Protein AF-K0TGB7-F1 (afdb_monomer)

Sequence (592 aa):
DELPASSARPGRSIYDRTVLTKVMAEEHDPWPLRCLHGHNREVDPNQARRHLEPLPPRRPAWMTATPPRLLLALAAGSLILFIKKPISFEVEDVEDRTHHASARTPLPSLRAISGTSDRTCLRSMHVSLRPAAGDRRNVDKCEGYLIRDDIILTTRPCSRHRFSFDFVTADGSEEQAEATPHPELNHAAHQSMDDRIGFLSAHVPHHYQFLSQPVRRARAFLSSVGTNSPSEVECDETTGKPLIHHIEVGGQRVHLGHLRSVLPGDVLWDQDLKTAVEFSNRSDKLRWYARPTTRSNETETMKRFFEKYSGPYGSINIVEARKTFELKSAAIAEAEDPKGHRRNCYKYYFDYWHEKPFSGMTYFDWLDYSDQGRSKYIHKKPRAKCSEKFMAEAKVHFFSDEEKKDVAIRIEPSGEKLVARFESSGHLLRPTANCEPYLYIFDLQRNLYVADEYFNDGKYGKIKHTALSSGRPVLAAGSIFVGDNGSIQAINFNSGHYRSSIPAAAFMHRWMENQGLNTTAVRWMGYHKWKSTDCNKLKWRKVDIEGFDGKLLNESCNEVTTKITWPVVENSDHCLTGNWINRIDRHHQSRF

Secondary structure (DSSP, 8-state):
--------PPPPP-----S-SSSSS----PPPP---------------------------------------------------PPPP-------------PPPPPP---GGGSS-TTGGGGTTTEEEEEEPTT--S----EEEEEEETTEEEEETTGGGS-EEEEEE-TTS-EEEEEEEE-HHHHHHHHHTT-TTEEEEEEEPPPEEEETTEEE--B--EE-SS----SSSEEE-TTT--EEE-EEEETTEEEEGGGGGGTS-TTSEEGGGTTTPEEEE-TTSS-EEEEPPP-HHHHHHHHHHHHHHHH-SBTBB-TTTT-SSHHHHHHHHHHHH-TT---HHHHHHHHHHHTSSS--SS-HHHHHHHSTTTT-TT--S---GGGSHHHHHT-------TTHHHHHEEEEEEETTEEEEEETTT-PBPPP-GGG-PEEEEE-TT--EEEE-TTTTHHHH-S--HHHHHTT--BSEEEEEEE-GGGBEEEEE---TTT---HHHHHHHHHHHHHTT--GGGSEEEBSS---HHHHTTS-GGG---TT--HHHHHHHHHHHHHTS---B-SSTT--S-SS-TTSSS-S-----

Radius of gyration: 35.12 Å; Cα contacts (8 Å, |Δi|>4): 930; chains: 1; bounding box: 91×83×116 Å

InterPro domains:
  IPR044159 IQ domain-containing protein IQM [PTHR31250] (327-523)

Solvent-accessible surface area (backbone atoms only — not comparable to full-atom values): 36052 Å² total; per-residue (Å²): 139,79,87,81,89,85,88,81,78,88,82,80,86,83,77,86,90,84,88,84,86,84,84,88,84,85,87,87,80,84,84,80,87,81,80,94,80,88,80,90,82,90,79,86,94,83,86,80,87,83,84,88,88,89,85,86,91,89,83,87,83,86,88,87,82,87,88,81,89,86,85,88,82,87,87,87,90,87,86,84,86,85,89,80,80,87,83,88,79,85,87,80,91,78,84,90,80,91,75,94,74,83,90,72,84,80,73,90,71,89,69,84,73,86,76,65,100,74,61,68,52,47,67,65,19,62,38,64,46,39,69,32,96,83,61,83,68,92,68,72,95,37,57,35,33,34,38,27,65,44,36,29,46,33,41,32,82,53,24,74,46,55,24,30,33,80,39,71,48,79,91,68,51,78,43,84,28,47,31,34,53,26,67,66,54,39,52,44,35,52,71,60,74,48,76,60,56,20,26,25,34,34,62,54,87,76,46,58,68,26,67,91,41,74,49,78,42,16,39,34,27,35,24,62,54,77,60,86,64,95,51,48,59,48,57,39,90,89,74,54,44,29,35,36,32,36,45,77,57,96,89,41,80,44,56,46,37,69,45,69,86,56,52,63,91,78,61,44,36,55,90,39,61,89,60,38,36,76,35,37,35,100,77,64,72,41,65,34,38,44,74,50,52,48,76,66,59,53,52,50,52,52,47,53,49,44,59,74,26,39,58,50,55,68,45,34,13,36,33,79,57,31,92,49,70,63,52,23,52,16,35,50,34,54,35,28,31,68,57,38,56,43,39,87,35,39,70,77,44,49,61,67,64,67,35,88,79,63,76,30,56,54,74,59,54,30,44,72,29,30,72,72,50,61,32,77,80,69,62,94,71,55,57,76,90,53,33,73,68,52,40,75,70,41,51,62,56,63,56,48,87,68,57,41,47,69,32,22,43,46,80,44,82,57,81,82,38,36,26,37,23,29,64,74,75,64,48,59,44,70,53,37,57,96,66,53,43,32,37,29,40,28,38,76,89,68,50,36,34,50,42,52,42,63,58,59,33,92,82,26,28,68,56,52,72,41,20,78,49,54,32,47,40,20,38,33,37,18,33,39,35,28,36,74,89,11,24,40,51,28,45,30,37,54,23,95,62,38,52,46,54,69,54,22,57,13,52,53,50,48,52,38,50,77,71,72,44,70,69,83,45,38,45,56,31,30,79,57,69,69,49,47,78,57,53,75,75,53,67,37,87,58,42,66,50,88,98,54,56,27,68,60,38,51,53,32,30,39,46,59,32,69,80,44,73,47,63,54,71,90,52,89,88,68,42,92,84,70,78,74,86,76,73,67,91,86,76,91,78,79,94,126

Mean predicted aligned error: 14.9 Å

Organism: Thalassiosira oceanica (NCBI:txid159749)

Foldseek 3Di:
DDDDDDDDDDDDDDDDDPDDPDPPPPDDDDDDDDDDDDDDDDDDDDDDDDDDDDDDDDDDDDDDDDDDDDDDDDDDDDDDDDDDDDDDDDDDDDDDDDDDDDDDDDDDDPPVPVDDDQCLLQLQFKKFWAADPPPPDPDDGWIFTCFKQFKTKGWLSVLQGKTWTWHQDLQRDTDIKIWHRDVQLLVVVVVLPDNTIGMTTIRDDFDFQWQVDTDIWGSAAEELDLDPPPDQWDQDPPQRHIYGQFDQGPNDTHGCNSCCVRDPPFRHYPVQRVAWAWFAHPVNSGITTTGQADPVRLLVVLVVLLVQAVDAALWFFLQVLDDDSQLNSLLSCCLIGQLCQHSVQSVLQVVVCVDPPHSSDHSSRCLRTNCSNLDPVSPPDDDPCNHPVNSNVDFAAAADPVNQLQQWWDWDDDDLFIFIARPVPRATDDAPPPLQFWKWFQALVRIIGTDGQCVVCVVGNGYAQSRSVSRHTGLATDTFGAHPPRTTAEDERDHPRRQDDLSSQLVVQLVCVVVVHDPVNYAYEYQDQDALVVLVVGPLCRGDGPPDHSVSSSVSSNCCNPVHDHPNCPDSNDDPPDPPVPPPDDDDDDDD

pLDDT: mean 74.5, std 24.62, range [26.25, 98.12]

Structure (mmCIF, N/CA/C/O backbone):
data_AF-K0TGB7-F1
#
_entry.id   AF-K0TGB7-F1
#
loop_
_atom_site.group_PDB
_atom_site.id
_atom_site.type_symbol
_atom_site.label_atom_id
_atom_site.label_alt_id
_atom_site.label_comp_id
_atom_site.label_asym_id
_atom_site.label_entity_id
_atom_site.label_seq_id
_atom_site.pdbx_PDB_ins_code
_atom_site.Cartn_x
_atom_site.Cartn_y
_atom_site.Cartn_z
_atom_site.occupancy
_atom_site.B_iso_or_equiv
_atom_site.auth_seq_id
_atom_site.auth_comp_id
_atom_site.auth_asym_id
_atom_site.auth_atom_id
_atom_site.pdbx_PDB_model_num
ATOM 1 N N . ASP A 1 1 ? -48.859 19.646 -34.104 1.00 36.56 1 ASP A N 1
ATOM 2 C CA . ASP A 1 1 ? -47.955 18.686 -34.767 1.00 36.56 1 ASP A CA 1
ATOM 3 C C . ASP A 1 1 ? -47.364 19.373 -35.991 1.00 36.56 1 ASP A C 1
ATOM 5 O O . ASP A 1 1 ? -48.134 19.958 -36.739 1.00 36.56 1 ASP A O 1
ATOM 9 N N . GLU A 1 2 ? -46.055 19.462 -36.222 1.00 34.12 2 GLU A N 1
ATOM 10 C CA . GLU A 1 2 ? -44.878 19.188 -35.379 1.00 34.12 2 GLU A CA 1
ATOM 11 C C . GLU A 1 2 ? -43.709 20.080 -35.865 1.00 34.12 2 GLU A C 1
ATOM 13 O O . GLU A 1 2 ? -43.610 20.349 -37.058 1.00 34.12 2 GLU A O 1
ATOM 18 N N . LEU A 1 3 ? -42.814 20.480 -34.944 1.00 39.38 3 LEU A N 1
ATOM 19 C CA . LEU A 1 3 ? -41.550 21.226 -35.159 1.00 39.38 3 LEU A CA 1
ATOM 20 C C . LEU A 1 3 ? -41.665 22.679 -35.688 1.00 39.38 3 LEU A C 1
ATOM 22 O O . LEU A 1 3 ? -42.361 22.971 -36.658 1.00 39.38 3 LEU A O 1
ATOM 26 N N . PRO A 1 4 ? -40.919 23.618 -35.067 1.00 43.97 4 PRO A N 1
ATOM 27 C CA . PRO A 1 4 ? -39.588 23.910 -35.614 1.00 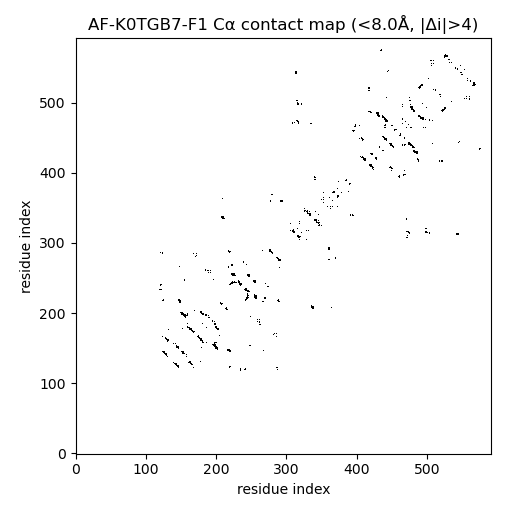43.97 4 PRO A CA 1
ATOM 28 C C . PRO A 1 4 ? -38.458 24.137 -34.583 1.00 43.97 4 PRO A C 1
ATOM 30 O O . PRO A 1 4 ? -38.679 24.539 -33.447 1.00 43.97 4 PRO A O 1
ATOM 33 N N . ALA A 1 5 ? -37.228 23.942 -35.073 1.00 35.59 5 ALA A N 1
ATOM 34 C CA . ALA A 1 5 ? -35.967 24.609 -34.709 1.00 35.59 5 ALA A CA 1
ATOM 35 C C . ALA A 1 5 ? -35.666 24.958 -33.228 1.00 35.59 5 ALA A C 1
ATOM 37 O O . ALA A 1 5 ? -36.077 25.999 -32.718 1.00 35.59 5 ALA A O 1
ATOM 38 N N . SER A 1 6 ? -34.738 24.210 -32.614 1.00 29.89 6 SER A N 1
ATOM 39 C CA . SER A 1 6 ? -33.993 24.655 -31.424 1.00 29.89 6 SER A CA 1
ATOM 40 C C . SER A 1 6 ? -32.544 25.019 -31.768 1.00 29.89 6 SER A C 1
ATOM 42 O O . SER A 1 6 ? -31.748 24.160 -32.149 1.00 29.89 6 SER A O 1
ATOM 44 N N . SER A 1 7 ? -32.178 26.287 -31.580 1.00 33.44 7 SER A N 1
ATOM 45 C CA . SER A 1 7 ? -30.790 26.752 -31.623 1.00 33.44 7 SER A CA 1
ATOM 46 C C . SER A 1 7 ? -30.131 26.592 -30.246 1.00 33.44 7 SER A C 1
ATOM 48 O O . SER A 1 7 ? -30.587 27.159 -29.257 1.00 33.44 7 SER A O 1
ATOM 50 N N . ALA A 1 8 ? -29.032 25.837 -30.168 1.00 30.61 8 ALA A N 1
ATOM 51 C CA . ALA A 1 8 ? -28.274 25.651 -28.930 1.00 30.61 8 ALA A CA 1
ATOM 52 C C . ALA A 1 8 ? -26.889 26.315 -29.029 1.00 30.61 8 ALA A C 1
ATOM 54 O O . ALA A 1 8 ? -26.012 25.859 -29.760 1.00 30.61 8 ALA A O 1
ATOM 55 N N . ARG A 1 9 ? -26.687 27.399 -28.270 1.00 32.09 9 ARG A N 1
ATOM 56 C CA . ARG A 1 9 ? -25.351 27.937 -27.946 1.00 32.09 9 ARG A CA 1
ATOM 57 C C . ARG A 1 9 ? -24.777 27.195 -26.724 1.00 32.09 9 ARG A C 1
ATOM 59 O O . ARG A 1 9 ? -25.555 26.715 -25.903 1.00 32.09 9 ARG A O 1
ATOM 66 N N . PRO A 1 10 ? -23.443 27.114 -26.565 1.00 32.84 10 PRO A N 1
ATOM 67 C CA . PRO A 1 10 ? -22.831 26.329 -25.494 1.00 32.84 10 PRO A CA 1
ATOM 68 C C . PRO A 1 10 ? -23.035 26.965 -24.111 1.00 32.84 10 PRO A C 1
ATOM 70 O O . PRO A 1 10 ? -22.734 28.142 -23.898 1.00 32.84 10 PRO A O 1
ATOM 73 N N . GLY A 1 11 ? -23.504 26.160 -23.155 1.00 27.44 11 GLY A N 1
ATOM 74 C CA . GLY A 1 11 ? -23.604 26.540 -21.747 1.00 27.44 11 GLY A CA 1
ATOM 75 C C . GLY A 1 11 ? -22.228 26.611 -21.080 1.00 27.44 11 GLY A C 1
ATOM 76 O O . GLY A 1 11 ? -21.421 25.690 -21.193 1.00 27.44 11 GLY A O 1
ATOM 77 N N . ARG A 1 12 ? -21.955 27.708 -20.365 1.00 29.17 12 ARG A N 1
ATOM 78 C CA . ARG A 1 12 ? -20.735 27.865 -19.560 1.00 29.17 12 ARG A CA 1
ATOM 79 C C . ARG A 1 12 ? -20.815 27.014 -18.291 1.00 29.17 12 ARG A C 1
ATOM 81 O O . ARG A 1 12 ? -21.744 27.168 -17.507 1.00 29.17 12 ARG A O 1
ATOM 88 N N . SER A 1 13 ? -19.782 26.212 -18.048 1.00 28.67 13 SER A N 1
ATOM 89 C CA . SER A 1 13 ? -19.511 25.616 -16.736 1.00 28.67 13 SER A CA 1
ATOM 90 C C . SER A 1 13 ? -19.152 26.710 -15.724 1.00 28.67 13 SER A C 1
ATOM 92 O O . SER A 1 13 ? -18.143 27.395 -15.898 1.00 28.67 13 SER A O 1
ATOM 94 N N . ILE A 1 14 ? -19.929 26.830 -14.646 1.00 28.66 14 ILE A N 1
ATOM 95 C CA . ILE A 1 14 ? -19.566 27.605 -13.453 1.00 28.66 14 ILE A CA 1
ATOM 96 C C . ILE A 1 14 ? -19.209 26.604 -12.352 1.00 28.66 14 ILE A C 1
ATOM 98 O O . ILE A 1 14 ? -20.093 26.035 -11.720 1.00 28.66 14 ILE A O 1
ATOM 102 N N . TYR A 1 15 ? -17.911 26.405 -12.124 1.00 29.86 15 TYR A N 1
ATOM 103 C CA . TYR A 1 15 ? -17.409 25.820 -10.880 1.00 29.86 15 TYR A CA 1
ATOM 104 C C . TYR A 1 15 ? -16.912 26.957 -9.990 1.00 29.86 15 TYR A C 1
ATOM 106 O O . TYR A 1 15 ? -15.986 27.684 -10.359 1.00 29.86 15 TYR A O 1
ATOM 114 N N . ASP A 1 16 ? -17.560 27.122 -8.840 1.00 26.88 16 ASP A N 1
ATOM 115 C CA . ASP A 1 16 ? -17.265 28.177 -7.874 1.00 26.88 16 ASP A CA 1
ATOM 116 C C . ASP A 1 16 ? -15.909 27.919 -7.193 1.00 26.88 16 ASP A C 1
ATOM 118 O O . ASP A 1 16 ? -15.679 26.882 -6.566 1.00 26.88 16 ASP A O 1
ATOM 122 N N . ARG A 1 17 ? -14.974 28.856 -7.363 1.00 32.59 17 ARG A N 1
ATOM 123 C CA . ARG A 1 17 ? -13.554 28.695 -7.030 1.00 32.59 17 ARG A CA 1
ATOM 124 C C . ARG A 1 17 ? -13.200 29.455 -5.746 1.00 32.59 17 ARG A C 1
ATOM 126 O O . ARG A 1 17 ? -12.287 30.277 -5.752 1.00 32.59 17 ARG A O 1
ATOM 133 N N . THR A 1 18 ? -13.906 29.172 -4.645 1.00 31.17 18 THR A N 1
ATOM 134 C CA . THR A 1 18 ? -13.859 30.032 -3.439 1.00 31.17 18 THR A CA 1
ATOM 135 C C . THR A 1 18 ? -13.600 29.299 -2.104 1.00 31.17 18 THR A C 1
ATOM 137 O O . THR A 1 18 ? -14.137 29.681 -1.069 1.00 31.17 18 THR A O 1
ATOM 140 N N . VAL A 1 19 ? -12.731 28.271 -2.071 1.00 33.12 19 VAL A N 1
ATOM 141 C CA . VAL A 1 19 ? -12.191 27.696 -0.805 1.00 33.12 19 VAL A CA 1
ATOM 142 C C . VAL A 1 19 ? -10.706 27.280 -0.918 1.00 33.12 19 VAL A C 1
ATOM 144 O O . VAL A 1 19 ? -10.333 26.170 -0.555 1.00 33.12 19 VAL A O 1
ATOM 147 N N . LEU A 1 20 ? -9.824 28.144 -1.443 1.00 29.98 20 LEU A N 1
ATOM 148 C CA . LEU A 1 20 ? -8.397 27.797 -1.633 1.00 29.98 20 LEU A CA 1
ATOM 149 C C . LEU A 1 20 ? -7.402 28.933 -1.308 1.00 29.98 20 LEU A C 1
ATOM 151 O O . LEU A 1 20 ? -6.333 29.036 -1.901 1.00 29.98 20 LEU A O 1
ATOM 155 N N . THR A 1 21 ? -7.739 29.781 -0.330 1.00 29.61 21 THR A N 1
ATOM 156 C CA . THR A 1 21 ? -6.974 31.009 -0.013 1.00 29.61 21 THR A CA 1
ATOM 157 C C . THR A 1 21 ? -6.716 31.221 1.487 1.00 29.61 21 THR A C 1
ATOM 159 O O . THR A 1 21 ? -6.683 32.352 1.965 1.00 29.61 21 THR A O 1
ATOM 162 N N . LYS A 1 22 ? -6.524 30.143 2.267 1.00 28.91 22 LYS A N 1
ATOM 163 C CA . LYS A 1 22 ? -6.189 30.265 3.705 1.00 28.91 22 LYS A CA 1
ATOM 164 C C . LYS A 1 22 ? -5.184 29.246 4.272 1.00 28.91 22 LYS A C 1
ATOM 166 O O . LYS A 1 22 ? -5.215 28.968 5.464 1.00 28.91 22 LYS A O 1
ATOM 171 N N . VAL A 1 23 ? -4.300 28.704 3.425 1.00 29.73 23 VAL A N 1
ATOM 172 C CA . VAL A 1 23 ? -3.215 27.769 3.827 1.00 29.73 23 VAL A CA 1
ATOM 173 C C . VAL A 1 23 ? -1.835 28.180 3.258 1.00 29.73 23 VAL A C 1
ATOM 175 O O . VAL A 1 23 ? -0.857 27.474 3.442 1.00 29.73 23 VAL A O 1
ATOM 178 N N . MET A 1 24 ? -1.711 29.338 2.590 1.00 28.27 24 MET A N 1
ATOM 179 C CA . MET A 1 24 ? -0.446 29.803 1.974 1.00 28.27 24 MET A CA 1
ATOM 180 C C . MET A 1 24 ? 0.112 31.096 2.595 1.00 28.27 24 MET A C 1
ATOM 182 O O . MET A 1 24 ? 0.578 31.977 1.878 1.00 28.27 24 MET A O 1
ATOM 186 N N . ALA A 1 25 ? 0.024 31.248 3.918 1.00 28.69 25 ALA A N 1
ATOM 187 C CA . ALA A 1 25 ? 0.507 32.448 4.607 1.00 28.69 25 ALA A CA 1
ATOM 188 C C . ALA A 1 25 ? 1.057 32.147 6.013 1.00 28.69 25 ALA A C 1
ATOM 190 O O . ALA A 1 25 ? 0.654 32.794 6.972 1.00 28.69 25 ALA A O 1
ATOM 191 N N . GLU A 1 26 ? 1.946 31.154 6.137 1.00 30.05 26 GLU A N 1
ATOM 192 C CA . GLU A 1 26 ? 2.713 30.902 7.371 1.00 30.05 26 GLU A CA 1
ATOM 193 C C . GLU A 1 26 ? 3.930 29.980 7.108 1.00 30.05 26 GLU A C 1
ATOM 195 O O . GLU A 1 26 ? 4.028 28.891 7.657 1.00 30.05 26 GLU A O 1
ATOM 200 N N . GLU A 1 27 ? 4.864 30.380 6.229 1.00 29.80 27 GLU A N 1
ATOM 201 C CA . GLU A 1 27 ? 6.178 29.702 6.129 1.00 29.80 27 GLU A CA 1
ATOM 202 C C . GLU A 1 27 ? 7.298 30.604 5.559 1.00 29.80 27 GLU A C 1
ATOM 204 O O . GLU A 1 27 ? 7.922 30.334 4.534 1.00 29.80 27 GLU A O 1
ATOM 209 N N . HIS A 1 28 ? 7.582 31.704 6.263 1.00 32.94 28 HIS A N 1
ATOM 210 C CA . HIS A 1 28 ? 8.839 32.444 6.123 1.00 32.94 28 HIS A CA 1
ATOM 211 C C . HIS A 1 28 ? 9.404 32.773 7.507 1.00 32.94 28 HIS A C 1
ATOM 213 O O . HIS A 1 28 ? 9.155 33.848 8.040 1.00 32.94 28 HIS A O 1
ATOM 219 N N . ASP A 1 29 ? 10.199 31.853 8.056 1.00 29.09 29 ASP A N 1
ATOM 220 C CA . ASP A 1 29 ? 11.161 32.171 9.114 1.00 29.09 29 ASP A CA 1
ATOM 221 C C . ASP A 1 29 ? 12.402 31.256 9.001 1.00 29.09 29 ASP A C 1
ATOM 223 O O . ASP A 1 29 ? 12.259 30.037 8.840 1.00 29.09 29 ASP A O 1
ATOM 227 N N . PRO A 1 30 ? 13.635 31.799 9.026 1.00 34.91 30 PRO A N 1
ATOM 228 C CA . PRO A 1 30 ? 14.854 31.011 8.887 1.00 34.91 30 PRO A CA 1
ATOM 229 C C . PRO A 1 30 ? 15.321 30.439 10.234 1.00 34.91 30 PRO A C 1
ATOM 231 O O . PRO A 1 30 ? 15.608 31.168 11.181 1.00 34.91 30 PRO A O 1
ATOM 234 N N . TRP A 1 31 ? 15.498 29.118 10.301 1.00 34.56 31 TRP A N 1
ATOM 235 C CA . TRP A 1 31 ? 16.084 28.446 11.466 1.00 34.56 31 TRP A CA 1
ATOM 236 C C . TRP A 1 31 ? 17.563 28.841 11.662 1.00 34.56 31 TRP A C 1
ATOM 238 O O . TRP A 1 31 ? 18.371 28.612 10.757 1.00 34.56 31 TRP A O 1
ATOM 248 N N . PRO A 1 32 ? 17.969 29.377 12.832 1.00 37.34 32 PRO A N 1
ATOM 249 C CA . PRO A 1 32 ? 19.354 29.759 13.068 1.00 37.34 32 PRO A CA 1
ATOM 250 C C . PRO A 1 32 ? 20.216 28.567 13.502 1.00 37.34 32 PRO A C 1
ATOM 252 O O . PRO A 1 32 ? 19.941 27.884 14.490 1.00 37.34 32 PRO A O 1
ATOM 255 N N . LEU A 1 33 ? 21.336 28.384 12.803 1.00 32.31 33 LEU A N 1
ATOM 256 C CA . LEU A 1 33 ? 22.467 27.578 13.260 1.00 32.31 33 LEU A CA 1
ATOM 257 C C . LEU A 1 33 ? 22.998 28.124 14.599 1.00 32.31 33 LEU A C 1
ATOM 259 O O . LEU A 1 33 ? 23.260 29.320 14.721 1.00 32.31 33 LEU A O 1
ATOM 263 N N . ARG A 1 34 ? 23.246 27.248 15.582 1.00 29.12 34 ARG A N 1
ATOM 264 C CA . ARG A 1 34 ? 24.091 27.570 16.745 1.00 29.12 34 ARG A CA 1
ATOM 265 C C . ARG A 1 34 ? 25.291 26.637 16.817 1.00 29.12 34 ARG A C 1
ATOM 267 O O . ARG A 1 34 ? 25.172 25.475 17.197 1.00 29.12 34 ARG A O 1
ATOM 274 N N . CYS A 1 35 ? 26.451 27.187 16.475 1.00 27.23 35 CYS A N 1
ATOM 275 C CA . CYS A 1 35 ? 27.749 26.578 16.733 1.00 27.23 35 CYS A CA 1
ATOM 276 C C . CYS A 1 35 ? 28.153 26.716 18.211 1.00 27.23 35 CYS A C 1
ATOM 278 O O . CYS A 1 35 ? 27.651 27.566 18.945 1.00 27.23 35 CYS A O 1
ATOM 280 N N . LEU A 1 36 ? 29.094 25.867 18.624 1.00 33.72 36 LEU A N 1
ATOM 281 C CA . LEU A 1 36 ? 29.728 25.874 19.942 1.00 33.72 36 LEU A CA 1
ATOM 282 C C . LEU A 1 36 ? 30.596 27.120 20.157 1.00 33.72 36 LEU A C 1
ATOM 284 O O . LEU A 1 36 ? 31.487 27.345 19.352 1.00 33.72 36 LEU A O 1
ATOM 288 N N . HIS A 1 37 ? 30.393 27.813 21.279 1.00 29.47 37 HIS A N 1
ATOM 289 C CA . HIS A 1 37 ? 31.337 28.501 22.192 1.00 29.47 37 HIS A CA 1
ATOM 290 C C . HIS A 1 37 ? 30.448 28.929 23.396 1.00 29.47 37 HIS A C 1
ATOM 292 O O . HIS A 1 37 ? 29.274 29.227 23.205 1.00 29.47 37 HIS A O 1
ATOM 298 N N . GLY A 1 38 ? 30.834 28.927 24.672 1.00 26.83 38 GLY A N 1
ATOM 299 C CA . GLY A 1 38 ? 32.159 28.847 25.270 1.00 26.83 38 GLY A CA 1
ATOM 300 C C . GLY A 1 38 ? 32.401 30.075 26.153 1.00 26.83 38 GLY A C 1
ATOM 301 O O . GLY A 1 38 ? 33.069 30.981 25.683 1.00 26.83 38 GLY A O 1
ATOM 302 N N . HIS A 1 39 ? 31.833 30.129 27.373 1.00 28.62 39 HIS A N 1
ATOM 303 C CA . HIS A 1 39 ? 32.430 30.793 28.554 1.00 28.62 39 HIS A CA 1
ATOM 304 C C . HIS A 1 39 ? 31.581 30.704 29.843 1.00 28.62 39 HIS A C 1
ATOM 306 O O . HIS A 1 39 ? 30.368 30.891 29.835 1.00 28.62 39 HIS A O 1
ATOM 312 N N . ASN A 1 40 ? 32.297 30.447 30.941 1.00 30.50 40 ASN A N 1
ATOM 313 C CA . ASN A 1 40 ? 32.173 30.933 32.323 1.00 30.50 40 ASN A CA 1
ATOM 314 C C . ASN A 1 40 ? 30.832 31.508 32.825 1.00 30.50 40 ASN A C 1
ATOM 316 O O . ASN A 1 40 ? 30.408 32.581 32.399 1.00 30.50 40 ASN A O 1
ATOM 320 N N . ARG A 1 41 ? 30.336 30.935 33.933 1.00 30.91 41 ARG A N 1
ATOM 321 C CA . ARG A 1 41 ? 29.874 31.717 35.095 1.00 30.91 41 ARG A CA 1
ATOM 322 C C . ARG A 1 41 ? 30.341 31.078 36.400 1.00 30.91 41 ARG A C 1
ATOM 324 O O . ARG A 1 41 ? 30.323 29.857 36.535 1.00 30.91 41 ARG A O 1
ATOM 331 N N . GLU A 1 42 ? 30.771 31.931 37.319 1.00 31.75 42 GLU A N 1
ATOM 332 C CA . GLU A 1 42 ? 31.180 31.590 38.682 1.00 31.75 42 GLU A CA 1
ATOM 333 C C . GLU A 1 42 ? 29.975 31.167 39.535 1.00 31.75 42 GLU A C 1
ATOM 335 O O . GLU A 1 42 ? 28.849 31.608 39.294 1.00 31.75 42 GLU A O 1
ATOM 340 N N . VAL A 1 43 ? 30.224 30.352 40.564 1.00 34.19 43 VAL A N 1
ATOM 341 C CA . VAL A 1 43 ? 29.293 30.123 41.678 1.00 34.19 43 VAL A CA 1
ATOM 342 C C . VAL A 1 43 ? 30.083 30.171 42.990 1.00 34.19 43 VAL A C 1
ATOM 344 O O . VAL A 1 43 ? 31.150 29.570 43.103 1.00 34.19 43 VAL A O 1
ATOM 347 N N . ASP A 1 44 ? 29.544 30.923 43.947 1.00 32.66 44 ASP A N 1
ATOM 348 C CA . ASP A 1 44 ? 30.113 31.278 45.254 1.00 32.66 44 ASP A CA 1
ATOM 349 C C . ASP A 1 44 ? 30.329 30.055 46.185 1.00 32.66 44 ASP A C 1
ATOM 351 O O . ASP A 1 44 ? 29.408 29.247 46.357 1.00 32.66 44 ASP A O 1
ATOM 355 N N . PRO A 1 45 ? 31.517 29.889 46.804 1.00 32.28 45 PRO A N 1
ATOM 356 C CA . PRO A 1 45 ? 31.819 28.776 47.697 1.00 32.28 45 PRO A CA 1
ATOM 357 C C . PRO A 1 45 ? 31.551 29.100 49.182 1.00 32.28 45 PRO A C 1
ATOM 359 O O . PRO A 1 45 ? 32.490 29.309 49.949 1.00 32.28 45 PRO A O 1
ATOM 362 N N . ASN A 1 46 ? 30.292 29.050 49.639 1.00 32.62 46 ASN A N 1
ATOM 363 C CA . ASN A 1 46 ? 29.976 29.164 51.075 1.00 32.62 46 ASN A CA 1
ATOM 364 C C . ASN A 1 46 ? 28.754 28.350 51.548 1.00 32.62 46 ASN A C 1
ATOM 366 O O . ASN A 1 46 ? 27.679 28.893 51.794 1.00 32.62 46 ASN A O 1
ATOM 370 N N . GLN A 1 47 ? 28.948 27.056 51.828 1.00 33.75 47 GLN A N 1
ATOM 371 C CA . GLN A 1 47 ? 28.350 26.452 53.030 1.00 33.75 47 GLN A CA 1
ATOM 372 C C . GLN A 1 47 ? 29.097 25.188 53.467 1.00 33.75 47 GLN A C 1
ATOM 374 O O . GLN A 1 47 ? 29.385 24.300 52.668 1.00 33.75 47 GLN A O 1
ATOM 379 N N . ALA A 1 48 ? 29.426 25.117 54.757 1.00 32.56 48 ALA A N 1
ATOM 380 C CA . ALA A 1 48 ? 30.309 24.101 55.313 1.00 32.56 48 ALA A CA 1
ATOM 381 C C . ALA A 1 48 ? 29.644 23.287 56.433 1.00 32.56 48 ALA A C 1
ATOM 383 O O . ALA A 1 48 ? 28.897 23.828 57.243 1.00 32.56 48 ALA A O 1
ATOM 384 N N . ARG A 1 49 ? 30.077 22.019 56.538 1.00 33.03 49 ARG A N 1
ATOM 385 C CA . ARG A 1 49 ? 29.959 21.098 57.690 1.00 33.03 49 ARG A CA 1
ATOM 386 C C . ARG A 1 49 ? 28.545 20.647 58.099 1.00 33.03 49 ARG A C 1
ATOM 388 O O . ARG A 1 49 ? 27.776 21.418 58.661 1.00 33.03 49 ARG A O 1
ATOM 395 N N . ARG A 1 50 ? 28.369 19.317 58.155 1.00 31.31 50 ARG A N 1
ATOM 396 C CA . ARG A 1 50 ? 28.523 18.584 59.434 1.00 31.31 50 ARG A CA 1
ATOM 397 C C . ARG A 1 50 ? 28.741 17.065 59.275 1.00 31.31 50 ARG A C 1
ATOM 399 O O . ARG A 1 50 ? 28.108 16.425 58.454 1.00 31.31 50 ARG A O 1
ATOM 406 N N . HIS A 1 51 ? 29.626 16.566 60.143 1.00 35.94 51 HIS A N 1
ATOM 407 C CA . HIS A 1 51 ? 29.855 15.194 60.632 1.00 35.94 51 HIS A CA 1
ATOM 408 C C . HIS A 1 51 ? 30.174 14.024 59.673 1.00 35.94 51 HIS A C 1
ATOM 410 O O . HIS A 1 51 ? 29.315 13.427 59.036 1.00 35.94 51 HIS A O 1
ATOM 416 N N . LEU A 1 52 ? 31.457 13.644 59.729 1.00 31.95 52 LEU A N 1
ATOM 417 C CA . LEU A 1 52 ? 31.986 12.286 59.565 1.00 31.95 52 LEU A CA 1
ATOM 418 C C . LEU A 1 52 ? 31.621 11.407 60.777 1.00 31.95 52 LEU A C 1
ATOM 420 O O . LEU A 1 52 ? 31.503 11.946 61.876 1.00 31.95 52 LEU A O 1
ATOM 424 N N . GLU A 1 53 ? 31.572 10.083 60.589 1.00 32.97 53 GLU A N 1
ATOM 425 C CA . GLU A 1 53 ? 32.458 9.090 61.246 1.00 32.97 53 GLU A CA 1
ATOM 426 C C . GLU A 1 53 ? 32.267 7.685 60.594 1.00 32.97 53 GLU A C 1
ATOM 428 O O . GLU A 1 53 ? 31.297 7.503 59.850 1.00 32.97 53 GLU A O 1
ATOM 433 N N . PRO A 1 54 ? 33.221 6.730 60.725 1.00 46.47 54 PRO A N 1
ATOM 434 C CA . PRO A 1 54 ? 33.520 5.778 59.640 1.00 46.47 54 PRO A CA 1
ATOM 435 C C . PRO A 1 54 ? 33.434 4.276 59.999 1.00 46.47 54 PRO A C 1
ATOM 437 O O . PRO A 1 54 ? 33.518 3.897 61.161 1.00 46.47 54 PRO A O 1
ATOM 440 N N . LEU A 1 55 ? 33.416 3.399 58.981 1.00 32.22 55 LEU A N 1
ATOM 441 C CA . LEU A 1 55 ? 33.760 1.965 59.095 1.00 32.22 55 LEU A CA 1
ATOM 442 C C . LEU A 1 55 ? 34.506 1.447 57.826 1.00 32.22 55 LEU A C 1
ATOM 444 O O . LEU A 1 55 ? 34.519 2.143 56.809 1.00 32.22 55 LEU A O 1
ATOM 448 N N . PRO A 1 56 ? 35.234 0.304 57.897 1.00 42.12 56 PRO A N 1
ATOM 449 C CA . PRO A 1 56 ? 36.611 0.208 57.377 1.00 42.12 56 PRO A CA 1
ATOM 450 C C . PRO A 1 56 ? 36.786 -0.570 56.044 1.00 42.12 56 PRO A C 1
ATOM 452 O O . PRO A 1 56 ? 35.838 -1.176 55.542 1.00 42.12 56 PRO A O 1
ATOM 455 N N . PRO A 1 57 ? 38.001 -0.587 55.445 1.00 47.22 57 PRO A N 1
ATOM 456 C CA . PRO A 1 57 ? 38.213 -1.061 54.073 1.00 47.22 57 PRO A CA 1
ATOM 457 C C . PRO A 1 57 ? 38.604 -2.545 53.970 1.00 47.22 57 PRO A C 1
ATOM 459 O O . PRO A 1 57 ? 39.377 -3.041 54.789 1.00 47.22 57 PRO A O 1
ATOM 462 N N . ARG A 1 58 ? 38.196 -3.225 52.881 1.00 30.12 58 ARG A N 1
ATOM 463 C CA . ARG A 1 58 ? 38.863 -4.448 52.378 1.00 30.12 58 ARG A CA 1
ATOM 464 C C . ARG A 1 58 ? 38.859 -4.582 50.845 1.00 30.12 58 ARG A C 1
ATOM 466 O O . ARG A 1 58 ? 37.818 -4.614 50.197 1.00 30.12 58 ARG A O 1
ATOM 473 N N . ARG A 1 59 ? 40.066 -4.759 50.307 1.00 35.94 59 ARG A N 1
ATOM 474 C CA . ARG A 1 59 ? 40.488 -5.412 49.047 1.00 35.94 59 ARG A CA 1
ATOM 475 C C . ARG A 1 59 ? 41.918 -5.942 49.314 1.00 35.94 59 ARG A C 1
ATOM 477 O O . ARG A 1 59 ? 42.524 -5.443 50.264 1.00 35.94 59 ARG A O 1
ATOM 484 N N . PRO A 1 60 ? 42.532 -6.804 48.478 1.00 53.19 60 PRO A N 1
ATOM 485 C CA . PRO A 1 60 ? 42.001 -7.738 47.468 1.00 53.19 60 PRO A CA 1
ATOM 486 C C . PRO A 1 60 ? 42.507 -9.195 47.689 1.00 53.19 60 PRO A C 1
ATOM 488 O O . PRO A 1 60 ? 43.405 -9.399 48.496 1.00 53.19 60 PRO A O 1
ATOM 491 N N . ALA A 1 61 ? 42.032 -10.187 46.914 1.00 30.25 61 ALA A N 1
ATOM 492 C CA . ALA A 1 61 ? 42.812 -11.403 46.580 1.00 30.25 61 ALA A CA 1
ATOM 493 C C . ALA A 1 61 ? 42.203 -12.241 45.424 1.00 30.25 61 ALA A C 1
ATOM 495 O O . ALA A 1 61 ? 41.175 -12.880 45.599 1.00 30.25 61 ALA A O 1
ATOM 496 N N . TRP A 1 62 ? 42.853 -12.177 44.256 1.00 29.95 62 TRP A N 1
ATOM 497 C CA . TRP A 1 62 ? 43.358 -13.263 43.385 1.00 29.95 62 TRP A CA 1
ATOM 498 C C . TRP A 1 62 ? 42.602 -14.589 43.099 1.00 29.95 62 TRP A C 1
ATOM 500 O O . TRP A 1 62 ? 41.868 -15.152 43.900 1.00 29.95 62 TRP A O 1
ATOM 510 N N . MET A 1 63 ? 42.884 -15.095 41.890 1.00 31.78 63 MET A N 1
ATOM 511 C CA . MET A 1 63 ? 42.393 -16.327 41.251 1.00 31.78 63 MET A CA 1
ATOM 512 C C . MET A 1 63 ? 42.899 -17.633 41.892 1.00 31.78 63 MET A C 1
ATOM 514 O O . MET A 1 63 ? 44.005 -17.679 42.419 1.00 31.78 63 MET A O 1
ATOM 518 N N . THR A 1 64 ? 42.178 -18.736 41.663 1.00 32.69 64 THR A N 1
ATOM 519 C CA . THR A 1 64 ? 42.733 -20.075 41.331 1.00 32.69 64 THR A CA 1
ATOM 520 C C . THR A 1 64 ? 41.676 -20.892 40.562 1.00 32.69 64 THR A C 1
ATOM 522 O O . THR A 1 64 ? 40.532 -20.450 40.450 1.00 32.69 64 THR A O 1
ATOM 525 N N . ALA A 1 65 ? 42.055 -22.016 39.937 1.00 30.19 65 ALA A N 1
ATOM 526 C CA . ALA A 1 65 ? 41.317 -22.587 38.802 1.00 30.19 65 ALA A CA 1
ATOM 527 C C . ALA A 1 65 ? 41.076 -24.115 38.854 1.00 30.19 65 ALA A C 1
ATOM 529 O O . ALA A 1 65 ? 41.957 -24.870 39.251 1.00 30.19 65 ALA A O 1
ATOM 530 N N . THR A 1 66 ? 39.967 -24.554 38.232 1.00 32.88 66 THR A N 1
ATOM 531 C CA . THR A 1 66 ? 39.745 -25.895 37.612 1.00 32.88 66 THR A CA 1
ATOM 532 C C . THR A 1 66 ? 39.623 -27.124 38.570 1.00 32.88 66 THR A C 1
ATOM 534 O O . THR A 1 66 ? 39.584 -26.922 39.778 1.00 32.88 66 THR A O 1
ATOM 537 N N . PRO A 1 67 ? 39.362 -28.372 38.093 1.00 53.97 67 PRO A N 1
ATOM 538 C CA . PRO A 1 67 ? 37.998 -28.891 37.866 1.00 53.97 67 PRO A CA 1
ATOM 539 C C . PRO A 1 67 ? 37.767 -30.327 38.431 1.00 53.97 67 PRO A C 1
ATOM 541 O O . PRO A 1 67 ? 38.649 -30.904 39.063 1.00 53.97 67 PRO A O 1
ATOM 544 N N . PRO A 1 68 ? 36.610 -30.963 38.149 1.00 45.75 68 PRO A N 1
ATOM 545 C CA . PRO A 1 68 ? 36.635 -32.262 37.436 1.00 45.75 68 PRO A CA 1
ATOM 546 C C . PRO A 1 68 ? 35.527 -32.359 36.354 1.00 45.75 68 PRO A C 1
ATOM 548 O O . PRO A 1 68 ? 34.478 -31.738 36.475 1.00 45.75 68 PRO A O 1
ATOM 551 N N . ARG A 1 69 ? 35.752 -32.945 35.164 1.00 31.95 69 ARG A N 1
ATOM 552 C CA . ARG A 1 69 ? 35.765 -34.392 34.817 1.00 31.95 69 ARG A CA 1
ATOM 553 C C . ARG A 1 69 ? 34.537 -35.176 35.321 1.00 31.95 69 ARG A C 1
ATOM 555 O O . ARG A 1 69 ? 34.182 -35.030 36.477 1.00 31.95 69 ARG A O 1
ATOM 562 N N . LEU A 1 70 ? 33.934 -36.143 34.627 1.00 29.98 70 LEU A N 1
ATOM 563 C CA . LEU A 1 70 ? 33.895 -36.671 33.245 1.00 29.98 70 LEU A CA 1
ATOM 564 C C . LEU A 1 70 ? 33.221 -38.049 33.412 1.00 29.98 70 LEU A C 1
ATOM 566 O O . LEU A 1 70 ? 33.710 -38.833 34.221 1.00 29.98 70 LEU A O 1
ATOM 570 N N . LEU A 1 71 ? 32.171 -38.390 32.659 1.00 28.23 71 LEU A N 1
ATOM 571 C CA . LEU A 1 71 ? 31.744 -39.790 32.533 1.00 28.23 71 LEU A CA 1
ATOM 572 C C . LEU A 1 71 ? 31.153 -40.061 31.145 1.00 28.23 71 LEU A C 1
ATOM 574 O O . LEU A 1 71 ? 30.259 -39.355 30.684 1.00 28.23 71 LEU A O 1
ATOM 578 N N . LEU A 1 72 ? 31.721 -41.066 30.478 1.00 30.75 72 LEU A N 1
ATOM 579 C CA . LEU A 1 72 ? 31.296 -41.601 29.185 1.00 30.75 72 LEU A CA 1
ATOM 580 C C . LEU A 1 72 ? 30.182 -42.638 29.371 1.00 30.75 72 LEU A C 1
ATOM 582 O O . LEU A 1 72 ? 30.228 -43.415 30.322 1.00 30.75 72 LEU A O 1
ATOM 586 N N . ALA A 1 73 ? 29.316 -42.769 28.364 1.00 30.44 73 ALA A N 1
ATOM 587 C CA . ALA A 1 73 ? 28.704 -44.049 28.010 1.00 30.44 73 ALA A CA 1
ATOM 588 C C . ALA A 1 73 ? 28.479 -44.140 26.486 1.00 30.44 73 ALA A C 1
ATOM 590 O O . ALA A 1 73 ? 27.696 -43.390 25.909 1.00 30.44 73 ALA A O 1
ATOM 591 N N . LEU A 1 74 ? 29.205 -45.062 25.849 1.00 31.67 74 LEU A N 1
ATOM 592 C CA . LEU A 1 74 ? 28.881 -45.685 24.552 1.00 31.67 74 LEU A CA 1
ATOM 593 C C . LEU A 1 74 ? 27.847 -46.810 24.834 1.00 31.67 74 LEU A C 1
ATOM 595 O O . LEU A 1 74 ? 27.715 -47.204 25.989 1.00 31.67 74 LEU A O 1
ATOM 599 N N . ALA A 1 75 ? 27.099 -47.431 23.919 1.00 31.75 75 ALA A N 1
ATOM 600 C CA . ALA A 1 75 ? 26.904 -47.329 22.464 1.00 31.75 75 ALA A CA 1
ATOM 601 C C . ALA A 1 75 ? 25.368 -47.479 22.199 1.00 31.75 75 ALA A C 1
ATOM 603 O O . ALA A 1 75 ? 24.598 -47.401 23.150 1.00 31.75 75 ALA A O 1
ATOM 604 N N . ALA A 1 76 ? 24.784 -47.695 21.014 1.00 29.14 76 ALA A N 1
ATOM 605 C CA . ALA A 1 76 ? 25.238 -47.974 19.641 1.00 29.14 76 ALA A CA 1
ATOM 606 C C . ALA A 1 76 ? 24.186 -47.353 18.663 1.00 29.14 76 ALA A C 1
ATOM 608 O O . ALA A 1 76 ? 23.420 -46.498 19.091 1.00 29.14 76 ALA A O 1
ATOM 609 N N . GLY A 1 77 ? 24.025 -47.659 17.368 1.00 27.39 77 GLY A N 1
ATOM 610 C CA . GLY A 1 77 ? 24.664 -48.597 16.439 1.00 27.39 77 GLY A CA 1
ATOM 611 C C . GLY A 1 77 ? 23.653 -49.095 15.393 1.00 27.39 77 GLY A C 1
ATOM 612 O O . GLY A 1 77 ? 22.856 -49.975 15.699 1.00 27.39 77 GLY A O 1
ATOM 613 N N . SER A 1 78 ? 23.678 -48.553 14.169 1.00 31.14 78 SER A N 1
ATOM 614 C CA . SER A 1 78 ? 23.158 -49.196 12.944 1.00 31.14 78 SER A CA 1
ATOM 615 C C . SER A 1 78 ? 23.561 -48.398 11.707 1.00 31.14 78 SER A C 1
ATOM 617 O O . SER A 1 78 ? 23.180 -47.243 11.540 1.00 31.14 78 SER A O 1
ATOM 619 N N . LEU A 1 79 ? 24.349 -49.037 10.846 1.00 29.17 79 LEU A N 1
ATOM 620 C CA . LEU A 1 79 ? 24.844 -48.507 9.581 1.00 29.17 79 LEU A CA 1
ATOM 621 C C . LEU A 1 79 ? 24.143 -49.276 8.454 1.00 29.17 79 LEU A C 1
ATOM 623 O O . LEU A 1 79 ? 24.309 -50.489 8.365 1.00 29.17 79 LEU A O 1
ATOM 627 N N . ILE A 1 80 ? 23.387 -48.595 7.590 1.00 34.50 80 ILE A N 1
ATOM 628 C CA . ILE A 1 80 ? 22.822 -49.202 6.375 1.00 34.50 80 ILE A CA 1
ATOM 629 C C . ILE A 1 80 ? 23.432 -48.500 5.162 1.00 34.50 80 ILE A C 1
ATOM 631 O O . ILE A 1 80 ? 23.075 -47.369 4.838 1.00 34.50 80 ILE A O 1
ATOM 635 N N . LEU A 1 81 ? 24.360 -49.187 4.488 1.00 30.00 81 LEU A N 1
ATOM 636 C CA . LEU A 1 81 ? 24.780 -48.823 3.137 1.00 30.00 81 LEU A CA 1
ATOM 637 C C . LEU A 1 81 ? 23.711 -49.275 2.138 1.00 30.00 81 LEU A C 1
ATOM 639 O O . LEU A 1 81 ? 23.353 -50.451 2.111 1.00 30.00 81 LEU A O 1
ATOM 643 N N . PHE A 1 82 ? 23.323 -48.384 1.227 1.00 32.06 82 PHE A N 1
ATOM 644 C CA . PHE A 1 82 ? 22.773 -48.782 -0.067 1.00 32.06 82 PHE A CA 1
ATOM 645 C C . PHE A 1 82 ? 23.785 -48.474 -1.169 1.00 32.06 82 PHE A C 1
ATOM 647 O O . PHE A 1 82 ? 23.951 -47.332 -1.589 1.00 32.06 82 PHE A O 1
ATOM 654 N N . ILE A 1 83 ? 24.447 -49.524 -1.654 1.00 32.69 83 ILE A N 1
ATOM 655 C CA . ILE A 1 83 ? 25.218 -49.493 -2.897 1.00 32.69 83 ILE A CA 1
ATOM 656 C C . ILE A 1 83 ? 24.258 -49.868 -4.031 1.00 32.69 83 ILE A C 1
ATOM 658 O O . ILE A 1 83 ? 23.689 -50.960 -4.020 1.00 32.69 83 ILE A O 1
ATOM 662 N N . LYS A 1 84 ? 24.110 -49.005 -5.041 1.00 32.03 84 LYS A N 1
ATOM 663 C CA . LYS A 1 84 ? 23.572 -49.397 -6.352 1.00 32.03 84 LYS A CA 1
ATOM 664 C C . LYS A 1 84 ? 24.578 -49.057 -7.448 1.00 32.03 84 LYS A C 1
ATOM 666 O O . LYS A 1 84 ? 25.152 -47.974 -7.467 1.00 32.03 84 LYS A O 1
ATOM 671 N N . LYS A 1 85 ? 24.812 -50.047 -8.310 1.00 33.47 85 LYS A N 1
ATOM 672 C CA . LYS A 1 85 ? 25.789 -50.034 -9.406 1.00 33.47 85 LYS A CA 1
ATOM 673 C C . LYS A 1 85 ? 25.378 -49.052 -10.517 1.00 33.47 85 LYS A C 1
ATOM 675 O O . LYS A 1 85 ? 24.177 -48.898 -10.740 1.00 33.47 85 LYS A O 1
ATOM 680 N N . PRO A 1 86 ? 26.335 -48.482 -11.271 1.00 34.62 86 PRO A N 1
ATOM 681 C CA . PRO A 1 86 ? 26.047 -47.935 -12.591 1.00 34.62 86 PRO A CA 1
ATOM 682 C C . PRO A 1 86 ? 25.739 -49.075 -13.576 1.00 34.62 86 PRO A C 1
ATOM 684 O O . PRO A 1 86 ? 26.328 -50.154 -13.487 1.00 34.62 86 PRO A O 1
ATOM 687 N N . ILE A 1 87 ? 24.825 -48.827 -14.513 1.00 36.00 87 ILE A N 1
ATOM 688 C CA . ILE A 1 87 ? 24.575 -49.700 -15.666 1.00 36.00 87 ILE A CA 1
ATOM 689 C C . ILE A 1 87 ? 25.319 -49.096 -16.855 1.00 36.00 87 ILE A C 1
ATOM 691 O O . ILE A 1 87 ? 25.055 -47.957 -17.237 1.00 36.00 87 ILE A O 1
ATOM 695 N N . SER A 1 88 ? 26.252 -49.855 -17.420 1.00 27.72 88 SER A N 1
ATOM 696 C CA . SER A 1 88 ? 26.840 -49.593 -18.732 1.00 27.72 88 SER A CA 1
ATOM 697 C C . SER A 1 88 ? 25.870 -50.047 -19.820 1.00 27.72 88 SER A C 1
ATOM 699 O O . SER A 1 88 ? 25.396 -51.180 -19.762 1.00 27.72 88 SER A O 1
ATOM 701 N N . PHE A 1 89 ? 25.615 -49.196 -20.812 1.00 29.73 89 PHE A N 1
ATOM 702 C CA . PHE A 1 89 ? 25.017 -49.611 -22.080 1.00 29.73 89 PHE A CA 1
ATOM 703 C C . PHE A 1 89 ? 26.097 -49.649 -23.157 1.00 29.73 89 PHE A C 1
ATOM 705 O O . PHE A 1 89 ? 26.959 -48.769 -23.206 1.00 29.73 89 PHE A O 1
ATOM 712 N N . GLU A 1 90 ? 26.062 -50.704 -23.964 1.00 31.81 90 GLU A N 1
ATOM 713 C CA . GLU A 1 90 ? 26.986 -50.928 -25.071 1.00 31.81 90 GLU A CA 1
ATOM 714 C C . GLU A 1 90 ? 26.684 -50.003 -26.255 1.00 31.81 90 GLU A C 1
ATOM 716 O O . GLU A 1 90 ? 25.586 -49.463 -26.400 1.00 31.81 90 GLU A O 1
ATOM 721 N N . VAL A 1 91 ? 27.710 -49.812 -27.080 1.00 31.08 91 VAL A N 1
ATOM 722 C CA . VAL A 1 91 ? 27.651 -49.080 -28.344 1.00 31.08 91 VAL A CA 1
ATOM 723 C C . VAL A 1 91 ? 27.294 -50.078 -29.442 1.00 31.08 91 VAL A C 1
ATOM 725 O O . VAL A 1 91 ? 27.997 -51.073 -29.593 1.00 31.08 91 VAL A O 1
ATOM 728 N N . GLU A 1 92 ? 26.254 -49.795 -30.225 1.00 32.94 92 GLU A N 1
ATOM 729 C CA . GLU A 1 92 ? 26.067 -50.410 -31.544 1.00 32.94 92 GLU A CA 1
ATOM 730 C C . GLU A 1 92 ? 26.354 -49.367 -32.628 1.00 32.94 92 GLU A C 1
ATOM 732 O O . GLU A 1 92 ? 25.743 -48.294 -32.662 1.00 32.94 92 GLU A O 1
ATOM 737 N N . ASP A 1 93 ? 27.298 -49.697 -33.508 1.00 31.66 93 ASP A N 1
ATOM 738 C CA . ASP A 1 93 ? 27.580 -48.956 -34.733 1.00 31.66 93 ASP A CA 1
ATOM 739 C C . ASP A 1 93 ? 26.453 -49.172 -35.755 1.00 31.66 93 ASP A C 1
ATOM 741 O O . ASP A 1 93 ? 26.054 -50.306 -36.021 1.00 31.66 93 ASP A O 1
ATOM 745 N N . VAL A 1 94 ? 25.977 -48.096 -36.392 1.00 31.97 94 VAL A N 1
ATOM 746 C CA . VAL A 1 94 ? 25.121 -48.177 -37.589 1.00 31.97 94 VAL A CA 1
ATOM 747 C C . VAL A 1 94 ? 25.615 -47.188 -38.640 1.00 31.97 94 VAL A C 1
ATOM 749 O O . VAL A 1 94 ? 25.917 -46.032 -38.344 1.00 31.97 94 VAL A O 1
ATOM 752 N N . GLU A 1 95 ? 25.713 -47.679 -39.874 1.00 31.34 95 GLU A N 1
ATOM 753 C CA . GLU A 1 95 ? 26.444 -47.049 -40.969 1.00 31.34 95 GLU A CA 1
ATOM 754 C C . GLU A 1 95 ? 25.824 -45.765 -41.546 1.00 31.34 95 GLU A C 1
ATOM 756 O O . GLU A 1 95 ? 24.612 -45.588 -41.685 1.00 31.34 95 GLU A O 1
ATOM 761 N N . ASP A 1 96 ? 26.758 -44.924 -41.981 1.00 28.95 96 ASP A N 1
ATOM 762 C CA . ASP A 1 96 ? 26.679 -43.846 -42.960 1.00 28.95 96 ASP A CA 1
ATOM 763 C C . ASP A 1 96 ? 25.601 -43.990 -44.063 1.00 28.95 96 ASP A C 1
ATOM 765 O O . ASP A 1 96 ? 25.591 -44.939 -44.852 1.00 28.95 96 ASP A O 1
ATOM 769 N N . ARG A 1 97 ? 24.766 -42.948 -44.209 1.00 30.70 97 ARG A N 1
ATOM 770 C CA . ARG A 1 97 ? 24.204 -42.547 -45.510 1.00 30.70 97 ARG A CA 1
ATOM 771 C C . ARG A 1 97 ? 24.248 -41.036 -45.703 1.00 30.70 97 ARG A C 1
ATOM 773 O O . ARG A 1 97 ? 23.366 -40.292 -45.272 1.00 30.70 97 ARG A O 1
ATOM 780 N N . THR A 1 98 ? 25.258 -40.607 -46.444 1.00 29.91 98 THR A N 1
ATOM 781 C CA . THR A 1 98 ? 25.391 -39.265 -47.012 1.00 29.91 98 THR A CA 1
ATOM 782 C C . THR A 1 98 ? 24.239 -38.888 -47.957 1.00 29.91 98 THR A C 1
ATOM 784 O O . THR A 1 98 ? 23.938 -39.583 -48.923 1.00 29.91 98 THR A O 1
ATOM 787 N N . HIS A 1 99 ? 23.655 -37.703 -47.750 1.00 30.86 99 HIS A N 1
ATOM 788 C CA . HIS A 1 99 ? 22.932 -36.972 -48.795 1.00 30.86 99 HIS A CA 1
ATOM 789 C C . HIS A 1 99 ? 23.275 -35.480 -48.739 1.00 30.86 99 HIS A C 1
ATOM 791 O O . HIS A 1 99 ? 23.185 -34.836 -47.694 1.00 30.86 99 HIS A O 1
ATOM 797 N N . HIS A 1 100 ? 23.675 -34.929 -49.887 1.00 32.72 100 HIS A N 1
ATOM 798 C CA . HIS A 1 100 ? 24.040 -33.523 -50.034 1.00 32.72 100 HIS A CA 1
ATOM 799 C C . HIS A 1 100 ? 22.855 -32.585 -49.761 1.00 32.72 100 HIS A C 1
ATOM 801 O O . HIS A 1 100 ? 21.813 -32.688 -50.406 1.00 32.72 100 HIS A O 1
ATOM 807 N N . ALA A 1 101 ? 23.064 -31.591 -48.896 1.00 29.31 101 ALA A N 1
ATOM 808 C CA . ALA A 1 101 ? 22.202 -30.420 -48.773 1.00 29.31 101 ALA A CA 1
ATOM 809 C C . ALA A 1 101 ? 23.053 -29.140 -48.799 1.00 29.31 101 ALA A C 1
ATOM 811 O O . ALA A 1 101 ? 24.140 -29.087 -48.227 1.00 29.31 101 ALA A O 1
ATOM 812 N N . SER A 1 102 ? 22.565 -28.129 -49.521 1.00 28.52 102 SER A N 1
ATOM 813 C CA . SER A 1 102 ? 23.331 -26.937 -49.902 1.00 28.52 102 SER A CA 1
ATOM 814 C C . SER A 1 102 ? 23.795 -26.092 -48.710 1.00 28.52 102 SER A C 1
ATOM 816 O O . SER A 1 102 ? 23.041 -25.869 -47.760 1.00 28.52 102 SER A O 1
ATOM 818 N N . ALA A 1 103 ? 25.018 -25.563 -48.799 1.00 28.98 103 ALA A N 1
ATOM 819 C CA . ALA A 1 103 ? 25.583 -24.664 -47.802 1.00 28.98 103 ALA A CA 1
ATOM 820 C C . ALA A 1 103 ? 24.740 -23.384 -47.672 1.00 28.98 103 ALA A C 1
ATOM 822 O O . ALA A 1 103 ? 24.641 -22.586 -48.604 1.00 28.98 103 ALA A O 1
ATOM 823 N N . ARG A 1 104 ? 24.168 -23.162 -46.484 1.00 30.98 104 ARG A N 1
ATOM 824 C CA . ARG A 1 104 ? 23.661 -21.850 -46.066 1.00 30.98 104 ARG A CA 1
ATOM 825 C C . ARG A 1 104 ? 24.721 -21.169 -45.213 1.00 30.98 104 ARG A C 1
ATOM 827 O O . ARG A 1 104 ? 25.188 -21.742 -44.232 1.00 30.98 104 ARG A O 1
ATOM 834 N N . THR A 1 105 ? 25.083 -19.947 -45.582 1.00 28.70 105 THR A N 1
ATOM 835 C CA . THR A 1 105 ? 25.921 -19.067 -44.765 1.00 28.70 105 THR A CA 1
ATOM 836 C C . THR A 1 105 ? 25.257 -18.835 -43.402 1.00 28.70 105 THR A C 1
ATOM 838 O O . THR A 1 105 ? 24.075 -18.482 -43.364 1.00 28.70 105 THR A O 1
ATOM 841 N N . PRO A 1 106 ? 25.970 -19.018 -42.276 1.00 26.25 106 PRO A N 1
ATOM 842 C CA . PRO A 1 106 ? 25.424 -18.687 -40.968 1.00 26.25 106 PRO A CA 1
ATOM 843 C C . PRO A 1 106 ? 25.267 -17.167 -40.831 1.00 26.25 106 PRO A C 1
ATOM 845 O O . PRO A 1 106 ? 26.170 -16.405 -41.181 1.00 26.25 106 PRO A O 1
ATOM 848 N N . LEU A 1 107 ? 24.126 -16.734 -40.292 1.00 28.80 107 LEU A N 1
ATOM 849 C CA . LEU A 1 107 ? 23.922 -15.353 -39.849 1.00 28.80 107 LEU A CA 1
ATOM 850 C C . LEU A 1 107 ? 24.952 -14.990 -38.759 1.00 28.80 107 LEU A C 1
ATOM 852 O O . LEU A 1 107 ? 25.338 -15.864 -37.974 1.00 28.80 107 LEU A O 1
ATOM 856 N N . PRO A 1 108 ? 25.394 -13.721 -38.671 1.00 28.80 108 PRO A N 1
ATOM 857 C CA . PRO A 1 108 ? 26.343 -13.298 -37.648 1.00 28.80 108 PRO A CA 1
ATOM 858 C C . PRO A 1 108 ? 25.714 -13.428 -36.255 1.00 28.80 108 PRO A C 1
ATOM 860 O O . PRO A 1 108 ? 24.816 -12.682 -35.880 1.00 28.80 108 PRO A O 1
ATOM 863 N N . SER A 1 109 ? 26.185 -14.400 -35.473 1.00 34.06 109 SER A N 1
ATOM 864 C CA . SER A 1 109 ? 25.753 -14.585 -34.086 1.00 34.06 109 SER A CA 1
ATOM 865 C C . SER A 1 109 ? 26.360 -13.519 -33.168 1.00 34.06 109 SER A C 1
ATOM 867 O O . SER A 1 109 ? 27.565 -13.273 -33.261 1.00 34.06 109 SER A O 1
ATOM 869 N N . LEU A 1 110 ? 25.582 -13.014 -32.203 1.00 41.12 110 LEU A N 1
ATOM 870 C CA . LEU A 1 110 ? 25.980 -12.087 -31.125 1.00 41.12 110 LEU A CA 1
ATOM 871 C C . LEU A 1 110 ? 26.990 -12.689 -30.107 1.00 41.12 110 LEU A C 1
ATOM 873 O O . LEU A 1 110 ? 26.824 -12.616 -28.893 1.00 41.12 110 LEU A O 1
ATOM 877 N N . ARG A 1 111 ? 28.099 -13.277 -30.577 1.00 36.28 111 ARG A N 1
ATOM 878 C CA . ARG A 1 111 ? 29.203 -13.781 -29.729 1.00 36.28 111 ARG A CA 1
ATOM 879 C C . ARG A 1 111 ? 30.057 -12.666 -29.103 1.00 36.28 111 ARG A C 1
ATOM 881 O O . ARG A 1 111 ? 30.932 -12.954 -28.294 1.00 36.28 111 ARG A O 1
ATOM 888 N N . ALA A 1 112 ? 29.801 -11.400 -29.428 1.00 35.22 112 ALA A N 1
ATOM 889 C CA . ALA A 1 112 ? 30.624 -10.256 -29.030 1.00 35.22 112 ALA A CA 1
ATOM 890 C C . ALA A 1 112 ? 30.455 -9.791 -27.564 1.00 35.22 112 ALA A C 1
ATOM 892 O O . ALA A 1 112 ? 30.957 -8.726 -27.212 1.00 35.22 112 ALA A O 1
ATOM 893 N N . ILE A 1 113 ? 29.762 -10.544 -26.697 1.00 46.84 113 ILE A N 1
ATOM 894 C CA . ILE A 1 113 ? 29.619 -10.215 -25.262 1.00 46.84 113 ILE A CA 1
ATOM 895 C C . ILE A 1 113 ? 30.629 -10.983 -24.382 1.00 46.84 113 ILE A C 1
ATOM 897 O O . ILE A 1 113 ? 30.994 -10.491 -23.319 1.00 46.84 113 ILE A O 1
ATOM 901 N N . SER A 1 114 ? 31.174 -12.124 -24.823 1.00 36.66 114 SER A N 1
ATOM 902 C CA . SER A 1 114 ? 32.063 -12.968 -23.996 1.00 36.66 114 SER A CA 1
ATOM 903 C C . SER A 1 114 ? 33.560 -12.599 -24.050 1.00 36.66 114 SER A C 1
ATOM 905 O O . SER A 1 114 ? 34.397 -13.462 -23.792 1.00 36.66 114 SER A O 1
ATOM 907 N N . GLY A 1 115 ? 33.913 -11.377 -24.470 1.00 34.78 115 GLY A N 1
ATOM 908 C CA . GLY A 1 115 ? 35.270 -11.048 -24.941 1.00 34.78 115 GLY A CA 1
ATOM 909 C C . GLY A 1 115 ? 36.163 -10.194 -24.030 1.00 34.78 115 GLY A C 1
ATOM 910 O O . GLY A 1 115 ? 37.381 -10.321 -24.118 1.00 34.78 115 GLY A O 1
ATOM 911 N N . THR A 1 116 ? 35.613 -9.319 -23.179 1.00 37.50 116 THR A N 1
ATOM 912 C CA . THR A 1 116 ? 36.409 -8.353 -22.388 1.00 37.50 116 THR A CA 1
ATOM 913 C C . THR A 1 116 ? 35.846 -8.131 -20.982 1.00 37.50 116 THR A C 1
ATOM 915 O O . THR A 1 116 ? 34.639 -8.201 -20.752 1.00 37.50 116 THR A O 1
ATOM 918 N N . SER A 1 117 ? 36.734 -7.871 -20.019 1.00 43.41 117 SER A N 1
ATOM 919 C CA . SER A 1 117 ? 36.474 -7.978 -18.574 1.00 43.41 117 SER A CA 1
ATOM 920 C C . SER A 1 117 ? 35.711 -6.813 -17.926 1.00 43.41 117 SER A C 1
ATOM 922 O O . SER A 1 117 ? 35.772 -6.682 -16.708 1.00 43.41 117 SER A O 1
ATOM 924 N N . ASP A 1 118 ? 35.015 -5.972 -18.699 1.00 50.03 118 ASP A N 1
ATOM 925 C CA . ASP A 1 118 ? 34.480 -4.686 -18.203 1.00 50.03 118 ASP A CA 1
ATOM 926 C C . ASP A 1 118 ? 32.968 -4.479 -18.438 1.00 50.03 118 ASP A C 1
ATOM 928 O O . ASP A 1 118 ? 32.380 -3.467 -18.072 1.00 50.03 118 ASP A O 1
ATOM 932 N N . ARG A 1 119 ? 32.266 -5.473 -19.000 1.00 65.12 119 ARG A N 1
ATOM 933 C CA . ARG A 1 119 ? 30.816 -5.391 -19.288 1.00 65.12 119 ARG A CA 1
ATOM 934 C C . ARG A 1 119 ? 29.919 -5.724 -18.089 1.00 65.12 119 ARG A C 1
ATOM 936 O O . ARG A 1 119 ? 28.838 -6.291 -18.244 1.00 65.12 119 ARG A O 1
ATOM 943 N N . THR A 1 120 ? 30.353 -5.369 -16.880 1.00 72.75 120 THR A N 1
ATOM 944 C CA . THR A 1 120 ? 29.603 -5.645 -15.642 1.00 72.75 120 THR A CA 1
ATOM 945 C C . THR A 1 120 ? 28.246 -4.936 -15.612 1.00 72.75 120 THR A C 1
ATOM 947 O O . THR A 1 120 ? 27.270 -5.547 -15.179 1.00 72.75 120 THR A O 1
ATOM 950 N N . CYS A 1 121 ? 28.148 -3.717 -16.160 1.00 84.75 121 CYS A N 1
ATOM 951 C CA . CYS A 1 121 ? 26.895 -2.953 -16.209 1.00 84.75 121 CYS A CA 1
ATOM 952 C C . CYS A 1 121 ? 25.799 -3.619 -17.075 1.00 84.75 121 CYS A C 1
ATOM 954 O O . CYS A 1 121 ? 24.613 -3.432 -16.821 1.00 84.75 121 CYS A O 1
ATOM 956 N N . LEU A 1 122 ? 26.182 -4.425 -18.076 1.00 86.81 122 LEU A N 1
ATOM 957 C CA . LEU A 1 122 ? 25.255 -5.032 -19.043 1.00 86.81 122 LEU A CA 1
ATOM 958 C C . LEU A 1 122 ? 24.630 -6.346 -18.551 1.00 86.81 122 LEU A C 1
ATOM 960 O O . LEU A 1 122 ? 23.609 -6.794 -19.079 1.00 86.81 122 LEU A O 1
ATOM 964 N N . ARG A 1 123 ? 25.233 -6.983 -17.540 1.00 81.50 123 ARG A N 1
ATOM 965 C CA . ARG A 1 123 ? 24.853 -8.331 -17.089 1.00 81.50 123 ARG A CA 1
ATOM 966 C C . ARG A 1 123 ? 23.427 -8.409 -16.530 1.00 81.50 123 ARG A C 1
ATOM 968 O O . ARG A 1 123 ? 22.830 -9.477 -16.579 1.00 81.50 123 ARG A O 1
ATOM 975 N N . SER A 1 124 ? 22.883 -7.310 -16.007 1.00 79.50 124 SER A N 1
ATOM 976 C CA . SER A 1 124 ? 21.536 -7.260 -15.416 1.00 79.50 124 SER A CA 1
ATOM 977 C C . SER A 1 124 ? 20.414 -6.921 -16.404 1.00 79.50 124 SER A C 1
ATOM 979 O O . SER A 1 124 ? 19.257 -6.878 -15.987 1.00 79.50 124 SER A O 1
ATOM 981 N N . MET A 1 125 ? 20.735 -6.654 -17.677 1.00 91.44 125 MET A N 1
ATOM 982 C CA . MET A 1 125 ? 19.762 -6.236 -18.696 1.00 91.44 125 MET A CA 1
ATOM 983 C C . MET A 1 125 ? 19.669 -7.173 -19.908 1.00 91.44 125 MET A C 1
ATOM 985 O O . MET A 1 125 ? 18.588 -7.293 -20.474 1.00 91.44 125 MET A O 1
ATOM 989 N N . HIS A 1 126 ? 20.743 -7.848 -20.333 1.00 93.12 126 HIS A N 1
ATOM 990 C CA . HIS A 1 126 ? 20.652 -8.813 -21.441 1.00 93.12 126 HIS A CA 1
ATOM 991 C C . HIS A 1 126 ? 19.945 -10.092 -20.983 1.00 93.12 126 HIS A C 1
ATOM 993 O O . HIS A 1 126 ? 20.310 -10.671 -19.962 1.00 93.12 126 HIS A O 1
ATOM 999 N N . VAL A 1 127 ? 18.936 -10.531 -21.739 1.00 94.56 127 VAL A N 1
ATOM 1000 C CA . VAL A 1 127 ? 18.156 -11.739 -21.445 1.00 94.56 127 VAL A CA 1
ATOM 1001 C C . VAL A 1 127 ? 18.167 -12.701 -22.632 1.00 94.56 127 VAL A C 1
ATOM 1003 O O . VAL A 1 127 ? 17.850 -12.341 -23.766 1.00 94.56 127 VAL A O 1
ATOM 1006 N N . SER A 1 128 ? 18.517 -13.959 -22.358 1.00 95.31 128 SER A N 1
ATOM 1007 C CA . SER A 1 128 ? 18.399 -15.062 -23.317 1.00 95.31 128 SER A CA 1
ATOM 1008 C C . SER A 1 128 ? 17.020 -15.705 -23.184 1.00 95.31 128 SER A C 1
ATOM 1010 O O . SER A 1 128 ? 16.684 -16.244 -22.129 1.00 95.31 128 SER A O 1
ATOM 1012 N N . LEU A 1 129 ? 16.222 -15.651 -24.250 1.00 95.56 129 LEU A N 1
ATOM 1013 C CA . LEU A 1 129 ? 14.826 -16.080 -24.247 1.00 95.56 129 LEU A CA 1
ATOM 1014 C C . LEU A 1 129 ? 14.723 -17.545 -24.696 1.00 95.56 129 LEU A C 1
ATOM 1016 O O . LEU A 1 129 ? 15.004 -17.884 -25.846 1.00 95.56 129 LEU A O 1
ATOM 1020 N N . ARG A 1 130 ? 14.311 -18.432 -23.786 1.00 95.19 130 ARG A N 1
ATOM 1021 C CA . ARG A 1 130 ? 14.131 -19.873 -24.039 1.00 95.19 130 ARG A CA 1
ATOM 1022 C C . ARG A 1 130 ? 12.651 -20.162 -24.303 1.00 95.19 130 ARG A C 1
ATOM 1024 O O . ARG A 1 130 ? 11.843 -19.710 -23.495 1.00 95.19 130 ARG A O 1
ATOM 1031 N N . PRO A 1 131 ? 12.250 -20.895 -25.359 1.00 92.81 131 PRO A N 1
ATOM 1032 C CA . PRO A 1 131 ? 10.840 -21.214 -25.599 1.00 92.81 131 PRO A CA 1
ATOM 1033 C C . PRO A 1 131 ? 10.157 -21.793 -24.353 1.00 92.81 131 PRO A C 1
ATOM 1035 O O . PRO A 1 131 ? 10.738 -22.623 -23.650 1.00 92.81 131 PRO A O 1
ATOM 1038 N N . ALA A 1 132 ? 8.942 -21.331 -24.048 1.00 85.56 132 ALA A N 1
ATOM 1039 C CA . ALA A 1 132 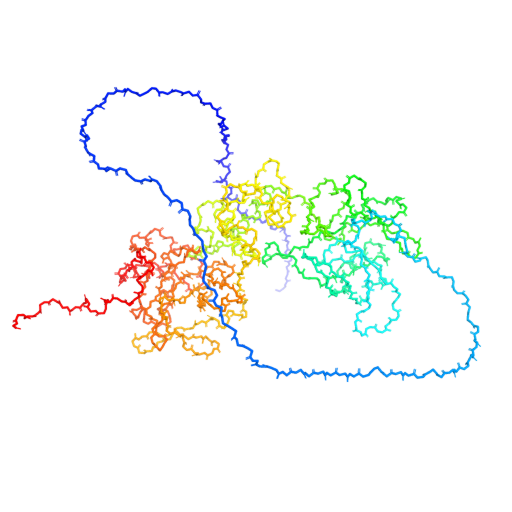? 8.188 -21.840 -22.904 1.00 85.56 132 ALA A CA 1
ATOM 1040 C C . ALA A 1 132 ? 7.882 -23.343 -23.069 1.00 85.56 132 ALA A C 1
ATOM 1042 O O . ALA A 1 132 ? 7.652 -23.825 -24.181 1.00 85.56 132 ALA A O 1
ATOM 1043 N N . ALA A 1 133 ? 7.872 -24.088 -21.958 1.00 80.56 133 ALA A N 1
ATOM 1044 C CA . ALA A 1 133 ? 7.690 -25.538 -21.970 1.00 80.56 133 ALA A CA 1
ATOM 1045 C C . ALA A 1 133 ? 6.379 -25.935 -22.679 1.00 80.56 133 ALA A C 1
ATOM 1047 O O . ALA A 1 133 ? 5.286 -25.671 -22.186 1.00 80.56 133 ALA A O 1
ATOM 1048 N N . GLY A 1 134 ? 6.505 -26.571 -23.848 1.00 78.38 134 GLY A N 1
ATOM 1049 C CA . GLY A 1 134 ? 5.382 -26.977 -24.700 1.00 78.38 134 GLY A CA 1
ATOM 1050 C C . GLY A 1 134 ? 5.349 -26.316 -26.082 1.00 78.38 134 GLY A C 1
ATOM 1051 O O . GLY A 1 134 ? 4.781 -26.909 -27.000 1.00 78.38 134 GLY A O 1
ATOM 1052 N N . ASP A 1 135 ? 5.998 -25.163 -26.292 1.00 77.25 135 ASP A N 1
ATOM 1053 C CA . ASP A 1 135 ? 6.105 -24.568 -27.633 1.00 77.25 135 ASP A CA 1
ATOM 1054 C C . ASP A 1 135 ? 7.216 -25.265 -28.438 1.00 77.25 135 ASP A C 1
ATOM 1056 O O . ASP A 1 135 ? 8.396 -24.941 -28.335 1.00 77.25 135 ASP A O 1
ATOM 1060 N N . ARG A 1 136 ? 6.831 -26.277 -29.227 1.00 71.94 136 ARG A N 1
ATOM 1061 C CA . ARG A 1 136 ? 7.742 -27.085 -30.066 1.00 71.94 136 ARG A CA 1
ATOM 1062 C C . ARG A 1 136 ? 8.183 -26.398 -31.364 1.00 71.94 136 ARG A C 1
ATOM 1064 O O . ARG A 1 136 ? 8.797 -27.047 -32.210 1.00 71.94 136 ARG A O 1
ATOM 1071 N N . ARG A 1 137 ? 7.834 -25.130 -31.587 1.00 75.81 137 ARG A N 1
ATOM 1072 C CA . ARG A 1 137 ? 8.288 -24.412 -32.783 1.00 75.81 137 ARG A CA 1
ATOM 1073 C C . ARG A 1 137 ? 9.797 -24.186 -32.689 1.00 75.81 137 ARG A C 1
ATOM 1075 O O . ARG A 1 137 ? 10.284 -23.719 -31.663 1.00 75.81 137 ARG A O 1
ATOM 1082 N N . ASN A 1 138 ? 10.517 -24.467 -33.778 1.00 71.62 138 ASN A N 1
ATOM 1083 C CA . ASN A 1 138 ? 11.888 -23.990 -33.972 1.00 71.62 138 ASN A CA 1
ATOM 1084 C C . ASN A 1 138 ? 11.843 -22.465 -34.136 1.00 71.62 138 ASN A C 1
ATOM 1086 O O . ASN A 1 138 ? 11.853 -21.946 -35.249 1.00 71.62 138 ASN A O 1
ATOM 1090 N N . VAL A 1 139 ? 11.714 -21.760 -33.016 1.00 74.12 139 VAL A N 1
ATOM 1091 C CA . VAL A 1 139 ? 11.982 -20.330 -32.936 1.00 74.12 139 VAL A CA 1
ATOM 1092 C C . VAL A 1 139 ? 13.500 -20.191 -32.908 1.00 74.12 139 VAL A C 1
ATOM 1094 O O . VAL A 1 139 ? 14.163 -20.848 -32.101 1.00 74.12 139 VAL A O 1
ATOM 1097 N N . ASP A 1 140 ? 14.048 -19.370 -33.803 1.00 77.75 140 ASP A N 1
ATOM 1098 C CA . ASP A 1 140 ? 15.466 -19.010 -33.775 1.00 77.75 140 ASP A CA 1
ATOM 1099 C C . ASP A 1 140 ? 15.856 -18.453 -32.396 1.00 77.75 140 ASP A C 1
ATOM 1101 O O . ASP A 1 140 ? 15.004 -18.000 -31.628 1.00 77.75 140 ASP A O 1
ATOM 1105 N N . LYS A 1 141 ? 17.153 -18.485 -32.064 1.00 88.50 141 LYS A N 1
ATOM 1106 C CA . LYS A 1 141 ? 17.650 -18.038 -30.755 1.00 88.50 141 LYS A CA 1
ATOM 1107 C C . LYS A 1 141 ? 17.226 -16.586 -30.483 1.00 88.50 141 LYS A C 1
ATOM 1109 O O . LYS A 1 141 ? 17.837 -15.653 -30.998 1.00 88.50 141 LYS A O 1
ATOM 1114 N N . CYS A 1 142 ? 16.207 -16.412 -29.647 1.00 94.75 142 CYS A N 1
ATOM 1115 C CA . CYS A 1 142 ? 15.702 -15.104 -29.266 1.00 94.75 142 CYS A CA 1
ATOM 1116 C C . CYS A 1 142 ? 16.514 -14.515 -28.110 1.00 94.75 142 CYS A C 1
ATOM 1118 O O . CYS A 1 142 ? 16.817 -15.174 -27.113 1.00 94.75 142 CYS A O 1
ATOM 1120 N N . GLU A 1 143 ? 16.831 -13.235 -28.241 1.00 95.38 143 GLU A N 1
ATOM 1121 C CA . GLU A 1 143 ? 17.503 -12.426 -27.231 1.00 95.38 143 GLU A CA 1
ATOM 1122 C C . GLU A 1 143 ? 16.736 -11.112 -27.059 1.00 95.38 143 GLU A C 1
ATOM 1124 O O . GLU A 1 143 ? 15.910 -10.730 -27.897 1.00 95.38 143 GLU A O 1
ATOM 1129 N N . GLY A 1 144 ? 16.978 -10.425 -25.952 1.00 95.94 144 GLY A N 1
ATOM 1130 C CA . GLY A 1 144 ? 16.399 -9.116 -25.711 1.00 95.94 144 GLY A CA 1
ATOM 1131 C C . GLY A 1 144 ? 17.084 -8.382 -24.574 1.00 95.94 144 GLY A C 1
ATOM 1132 O O . GLY A 1 144 ? 18.017 -8.879 -23.938 1.00 95.94 144 GLY A O 1
ATOM 1133 N N . TYR A 1 145 ? 16.569 -7.192 -24.309 1.00 96.69 145 TYR A N 1
ATOM 1134 C CA . TYR A 1 145 ? 17.026 -6.312 -23.255 1.00 96.69 145 TYR A CA 1
ATOM 1135 C C . TYR A 1 145 ? 15.875 -6.024 -22.302 1.00 96.69 145 TYR A C 1
ATOM 1137 O O . TYR A 1 145 ? 14.879 -5.411 -22.682 1.00 96.69 145 TYR A O 1
ATOM 1145 N N . LEU A 1 146 ? 16.008 -6.454 -21.054 1.00 95.44 146 LEU A N 1
ATOM 1146 C CA . LEU A 1 146 ? 15.171 -6.000 -19.958 1.00 95.44 146 LEU A CA 1
ATOM 1147 C C . LEU A 1 146 ? 15.470 -4.508 -19.751 1.00 95.44 146 LEU A C 1
ATOM 1149 O O . LEU A 1 146 ? 16.522 -4.157 -19.224 1.00 95.44 146 LEU A O 1
ATOM 1153 N N . ILE A 1 147 ? 14.584 -3.630 -20.228 1.00 96.44 147 ILE A N 1
ATOM 1154 C CA . ILE A 1 147 ? 14.743 -2.164 -20.132 1.00 96.44 147 ILE A CA 1
ATOM 1155 C C . ILE A 1 147 ? 14.089 -1.617 -18.860 1.00 96.44 147 ILE A C 1
ATOM 1157 O O . ILE A 1 147 ? 14.566 -0.651 -18.261 1.00 96.44 147 ILE A O 1
ATOM 1161 N N . ARG A 1 148 ? 13.042 -2.304 -18.401 1.00 94.38 148 ARG A N 1
ATOM 1162 C CA . ARG A 1 148 ? 12.343 -2.132 -17.125 1.00 94.38 148 ARG A CA 1
ATOM 1163 C C . ARG A 1 148 ? 12.042 -3.534 -16.587 1.00 94.38 148 ARG A C 1
ATOM 1165 O O . ARG A 1 148 ? 11.932 -4.448 -17.398 1.00 94.38 148 ARG A O 1
ATOM 1172 N N . ASP A 1 149 ? 11.900 -3.728 -15.274 1.00 91.38 149 ASP A N 1
ATOM 1173 C CA . ASP A 1 149 ? 11.705 -5.074 -14.677 1.00 91.38 149 ASP A CA 1
ATOM 1174 C C . ASP A 1 149 ? 10.603 -5.929 -15.341 1.00 91.38 149 ASP A C 1
ATOM 1176 O O . ASP A 1 149 ? 10.684 -7.151 -15.324 1.00 91.38 149 ASP A O 1
ATOM 1180 N N . ASP A 1 150 ? 9.586 -5.303 -15.935 1.00 94.19 150 ASP A N 1
ATOM 1181 C CA . ASP A 1 150 ? 8.459 -5.947 -16.615 1.00 94.19 150 ASP A CA 1
ATOM 1182 C C . ASP A 1 150 ? 8.414 -5.740 -18.138 1.00 94.19 150 ASP A C 1
ATOM 1184 O O . ASP A 1 150 ? 7.455 -6.178 -18.769 1.00 94.19 150 ASP A O 1
ATOM 1188 N N . ILE A 1 151 ? 9.413 -5.091 -18.748 1.00 96.94 151 ILE A N 1
ATOM 1189 C CA . ILE A 1 151 ? 9.457 -4.838 -20.197 1.00 96.94 151 ILE A CA 1
ATOM 1190 C C . ILE A 1 151 ? 10.789 -5.314 -20.771 1.00 96.94 151 ILE A C 1
ATOM 1192 O O . ILE A 1 151 ? 11.849 -4.747 -20.488 1.00 96.94 151 ILE A O 1
ATOM 1196 N N . ILE A 1 152 ? 10.707 -6.307 -21.655 1.00 97.81 152 ILE A N 1
ATOM 1197 C CA . ILE A 1 152 ? 11.821 -6.759 -22.488 1.00 97.81 152 ILE A CA 1
ATOM 1198 C C . ILE A 1 152 ? 11.631 -6.197 -23.897 1.00 97.81 152 ILE A C 1
ATOM 1200 O O . ILE A 1 152 ? 10.644 -6.488 -24.577 1.00 97.81 152 ILE A O 1
ATOM 1204 N N . LEU A 1 153 ? 12.606 -5.410 -24.331 1.00 97.56 153 LEU A N 1
ATOM 1205 C CA . LEU A 1 153 ? 12.785 -4.927 -25.692 1.00 97.56 153 LEU A CA 1
ATOM 1206 C C . LEU A 1 153 ? 13.471 -6.027 -26.523 1.00 97.56 153 LEU A C 1
ATOM 1208 O O . LEU A 1 153 ? 14.501 -6.560 -26.118 1.00 97.56 153 LEU A O 1
ATOM 1212 N N . THR A 1 154 ? 12.895 -6.407 -27.660 1.00 96.94 154 THR A N 1
ATOM 1213 C CA . THR A 1 154 ? 13.390 -7.500 -28.517 1.00 96.94 154 THR A CA 1
ATOM 1214 C C . THR A 1 154 ? 12.990 -7.257 -29.982 1.00 96.94 154 THR A C 1
ATOM 1216 O O . THR A 1 154 ? 12.491 -6.189 -30.341 1.00 96.94 154 THR A O 1
ATOM 1219 N N . THR A 1 155 ? 13.208 -8.233 -30.859 1.00 95.50 155 THR A N 1
ATOM 1220 C CA . THR A 1 155 ? 12.752 -8.189 -32.255 1.00 95.50 155 THR A CA 1
ATOM 1221 C C . THR A 1 155 ? 11.277 -8.600 -32.362 1.00 95.50 155 THR A C 1
ATOM 1223 O O . THR A 1 155 ? 10.771 -9.395 -31.563 1.00 95.50 155 THR A O 1
ATOM 1226 N N . ARG A 1 156 ? 10.556 -8.102 -33.371 1.00 94.81 156 ARG A N 1
ATOM 1227 C CA . ARG A 1 156 ? 9.139 -8.451 -33.587 1.00 94.81 156 ARG A CA 1
ATOM 1228 C C . ARG A 1 156 ? 8.876 -9.934 -33.884 1.00 94.81 156 ARG A C 1
ATOM 1230 O O . ARG A 1 156 ? 7.809 -10.408 -33.496 1.00 94.81 156 ARG A O 1
ATOM 1237 N N . PRO A 1 157 ? 9.762 -10.696 -34.561 1.00 94.50 157 PRO A N 1
ATOM 1238 C CA . PRO A 1 157 ? 9.620 -12.148 -34.633 1.00 94.50 157 PRO A CA 1
ATOM 1239 C C . PRO A 1 157 ? 9.569 -12.777 -33.239 1.00 94.50 157 PRO A C 1
ATOM 1241 O O . PRO A 1 157 ? 8.639 -13.527 -32.957 1.00 94.50 157 PRO A O 1
ATOM 1244 N N . CYS A 1 158 ? 10.485 -12.394 -32.343 1.00 95.75 158 CYS A N 1
ATOM 1245 C CA . CYS A 1 158 ? 10.498 -12.884 -30.968 1.00 95.75 158 CYS A CA 1
ATOM 1246 C C . CYS A 1 158 ? 9.247 -12.444 -30.191 1.00 95.75 158 CYS A C 1
ATOM 1248 O O . CYS A 1 158 ? 8.592 -13.288 -29.587 1.00 95.75 158 CYS A O 1
ATOM 1250 N N . SER A 1 159 ? 8.826 -11.174 -30.262 1.00 96.19 159 SER A N 1
ATOM 1251 C CA . SER A 1 159 ? 7.702 -10.662 -29.450 1.00 96.19 159 SER A CA 1
ATOM 1252 C C . SER A 1 159 ? 6.327 -11.298 -29.705 1.00 96.19 159 SER A C 1
ATOM 1254 O O . SER A 1 159 ? 5.376 -10.994 -28.989 1.00 96.19 159 SER A O 1
ATOM 1256 N N . ARG A 1 160 ? 6.202 -12.197 -30.692 1.00 95.25 160 ARG A N 1
ATOM 1257 C CA . ARG A 1 160 ? 4.996 -12.994 -30.982 1.00 95.25 160 ARG A CA 1
ATOM 1258 C C . ARG A 1 160 ? 4.887 -14.282 -30.157 1.00 95.25 160 ARG A C 1
ATOM 1260 O O . ARG A 1 160 ? 3.837 -14.922 -30.184 1.00 95.25 160 ARG A O 1
ATOM 1267 N N . HIS A 1 161 ? 5.945 -14.674 -29.449 1.00 95.62 161 HIS A N 1
ATOM 1268 C CA . HIS A 1 161 ? 6.045 -15.954 -28.745 1.00 95.62 161 HIS A CA 1
ATOM 1269 C C . HIS A 1 161 ? 6.140 -15.786 -27.225 1.00 95.62 161 HIS A C 1
ATOM 1271 O O . HIS A 1 161 ? 6.392 -14.696 -26.712 1.00 95.62 161 HIS A O 1
ATOM 1277 N N . ARG A 1 162 ? 5.909 -16.888 -26.503 1.00 96.25 162 ARG A N 1
ATOM 1278 C CA . ARG A 1 162 ? 6.130 -16.980 -25.056 1.00 96.25 162 ARG A CA 1
ATOM 1279 C C . ARG A 1 162 ? 7.472 -17.638 -24.773 1.00 96.25 162 ARG A C 1
ATOM 1281 O O . ARG A 1 162 ? 7.813 -18.653 -25.383 1.00 96.25 162 ARG A O 1
ATOM 1288 N N . PHE A 1 163 ? 8.184 -17.100 -23.797 1.00 96.69 163 PHE A N 1
ATOM 1289 C CA . PHE A 1 163 ? 9.487 -17.587 -23.374 1.00 96.69 163 PHE A CA 1
ATOM 1290 C C . PHE A 1 163 ? 9.561 -17.708 -21.860 1.00 96.69 163 PHE A C 1
ATOM 1292 O O . PHE A 1 163 ? 8.762 -17.139 -21.122 1.00 96.69 163 PHE A O 1
ATOM 1299 N N . SER A 1 164 ? 10.591 -18.406 -21.414 1.00 95.94 164 SER A N 1
ATOM 1300 C CA . SER A 1 164 ? 11.149 -18.280 -20.081 1.00 95.94 164 SER A CA 1
ATOM 1301 C C . SER A 1 164 ? 12.559 -17.700 -20.173 1.00 95.94 164 SER A C 1
ATOM 1303 O O . SER A 1 164 ? 13.241 -17.870 -21.188 1.00 95.94 164 SER A O 1
ATOM 1305 N N . PHE A 1 165 ? 13.004 -17.020 -19.126 1.00 95.19 165 PHE A N 1
ATOM 1306 C CA . PHE A 1 165 ? 14.359 -16.487 -19.022 1.00 95.19 165 PHE A CA 1
ATOM 1307 C C . PHE A 1 165 ? 14.834 -16.543 -17.569 1.00 95.19 165 PHE A C 1
ATOM 1309 O O . PHE A 1 165 ? 14.017 -16.620 -16.650 1.00 95.19 165 PHE A O 1
ATOM 1316 N N . ASP A 1 166 ? 16.151 -16.524 -17.367 1.00 92.62 166 ASP A N 1
ATOM 1317 C CA . ASP A 1 166 ? 16.725 -16.433 -16.025 1.00 92.62 166 ASP A CA 1
ATOM 1318 C C . ASP A 1 166 ? 16.650 -14.970 -15.567 1.00 92.62 166 ASP A C 1
ATOM 1320 O O . ASP A 1 166 ? 17.224 -14.078 -16.197 1.00 92.62 166 ASP A O 1
ATOM 1324 N N . PHE A 1 167 ? 15.918 -14.718 -14.487 1.00 90.12 167 PHE A N 1
ATOM 1325 C CA . PHE A 1 167 ? 15.775 -13.416 -13.854 1.00 90.12 167 PHE A CA 1
ATOM 1326 C C . PHE A 1 167 ? 16.516 -13.413 -12.520 1.00 90.12 167 PHE A C 1
ATOM 1328 O O . PHE A 1 167 ? 16.340 -14.305 -11.694 1.00 90.12 167 PHE A O 1
ATOM 1335 N N . VAL A 1 168 ? 17.324 -12.382 -12.281 1.00 85.88 168 VAL A N 1
ATOM 1336 C CA . VAL A 1 168 ? 18.007 -12.214 -10.997 1.00 85.88 168 VAL A CA 1
ATOM 1337 C C . VAL A 1 168 ? 17.158 -11.313 -10.098 1.00 85.88 168 VAL A C 1
ATOM 1339 O O . VAL A 1 168 ? 16.902 -10.148 -10.430 1.00 85.88 168 VAL A O 1
ATOM 1342 N N . THR A 1 169 ? 16.722 -11.844 -8.959 1.00 81.19 169 THR A N 1
ATOM 1343 C CA . THR A 1 169 ? 15.841 -11.147 -8.015 1.00 81.19 169 THR A CA 1
ATOM 1344 C C . THR A 1 169 ? 16.606 -10.140 -7.147 1.00 81.19 169 THR A C 1
ATOM 1346 O O . THR A 1 169 ? 17.838 -10.077 -7.150 1.00 81.19 169 THR A O 1
ATOM 1349 N N . ALA A 1 170 ? 15.885 -9.343 -6.348 1.00 75.31 170 ALA A N 1
ATOM 1350 C CA . ALA A 1 170 ? 16.501 -8.317 -5.506 1.00 75.31 170 ALA A CA 1
ATOM 1351 C C . ALA A 1 170 ? 17.540 -8.850 -4.503 1.00 75.31 170 ALA A C 1
ATOM 1353 O O . ALA A 1 170 ? 18.484 -8.122 -4.199 1.00 75.31 170 ALA A O 1
ATOM 1354 N N . ASP A 1 171 ? 17.411 -10.081 -4.002 1.00 74.88 171 ASP A N 1
ATOM 1355 C CA . ASP A 1 171 ? 18.392 -10.656 -3.069 1.00 74.88 171 ASP A CA 1
ATOM 1356 C C . ASP A 1 171 ? 19.626 -11.265 -3.766 1.00 74.88 171 ASP A C 1
ATOM 1358 O O . ASP A 1 171 ? 20.630 -11.547 -3.110 1.00 74.88 171 ASP A O 1
ATOM 1362 N N . GLY A 1 172 ? 19.597 -11.365 -5.100 1.00 79.25 172 GLY A N 1
ATOM 1363 C CA . GLY A 1 172 ? 20.665 -11.930 -5.921 1.00 79.25 172 GLY A CA 1
ATOM 1364 C C . GLY A 1 172 ? 20.513 -13.420 -6.235 1.00 79.25 172 GLY A C 1
ATOM 1365 O O . GLY A 1 172 ? 21.444 -13.988 -6.809 1.00 79.25 172 GLY A O 1
ATOM 1366 N N . SER A 1 173 ? 19.389 -14.047 -5.873 1.00 82.88 173 SER A N 1
ATOM 1367 C CA . SER A 1 173 ? 18.985 -15.361 -6.387 1.00 82.88 173 SER A CA 1
ATOM 1368 C C . SER A 1 173 ? 18.594 -15.295 -7.867 1.00 82.88 173 SER A C 1
ATOM 1370 O O . SER A 1 173 ? 18.147 -14.260 -8.362 1.00 82.88 173 SER A O 1
ATOM 1372 N N . GLU A 1 174 ? 18.788 -16.406 -8.578 1.00 87.56 174 GLU A N 1
ATOM 1373 C CA . GLU A 1 174 ? 18.382 -16.580 -9.976 1.00 87.56 174 GLU A CA 1
ATOM 1374 C C . GLU A 1 174 ? 17.106 -17.440 -10.008 1.00 87.56 174 GLU A C 1
ATOM 1376 O O . GLU A 1 174 ? 17.093 -18.562 -9.500 1.00 87.56 174 GLU A O 1
ATOM 1381 N N . GLU A 1 175 ? 16.030 -16.903 -10.584 1.00 90.94 175 GLU A N 1
ATOM 1382 C CA . GLU A 1 175 ? 14.717 -17.540 -10.729 1.00 90.94 175 GLU A CA 1
ATOM 1383 C C . GLU A 1 175 ? 14.316 -17.601 -12.210 1.00 90.94 175 GLU A C 1
ATOM 1385 O O . GLU A 1 175 ? 14.706 -16.751 -13.009 1.00 90.94 175 GLU A O 1
ATOM 1390 N N . GLN A 1 176 ? 13.502 -18.584 -12.599 1.00 93.69 176 GLN A N 1
ATOM 1391 C CA . GLN A 1 176 ? 12.964 -18.657 -13.959 1.00 93.69 176 GLN A CA 1
ATOM 1392 C C . GLN A 1 176 ? 11.670 -17.834 -14.058 1.00 93.69 176 GLN A C 1
ATOM 1394 O O . GLN A 1 176 ? 10.673 -18.173 -13.423 1.00 93.69 176 GLN A O 1
ATOM 1399 N N . ALA A 1 177 ? 11.669 -16.785 -14.881 1.00 94.19 177 ALA A N 1
ATOM 1400 C CA . ALA A 1 177 ? 10.506 -15.925 -15.122 1.00 94.19 177 ALA A CA 1
ATOM 1401 C C . ALA A 1 177 ? 9.890 -16.174 -16.512 1.00 94.19 177 ALA A C 1
ATOM 1403 O O . ALA A 1 177 ? 10.596 -16.558 -17.447 1.00 94.19 177 ALA A O 1
ATOM 1404 N N . GLU A 1 178 ? 8.579 -15.941 -16.672 1.00 96.56 178 GLU A N 1
ATOM 1405 C CA . GLU A 1 178 ? 7.888 -16.010 -17.975 1.00 96.56 178 GLU A CA 1
ATOM 1406 C C . GLU A 1 178 ? 7.901 -14.641 -18.674 1.00 96.56 178 GLU A C 1
ATOM 1408 O O . GLU A 1 178 ? 7.633 -13.609 -18.060 1.00 96.56 178 GLU A O 1
ATOM 1413 N N . ALA A 1 179 ? 8.144 -14.634 -19.983 1.00 97.44 179 ALA A N 1
ATOM 1414 C CA . ALA A 1 179 ? 7.995 -13.475 -20.853 1.00 97.44 179 ALA A CA 1
ATOM 1415 C C . ALA A 1 179 ? 6.932 -13.759 -21.926 1.00 97.44 179 ALA A C 1
ATOM 1417 O O . ALA A 1 179 ? 7.040 -14.732 -22.674 1.00 97.44 179 ALA A O 1
ATOM 1418 N N . THR A 1 180 ? 5.909 -12.911 -22.027 1.00 97.56 180 THR A N 1
ATOM 1419 C CA . THR A 1 180 ? 4.795 -13.068 -22.983 1.00 97.56 180 THR A CA 1
ATOM 1420 C C . THR A 1 180 ? 4.669 -11.852 -23.901 1.00 97.56 180 THR A C 1
ATOM 1422 O O . THR A 1 180 ? 5.062 -10.766 -23.482 1.00 97.56 180 THR A O 1
ATOM 1425 N N . PRO A 1 181 ? 4.061 -11.956 -25.097 1.00 98.00 181 PRO A N 1
ATOM 1426 C CA . PRO A 1 181 ? 3.804 -10.803 -25.967 1.00 98.00 181 PRO A CA 1
ATOM 1427 C C . PRO A 1 181 ? 3.151 -9.637 -25.212 1.00 98.00 181 PRO A C 1
ATOM 1429 O O . PRO A 1 181 ? 2.130 -9.836 -24.558 1.00 98.00 181 PRO A O 1
ATOM 1432 N N . HIS A 1 182 ? 3.717 -8.427 -25.287 1.00 97.75 182 HIS A N 1
ATOM 1433 C CA . HIS A 1 182 ? 3.119 -7.233 -24.675 1.00 97.75 182 HIS A CA 1
ATOM 1434 C C . HIS A 1 182 ? 2.115 -6.598 -25.655 1.00 97.75 182 HIS A C 1
ATOM 1436 O O . HIS A 1 182 ? 2.551 -5.923 -26.591 1.00 97.75 182 HIS A O 1
ATOM 1442 N N . PRO A 1 183 ? 0.789 -6.781 -25.510 1.00 96.81 183 PRO A N 1
ATOM 1443 C CA . PRO A 1 183 ? -0.161 -6.427 -26.568 1.00 96.81 183 PRO A CA 1
ATOM 1444 C C . PRO A 1 183 ? -0.153 -4.926 -26.884 1.00 96.81 183 PRO A C 1
ATOM 1446 O O . PRO A 1 183 ? -0.018 -4.544 -28.043 1.00 96.81 183 PRO A O 1
ATOM 1449 N N . GLU A 1 184 ? -0.211 -4.083 -25.852 1.00 96.31 184 GLU A N 1
ATOM 1450 C CA . GLU A 1 184 ? -0.291 -2.623 -25.985 1.00 96.31 184 GLU A CA 1
ATOM 1451 C C . GLU A 1 184 ? 0.959 -2.023 -26.645 1.00 96.31 184 GLU A C 1
ATOM 1453 O O . GLU A 1 184 ? 0.846 -1.362 -27.675 1.00 96.31 184 GLU A O 1
ATOM 1458 N N . LEU A 1 185 ? 2.160 -2.310 -26.121 1.00 96.06 185 LEU A N 1
ATOM 1459 C CA . LEU A 1 185 ? 3.410 -1.789 -26.685 1.00 96.06 185 LEU A CA 1
ATOM 1460 C C . LEU A 1 185 ? 3.697 -2.321 -28.095 1.00 96.06 185 LEU A C 1
ATOM 1462 O O . LEU A 1 185 ? 4.137 -1.547 -28.938 1.00 96.06 185 LEU A O 1
ATOM 1466 N N . ASN A 1 186 ? 3.408 -3.594 -28.403 1.00 96.50 186 ASN A N 1
ATOM 1467 C CA . ASN A 1 186 ? 3.549 -4.094 -29.780 1.00 96.50 186 ASN A CA 1
ATOM 1468 C C . ASN A 1 186 ? 2.556 -3.417 -30.744 1.00 96.50 186 ASN A C 1
ATOM 1470 O O . ASN A 1 186 ? 2.901 -3.175 -31.899 1.00 96.50 186 ASN A O 1
ATOM 1474 N N . HIS A 1 187 ? 1.335 -3.107 -30.293 1.00 94.81 187 HIS A N 1
ATOM 1475 C CA . HIS A 1 187 ? 0.344 -2.401 -31.107 1.00 94.81 187 HIS A CA 1
ATOM 1476 C C . HIS A 1 187 ? 0.755 -0.943 -31.360 1.00 94.81 187 HIS A C 1
ATOM 1478 O O . HIS A 1 187 ? 0.769 -0.499 -32.507 1.00 94.81 187 HIS A O 1
ATOM 1484 N N . ALA A 1 188 ? 1.153 -0.224 -30.309 1.00 92.31 188 ALA A N 1
ATOM 1485 C CA . ALA A 1 188 ? 1.602 1.162 -30.397 1.00 92.31 188 ALA A CA 1
ATOM 1486 C C . ALA A 1 188 ? 2.901 1.306 -31.215 1.00 92.31 188 ALA A C 1
ATOM 1488 O O . ALA A 1 188 ? 2.981 2.184 -32.070 1.00 92.31 188 ALA A O 1
ATOM 1489 N N . ALA A 1 189 ? 3.873 0.402 -31.044 1.00 90.25 189 ALA A N 1
ATOM 1490 C CA . ALA A 1 189 ? 5.100 0.381 -31.846 1.00 90.25 189 ALA A CA 1
ATOM 1491 C C . ALA A 1 189 ? 4.826 0.151 -33.341 1.00 90.25 189 ALA A C 1
ATOM 1493 O O . ALA A 1 189 ? 5.422 0.800 -34.198 1.00 90.25 189 ALA A O 1
ATOM 1494 N N . HIS A 1 190 ? 3.862 -0.719 -33.664 1.00 89.56 190 HIS A N 1
ATOM 1495 C CA . HIS A 1 190 ? 3.454 -0.946 -35.049 1.00 89.56 190 HIS A CA 1
ATOM 1496 C C . HIS A 1 190 ? 2.809 0.298 -35.687 1.00 89.56 190 HIS A C 1
ATOM 1498 O O . HIS A 1 190 ? 2.984 0.524 -36.883 1.00 89.56 190 HIS A O 1
ATOM 1504 N N . GLN A 1 191 ? 2.103 1.121 -34.901 1.00 87.75 191 GLN A N 1
ATOM 1505 C CA . GLN A 1 191 ? 1.583 2.416 -35.352 1.00 87.75 191 GLN A CA 1
ATOM 1506 C C . GLN A 1 191 ? 2.682 3.489 -35.464 1.00 87.75 191 GLN A C 1
ATOM 1508 O O . GLN A 1 191 ? 2.596 4.358 -36.329 1.00 87.75 191 GLN A O 1
ATOM 1513 N N . SER A 1 192 ? 3.732 3.430 -34.636 1.00 77.19 192 SER A N 1
ATOM 1514 C CA . SER A 1 192 ? 4.821 4.421 -34.585 1.00 77.19 192 SER A CA 1
ATOM 1515 C C . SER A 1 192 ? 5.962 4.185 -35.592 1.00 77.19 192 SER A C 1
ATOM 1517 O O . SER A 1 192 ? 7.091 4.606 -35.349 1.00 77.19 192 SER A O 1
ATOM 1519 N N . MET A 1 193 ? 5.660 3.550 -36.727 1.00 65.88 193 MET A N 1
ATOM 1520 C CA . MET A 1 193 ? 6.506 3.356 -37.920 1.00 65.88 193 MET A CA 1
ATOM 1521 C C . MET A 1 193 ? 7.595 2.268 -37.924 1.00 65.88 193 MET A C 1
ATOM 1523 O O . MET A 1 193 ? 8.024 1.942 -39.030 1.00 65.88 193 MET A O 1
ATOM 1527 N N . ASP A 1 194 ? 8.024 1.663 -36.807 1.00 74.88 194 ASP A N 1
ATOM 1528 C CA . ASP A 1 194 ? 9.016 0.569 -36.873 1.00 74.88 194 ASP A CA 1
ATOM 1529 C C . ASP A 1 194 ? 8.437 -0.807 -36.545 1.00 74.88 194 ASP A C 1
ATOM 1531 O O . ASP A 1 194 ? 8.216 -1.192 -35.396 1.00 74.88 194 ASP A O 1
ATOM 1535 N N . ASP A 1 195 ? 8.217 -1.579 -37.604 1.00 86.69 195 ASP A N 1
ATOM 1536 C CA . ASP A 1 195 ? 7.616 -2.901 -37.546 1.00 86.69 195 ASP A CA 1
ATOM 1537 C C . ASP A 1 195 ? 8.651 -4.036 -37.388 1.00 86.69 195 ASP A C 1
ATOM 1539 O O . ASP A 1 195 ? 8.313 -5.210 -37.567 1.00 86.69 195 ASP A O 1
ATOM 1543 N N . ARG A 1 196 ? 9.898 -3.708 -37.017 1.00 93.06 196 ARG A N 1
ATOM 1544 C CA . ARG A 1 196 ? 10.988 -4.666 -36.754 1.00 93.06 196 ARG A CA 1
ATOM 1545 C C . ARG A 1 196 ? 11.229 -4.891 -35.259 1.00 93.06 196 ARG A C 1
ATOM 1547 O O . ARG A 1 196 ? 11.697 -5.966 -34.877 1.00 93.06 196 ARG A O 1
ATOM 1554 N N . ILE A 1 197 ? 10.868 -3.921 -34.418 1.00 94.25 197 ILE A N 1
ATOM 1555 C CA . ILE A 1 197 ? 10.962 -3.992 -32.951 1.00 94.25 197 ILE A CA 1
ATOM 1556 C C . ILE A 1 197 ? 9.727 -4.676 -32.353 1.00 94.25 197 ILE A C 1
ATOM 1558 O O . ILE A 1 197 ? 8.624 -4.617 -32.896 1.00 94.25 197 ILE A O 1
ATOM 1562 N N . GLY A 1 198 ? 9.921 -5.345 -31.218 1.00 96.00 198 GLY A N 1
ATOM 1563 C CA . GLY A 1 198 ? 8.860 -5.964 -30.445 1.00 96.00 198 GLY A CA 1
ATOM 1564 C C . GLY A 1 198 ? 9.097 -5.909 -28.937 1.00 96.00 198 GLY A C 1
ATOM 1565 O O . GLY A 1 198 ? 10.213 -5.705 -28.464 1.00 96.00 198 GLY A O 1
ATOM 1566 N N . PHE A 1 199 ? 8.024 -6.121 -28.177 1.00 97.81 199 PHE A N 1
ATOM 1567 C CA . PHE A 1 199 ? 8.023 -6.055 -26.715 1.00 97.81 199 PHE A CA 1
ATOM 1568 C C . PHE A 1 199 ? 7.450 -7.322 -26.083 1.00 97.81 199 PHE A C 1
ATOM 1570 O O . PHE A 1 199 ? 6.397 -7.815 -26.499 1.00 97.81 199 PHE A O 1
ATOM 1577 N N . LEU A 1 200 ? 8.099 -7.820 -25.035 1.00 98.12 200 LEU A N 1
ATOM 1578 C CA . LEU A 1 200 ? 7.541 -8.836 -24.146 1.00 98.12 200 LEU A CA 1
ATOM 1579 C C . LEU A 1 200 ? 7.276 -8.216 -22.768 1.00 98.12 200 LEU A C 1
ATOM 1581 O O . LEU A 1 200 ? 8.080 -7.430 -22.269 1.00 98.12 200 LEU A O 1
ATOM 1585 N N . SER A 1 201 ? 6.151 -8.587 -22.164 1.00 97.44 201 SER A N 1
ATOM 1586 C CA . SER A 1 201 ? 5.856 -8.350 -20.754 1.00 97.44 201 SER A CA 1
ATOM 1587 C C . SER A 1 201 ? 6.519 -9.452 -19.933 1.00 97.44 201 SER A C 1
ATOM 1589 O O . SER A 1 201 ? 6.317 -10.634 -20.227 1.00 97.44 201 SER A O 1
ATOM 1591 N N . ALA A 1 202 ? 7.320 -9.076 -18.939 1.00 95.50 202 ALA A N 1
ATOM 1592 C CA . ALA A 1 202 ? 8.009 -10.011 -18.059 1.00 95.50 202 ALA A CA 1
ATOM 1593 C C . ALA A 1 202 ? 7.250 -10.187 -16.733 1.00 95.50 202 ALA A C 1
ATOM 1595 O O . ALA A 1 202 ? 7.065 -9.244 -15.959 1.00 95.50 202 ALA A O 1
ATOM 1596 N N . HIS A 1 203 ? 6.838 -11.422 -16.455 1.00 93.19 203 HIS A N 1
ATOM 1597 C CA . HIS A 1 203 ? 6.158 -11.827 -15.227 1.00 93.19 203 HIS A CA 1
ATOM 1598 C C . HIS A 1 203 ? 7.179 -12.112 -14.123 1.00 93.19 203 HIS A C 1
ATOM 1600 O O . HIS A 1 203 ? 7.405 -13.257 -13.736 1.00 93.19 203 HIS A O 1
ATOM 1606 N N . VAL A 1 204 ? 7.817 -11.049 -13.635 1.00 87.81 204 VAL A N 1
ATOM 1607 C CA . VAL A 1 204 ? 8.746 -11.099 -12.499 1.00 87.81 204 VAL A CA 1
ATOM 1608 C C . VAL A 1 204 ? 8.049 -10.677 -11.199 1.00 87.81 204 VAL A C 1
ATOM 1610 O O . VAL A 1 204 ? 7.107 -9.872 -11.247 1.00 87.81 204 VAL A O 1
ATOM 1613 N N . PRO A 1 205 ? 8.516 -11.147 -10.025 1.00 78.06 205 PRO A N 1
ATOM 1614 C CA . PRO A 1 205 ? 8.051 -10.644 -8.738 1.00 78.06 205 PRO A CA 1
ATOM 1615 C C . PRO A 1 205 ? 8.167 -9.117 -8.666 1.00 78.06 205 PRO A C 1
ATOM 1617 O O . PRO A 1 205 ? 9.224 -8.538 -8.918 1.00 78.06 205 PRO A O 1
ATOM 1620 N N . HIS A 1 206 ? 7.068 -8.449 -8.319 1.00 70.06 206 HIS A N 1
ATOM 1621 C CA . HIS A 1 206 ? 7.054 -6.997 -8.180 1.00 70.06 206 HIS A CA 1
ATOM 1622 C C . HIS A 1 206 ? 7.968 -6.550 -7.031 1.00 70.06 206 HIS A C 1
ATOM 1624 O O . HIS A 1 206 ? 7.877 -7.054 -5.910 1.00 70.06 206 HIS A O 1
ATOM 1630 N N . HIS A 1 207 ? 8.787 -5.528 -7.275 1.00 68.88 207 HIS A N 1
ATOM 1631 C CA . HIS A 1 207 ? 9.281 -4.695 -6.187 1.00 68.88 207 HIS A CA 1
ATOM 1632 C C . HIS A 1 207 ? 8.132 -3.814 -5.693 1.00 68.88 207 HIS A C 1
ATOM 1634 O O . HIS A 1 207 ? 7.345 -3.309 -6.488 1.00 68.88 207 HIS A O 1
ATOM 1640 N N . TYR A 1 208 ? 8.041 -3.610 -4.386 1.00 64.50 208 TYR A N 1
ATOM 1641 C CA . TYR A 1 208 ? 7.044 -2.744 -3.767 1.00 64.50 208 TYR A CA 1
ATOM 1642 C C . TYR A 1 208 ? 7.785 -1.757 -2.858 1.00 64.50 208 TYR A C 1
ATOM 1644 O O . TYR A 1 208 ? 8.500 -2.181 -1.951 1.00 64.50 208 TYR A O 1
ATOM 1652 N N . GLN A 1 209 ? 7.633 -0.453 -3.105 1.00 61.50 209 GLN A N 1
ATOM 1653 C CA . GLN A 1 209 ? 7.884 0.575 -2.078 1.00 61.50 209 GLN A CA 1
ATOM 1654 C C . GLN A 1 209 ? 6.683 0.658 -1.131 1.00 61.50 209 GLN A C 1
ATOM 1656 O O . GLN A 1 209 ? 6.845 0.843 0.070 1.00 61.50 209 GLN A O 1
ATOM 1661 N N . PHE A 1 210 ? 5.483 0.474 -1.690 1.00 67.75 210 PHE A N 1
ATOM 1662 C CA . PHE A 1 210 ? 4.214 0.478 -0.982 1.00 67.75 210 PHE A CA 1
ATOM 1663 C C . PHE A 1 210 ? 3.390 -0.745 -1.408 1.00 67.75 210 PHE A C 1
ATOM 1665 O O . PHE A 1 210 ? 3.384 -1.099 -2.586 1.00 67.75 210 PHE A O 1
ATOM 1672 N N . LEU A 1 211 ? 2.649 -1.365 -0.491 1.00 65.94 211 LEU A N 1
ATOM 1673 C CA . LEU A 1 211 ? 1.749 -2.497 -0.744 1.00 65.94 211 LEU A CA 1
ATOM 1674 C C . LEU A 1 211 ? 0.738 -2.189 -1.851 1.00 65.94 211 LEU A C 1
ATOM 1676 O O . LEU A 1 211 ? 0.411 -3.060 -2.651 1.00 65.94 211 LEU A O 1
ATOM 1680 N N . SER A 1 212 ? 0.260 -0.944 -1.919 1.00 66.44 212 SER A N 1
ATOM 1681 C CA . SER A 1 212 ? -0.666 -0.505 -2.965 1.00 66.44 212 SER A CA 1
ATOM 1682 C C . SER A 1 212 ? -0.004 0.003 -4.253 1.00 66.44 212 SER A C 1
ATOM 1684 O O . SER A 1 212 ? -0.722 0.371 -5.182 1.00 66.44 212 SER A O 1
ATOM 1686 N N . GLN A 1 213 ? 1.332 0.055 -4.330 1.00 71.94 213 GLN A N 1
ATOM 1687 C CA . GLN A 1 213 ? 2.067 0.571 -5.490 1.00 71.94 213 GLN A CA 1
ATOM 1688 C C . GLN A 1 213 ? 3.276 -0.321 -5.816 1.00 71.94 213 GLN A C 1
ATOM 1690 O O . GLN A 1 213 ? 4.361 -0.133 -5.248 1.00 71.94 213 GLN A O 1
ATOM 1695 N N . PRO A 1 214 ? 3.128 -1.288 -6.743 1.00 73.44 214 PRO A N 1
ATOM 1696 C CA . PRO A 1 214 ? 4.282 -1.956 -7.316 1.00 73.44 214 PRO A CA 1
ATOM 1697 C C . PRO A 1 214 ? 5.155 -0.947 -8.061 1.00 73.44 214 PRO A C 1
ATOM 1699 O O . PRO A 1 214 ? 4.669 -0.084 -8.789 1.00 73.44 214 PRO A O 1
ATOM 1702 N N . VAL A 1 215 ? 6.461 -1.102 -7.910 1.00 76.75 215 VAL A N 1
ATOM 1703 C CA . VAL A 1 215 ? 7.480 -0.246 -8.503 1.00 76.75 215 VAL A CA 1
ATOM 1704 C C . VAL A 1 215 ? 8.177 -1.031 -9.596 1.00 76.75 215 VAL A C 1
ATOM 1706 O O . VAL A 1 215 ? 8.735 -2.103 -9.358 1.00 76.75 215 VAL A O 1
ATOM 1709 N N . ARG A 1 216 ? 8.141 -0.483 -10.807 1.00 82.75 216 ARG A N 1
ATOM 1710 C CA . ARG A 1 216 ? 8.895 -0.985 -11.950 1.00 82.75 216 ARG A CA 1
ATOM 1711 C C . ARG A 1 216 ? 10.156 -0.151 -12.070 1.00 82.75 216 ARG A C 1
ATOM 1713 O O . ARG A 1 216 ? 10.075 1.073 -12.111 1.00 82.75 216 ARG A O 1
ATOM 1720 N N . ARG A 1 217 ? 11.324 -0.787 -12.072 1.00 86.06 217 ARG A N 1
ATOM 1721 C CA . ARG A 1 217 ? 12.598 -0.069 -12.091 1.00 86.06 217 ARG A CA 1
ATOM 1722 C C . ARG A 1 217 ? 13.247 -0.189 -13.454 1.00 86.06 217 ARG A C 1
ATOM 1724 O O . ARG A 1 217 ? 13.196 -1.252 -14.076 1.00 86.06 217 ARG A O 1
ATOM 1731 N N . ALA A 1 218 ? 13.861 0.897 -13.914 1.00 93.75 218 ALA A N 1
ATOM 1732 C CA . ALA A 1 218 ? 14.626 0.870 -15.147 1.00 93.75 218 ALA A CA 1
ATOM 1733 C C . ALA A 1 218 ? 15.927 0.086 -14.932 1.00 93.75 218 ALA A C 1
ATOM 1735 O O . ALA A 1 218 ? 16.563 0.162 -13.878 1.00 93.75 218 ALA A O 1
ATOM 1736 N N . ARG A 1 219 ? 16.302 -0.682 -15.950 1.00 93.50 219 ARG A N 1
ATOM 1737 C CA . ARG A 1 219 ? 17.502 -1.530 -15.989 1.00 93.50 219 ARG A CA 1
ATOM 1738 C C . ARG A 1 219 ? 18.531 -1.015 -16.991 1.00 93.50 219 ARG A C 1
ATOM 1740 O O . ARG A 1 219 ? 19.715 -1.269 -16.812 1.00 93.50 219 ARG A O 1
ATOM 1747 N N . ALA A 1 220 ? 18.073 -0.270 -17.995 1.00 95.69 220 ALA A N 1
ATOM 1748 C CA . ALA A 1 220 ? 18.883 0.357 -19.028 1.00 95.69 220 ALA A CA 1
ATOM 1749 C C . ALA A 1 220 ? 18.337 1.746 -19.385 1.00 95.69 220 ALA A C 1
ATOM 1751 O O . ALA A 1 220 ? 17.186 2.076 -19.087 1.00 95.69 220 ALA A O 1
ATOM 1752 N N . PHE A 1 221 ? 19.175 2.539 -20.045 1.00 97.06 221 PHE A N 1
ATOM 1753 C CA . PHE A 1 221 ? 18.822 3.804 -20.678 1.00 97.06 221 PHE A CA 1
ATOM 1754 C C . PHE A 1 221 ? 18.708 3.584 -22.189 1.00 97.06 221 PHE A C 1
ATOM 1756 O O . PHE A 1 221 ? 19.440 2.771 -22.754 1.00 97.06 221 PHE A O 1
ATOM 1763 N N . LEU A 1 222 ? 17.809 4.307 -22.855 1.00 97.00 222 LEU A N 1
ATOM 1764 C CA . LEU A 1 222 ? 17.656 4.261 -24.313 1.00 97.00 222 LEU A CA 1
ATOM 1765 C C . LEU A 1 222 ? 18.204 5.539 -24.950 1.00 97.00 222 LEU A C 1
ATOM 1767 O O . LEU A 1 222 ? 17.938 6.637 -24.456 1.00 97.00 222 LEU A O 1
ATOM 1771 N N . SER A 1 223 ? 18.931 5.433 -26.063 1.00 95.88 223 SER A N 1
ATOM 1772 C CA . SER A 1 223 ? 19.329 6.634 -26.794 1.00 95.88 223 SER A CA 1
ATOM 1773 C C . SER A 1 223 ? 18.143 7.227 -27.558 1.00 95.88 223 SER A C 1
ATOM 1775 O O . SER A 1 223 ? 17.405 6.536 -28.266 1.00 95.88 223 SER A O 1
ATOM 1777 N N . SER A 1 224 ? 17.945 8.531 -27.380 1.00 91.00 224 SER A N 1
ATOM 1778 C CA . SER A 1 224 ? 16.938 9.325 -28.077 1.00 91.00 224 SER A CA 1
ATOM 1779 C C . SER A 1 224 ? 17.435 9.815 -29.439 1.00 91.00 224 SER A C 1
ATOM 1781 O O . SER A 1 224 ? 16.630 10.050 -30.341 1.00 91.00 224 SER A O 1
ATOM 1783 N N . VAL A 1 225 ? 18.754 9.922 -29.607 1.00 84.25 225 VAL A N 1
ATOM 1784 C CA . VAL A 1 225 ? 19.418 10.247 -30.871 1.00 84.25 225 VAL A CA 1
ATOM 1785 C C . VAL A 1 225 ? 19.758 8.951 -31.606 1.00 84.25 225 VAL A C 1
ATOM 1787 O O . VAL A 1 225 ? 20.158 7.963 -30.999 1.00 84.25 225 VAL A O 1
ATOM 1790 N N . GLY A 1 226 ? 19.647 8.950 -32.936 1.00 71.25 226 GLY A N 1
ATOM 1791 C CA . GLY A 1 226 ? 20.217 7.885 -33.759 1.00 71.25 226 GLY A CA 1
ATOM 1792 C C . GLY A 1 226 ? 21.741 7.979 -33.781 1.00 71.25 226 GLY A C 1
ATOM 1793 O O . GLY A 1 226 ? 22.314 8.460 -34.755 1.00 71.25 226 GLY A O 1
ATOM 1794 N N . THR A 1 227 ? 22.402 7.606 -32.684 1.00 72.25 227 THR A N 1
ATOM 1795 C CA . THR A 1 227 ? 23.863 7.624 -32.607 1.00 72.25 227 THR A CA 1
ATOM 1796 C C . THR A 1 227 ? 24.433 6.601 -33.588 1.00 72.25 227 THR A C 1
ATOM 1798 O O . THR A 1 227 ? 23.944 5.477 -33.719 1.00 72.25 227 THR A O 1
ATOM 1801 N N . ASN A 1 228 ? 25.527 6.965 -34.254 1.00 78.81 228 ASN A N 1
ATOM 1802 C CA . ASN A 1 228 ? 26.288 6.033 -35.083 1.00 78.81 228 ASN A CA 1
ATOM 1803 C C . ASN A 1 228 ? 27.205 5.133 -34.228 1.00 78.81 228 ASN A C 1
ATOM 1805 O O . ASN A 1 228 ? 28.282 4.761 -34.697 1.00 78.81 228 ASN A O 1
ATOM 1809 N N . SER A 1 229 ? 26.824 4.802 -32.978 1.00 83.81 229 SER A N 1
ATOM 1810 C CA . SER A 1 229 ? 27.642 3.912 -32.141 1.00 83.81 229 SER A CA 1
ATOM 1811 C C . SER A 1 229 ? 27.865 2.592 -32.890 1.00 83.81 229 SER A C 1
ATOM 1813 O O . SER A 1 229 ? 26.925 2.050 -33.484 1.00 83.81 229 SER A O 1
ATOM 1815 N N . PRO A 1 230 ? 29.100 2.062 -32.927 1.00 86.31 230 PRO A N 1
ATOM 1816 C CA . PRO A 1 230 ? 29.367 0.766 -33.531 1.00 86.31 230 PRO A CA 1
ATOM 1817 C C . PRO A 1 230 ? 28.734 -0.386 -32.738 1.00 86.31 230 PRO A C 1
ATOM 1819 O O . PRO A 1 230 ? 28.626 -1.474 -33.299 1.00 86.31 230 PRO A O 1
ATOM 1822 N N . SER A 1 231 ? 28.312 -0.149 -31.490 1.00 89.50 231 SER A N 1
ATOM 1823 C CA . SER A 1 231 ? 27.725 -1.141 -30.589 1.00 89.50 231 SER A CA 1
ATOM 1824 C C . SER A 1 231 ? 26.219 -0.930 -30.421 1.00 89.50 231 SER A C 1
ATOM 1826 O O . SER A 1 231 ? 25.758 0.194 -30.237 1.00 89.50 231 SER A O 1
ATOM 1828 N N . GLU A 1 232 ? 25.460 -2.025 -30.409 1.00 91.81 232 GLU A N 1
ATOM 1829 C CA . GLU A 1 232 ? 24.026 -2.043 -30.073 1.00 91.81 232 GLU A CA 1
ATOM 1830 C C . GLU A 1 232 ? 23.772 -1.508 -28.650 1.00 91.81 232 GLU A C 1
ATOM 1832 O O . GLU A 1 232 ? 22.853 -0.723 -28.402 1.00 91.81 232 GLU A O 1
ATOM 1837 N N . VAL A 1 233 ? 24.665 -1.883 -27.727 1.00 93.06 233 VAL A N 1
ATOM 1838 C CA . VAL A 1 233 ? 24.645 -1.531 -26.307 1.00 93.06 233 VAL A CA 1
ATOM 1839 C C . VAL A 1 233 ? 26.068 -1.318 -25.774 1.00 93.06 233 VAL A C 1
ATOM 1841 O O . VAL A 1 233 ? 26.994 -2.052 -26.135 1.00 93.06 233 VAL A O 1
ATOM 1844 N N . GLU A 1 234 ? 26.244 -0.347 -24.880 1.00 93.44 234 GLU A N 1
ATOM 1845 C CA . GLU A 1 234 ? 27.505 -0.074 -24.177 1.00 93.44 234 GLU A CA 1
ATOM 1846 C C . GLU A 1 234 ? 27.268 0.396 -22.730 1.00 93.44 234 GLU A C 1
ATOM 1848 O O . GLU A 1 234 ? 26.140 0.688 -22.332 1.00 93.44 234 GLU A O 1
ATOM 1853 N N . CYS A 1 235 ? 28.331 0.443 -21.923 1.00 92.94 235 CYS A N 1
ATOM 1854 C CA . CYS A 1 235 ? 28.321 1.194 -20.667 1.00 92.94 235 CYS A CA 1
ATOM 1855 C C . CYS A 1 235 ? 28.770 2.625 -20.991 1.00 92.94 235 CYS A C 1
ATOM 1857 O O . CYS A 1 235 ? 29.858 2.794 -21.538 1.00 92.94 235 CYS A O 1
ATOM 1859 N N . ASP A 1 236 ? 27.960 3.635 -20.670 1.00 93.00 236 ASP A N 1
ATOM 1860 C CA . ASP A 1 236 ? 28.314 5.047 -20.859 1.00 93.00 236 ASP A CA 1
ATOM 1861 C C . ASP A 1 236 ? 29.623 5.375 -20.121 1.00 93.00 236 ASP A C 1
ATOM 1863 O O . ASP A 1 236 ? 29.720 5.172 -18.910 1.00 93.00 236 ASP A O 1
ATOM 1867 N N . GLU A 1 237 ? 30.621 5.902 -20.833 1.00 89.81 237 GLU A N 1
ATOM 1868 C CA . GLU A 1 237 ? 31.982 6.104 -20.306 1.00 89.81 237 GLU A CA 1
ATOM 1869 C C . GLU A 1 237 ? 32.036 7.055 -19.098 1.00 89.81 237 GLU A C 1
ATOM 1871 O O . GLU A 1 237 ? 32.937 6.962 -18.267 1.00 89.81 237 GLU A O 1
ATOM 1876 N N . THR A 1 238 ? 31.074 7.979 -18.983 1.00 91.19 238 THR A N 1
ATOM 1877 C CA . THR A 1 238 ? 31.048 8.987 -17.910 1.00 91.19 238 THR A CA 1
ATOM 1878 C C . THR A 1 238 ? 30.383 8.468 -16.635 1.00 91.19 238 THR A C 1
ATOM 1880 O O . THR A 1 238 ? 30.783 8.840 -15.532 1.00 91.19 238 THR A O 1
ATOM 1883 N N . THR A 1 239 ? 29.331 7.660 -16.766 1.00 91.94 239 THR A N 1
ATOM 1884 C CA . THR A 1 239 ? 28.468 7.239 -15.650 1.00 91.94 239 THR A CA 1
ATOM 1885 C C . THR A 1 239 ? 28.552 5.748 -15.327 1.00 91.94 239 THR A C 1
ATOM 1887 O O . THR A 1 239 ? 28.065 5.336 -14.276 1.00 91.94 239 THR A O 1
ATOM 1890 N N . GLY A 1 240 ? 29.144 4.936 -16.207 1.00 91.81 240 GLY A N 1
ATOM 1891 C CA . GLY A 1 240 ? 29.191 3.475 -16.109 1.00 91.81 240 GLY A CA 1
ATOM 1892 C C . GLY A 1 240 ? 27.839 2.787 -16.331 1.00 91.81 240 GLY A C 1
ATOM 1893 O O . GLY A 1 240 ? 27.708 1.595 -16.046 1.00 91.81 240 GLY A O 1
ATOM 1894 N N . LYS A 1 241 ? 26.817 3.520 -16.793 1.00 93.88 241 LYS A N 1
ATOM 1895 C CA . LYS A 1 241 ? 25.433 3.036 -16.875 1.00 93.88 241 LYS A CA 1
ATOM 1896 C C . LYS A 1 241 ? 25.129 2.388 -18.234 1.00 93.88 241 LYS A C 1
ATOM 1898 O O . LYS A 1 241 ? 25.607 2.880 -19.253 1.00 93.88 241 LYS A O 1
ATOM 1903 N N . PRO A 1 242 ? 24.311 1.324 -18.275 1.00 95.19 242 PRO A N 1
ATOM 1904 C CA . PRO A 1 242 ? 23.931 0.648 -19.515 1.00 95.19 242 PRO A CA 1
ATOM 1905 C C . PRO A 1 242 ? 23.088 1.535 -20.445 1.00 95.19 242 PRO A C 1
ATOM 1907 O O . PRO A 1 242 ? 21.990 1.953 -20.073 1.00 95.19 242 PRO A O 1
ATOM 1910 N N . LEU A 1 243 ? 23.563 1.762 -21.671 1.00 95.88 243 LEU A N 1
ATOM 1911 C CA . LEU A 1 243 ? 22.889 2.534 -22.718 1.00 95.88 243 LEU A CA 1
ATOM 1912 C C . LEU A 1 243 ? 22.677 1.675 -23.974 1.00 95.88 243 LEU A C 1
ATOM 1914 O O . LEU A 1 243 ? 23.628 1.112 -24.514 1.00 95.88 243 LEU A O 1
ATOM 1918 N N . ILE A 1 244 ? 21.432 1.603 -24.450 1.00 96.19 244 ILE A N 1
ATOM 1919 C CA . ILE A 1 244 ? 21.047 0.932 -25.700 1.00 96.19 244 ILE A CA 1
ATOM 1920 C C . ILE A 1 244 ? 20.879 1.989 -26.792 1.00 96.19 244 ILE A C 1
ATOM 1922 O O . ILE A 1 244 ? 20.030 2.877 -26.679 1.00 96.19 244 ILE A O 1
ATOM 1926 N N . HIS A 1 245 ? 21.671 1.890 -27.857 1.00 95.31 245 HIS A N 1
ATOM 1927 C CA . HIS A 1 245 ? 21.686 2.860 -28.959 1.00 95.31 245 HIS A CA 1
ATOM 1928 C C . HIS A 1 245 ? 20.720 2.495 -30.086 1.00 95.31 245 HIS A C 1
ATOM 1930 O O . HIS A 1 245 ? 20.067 3.356 -30.681 1.00 95.31 245 HIS A O 1
ATOM 1936 N N . HIS A 1 246 ? 20.644 1.207 -30.397 1.00 94.19 246 HIS A N 1
ATOM 1937 C CA . HIS A 1 246 ? 19.816 0.648 -31.458 1.00 94.19 246 HIS A CA 1
ATOM 1938 C C . HIS A 1 246 ? 19.520 -0.829 -31.164 1.00 94.19 246 HIS A C 1
ATOM 1940 O O . HIS A 1 246 ? 19.946 -1.347 -30.138 1.00 94.19 246 HIS A O 1
ATOM 1946 N N . ILE A 1 247 ? 18.791 -1.495 -32.059 1.00 93.12 247 ILE A N 1
ATOM 1947 C CA . ILE A 1 247 ? 18.734 -2.962 -32.151 1.00 93.12 247 ILE A CA 1
ATOM 1948 C C . ILE A 1 247 ? 19.187 -3.376 -33.547 1.00 93.12 247 ILE A C 1
ATOM 1950 O O . ILE A 1 247 ? 18.835 -2.697 -34.517 1.00 93.12 247 ILE A O 1
ATOM 1954 N N . GLU A 1 248 ? 19.933 -4.471 -33.683 1.00 91.06 248 GLU A N 1
ATOM 1955 C CA . GLU A 1 248 ? 20.250 -5.031 -35.002 1.00 91.06 248 GLU A CA 1
ATOM 1956 C C . GLU A 1 248 ? 19.193 -6.064 -35.438 1.00 91.06 248 GLU A C 1
ATOM 1958 O O . GLU A 1 248 ? 19.041 -7.132 -34.848 1.00 91.06 248 GLU A O 1
ATOM 1963 N N . VAL A 1 249 ? 18.450 -5.763 -36.510 1.00 89.75 249 VAL A N 1
ATOM 1964 C CA . VAL A 1 249 ? 17.444 -6.666 -37.095 1.00 89.75 249 VAL A CA 1
ATOM 1965 C C . VAL A 1 249 ? 17.794 -6.935 -38.554 1.00 89.75 249 VAL A C 1
ATOM 1967 O O . VAL A 1 249 ? 17.763 -6.036 -39.391 1.00 89.75 249 VAL A O 1
ATOM 1970 N N . GLY A 1 250 ? 18.158 -8.181 -38.874 1.00 87.12 250 GLY A N 1
ATOM 1971 C CA . GLY A 1 250 ? 18.538 -8.573 -40.239 1.00 87.12 250 GLY A CA 1
ATOM 1972 C C . GLY A 1 250 ? 19.771 -7.835 -40.782 1.00 87.12 250 GLY A C 1
ATOM 1973 O O . GLY A 1 250 ? 19.856 -7.599 -41.983 1.00 87.12 250 GLY A O 1
ATOM 1974 N N . GLY A 1 251 ? 20.695 -7.425 -39.904 1.00 89.06 251 GLY A N 1
ATOM 1975 C CA . GLY A 1 251 ? 21.865 -6.610 -40.259 1.00 89.06 251 GLY A CA 1
ATOM 1976 C C . GLY A 1 251 ? 21.571 -5.116 -40.457 1.00 89.06 251 GLY A C 1
ATOM 1977 O O . GLY A 1 251 ? 22.462 -4.371 -40.854 1.00 89.06 251 GLY A O 1
ATOM 1978 N N . GLN A 1 252 ? 20.342 -4.661 -40.189 1.00 90.94 252 GLN A N 1
ATOM 1979 C CA . GLN A 1 252 ? 19.983 -3.242 -40.173 1.00 90.94 252 GLN A CA 1
ATOM 1980 C C . GLN A 1 252 ? 19.873 -2.731 -38.738 1.00 90.94 252 GLN A C 1
ATOM 1982 O O . GLN A 1 252 ? 19.272 -3.383 -37.885 1.00 90.94 252 GLN A O 1
ATOM 1987 N N . ARG A 1 253 ? 20.399 -1.530 -38.489 1.00 92.62 253 ARG A N 1
ATOM 1988 C CA . ARG A 1 253 ? 20.284 -0.851 -37.194 1.00 92.62 253 ARG A CA 1
ATOM 1989 C C . ARG A 1 253 ? 18.948 -0.135 -37.081 1.00 92.62 253 ARG A C 1
ATOM 1991 O O . ARG A 1 253 ? 18.561 0.614 -37.978 1.00 92.62 253 ARG A O 1
ATOM 1998 N N . VAL A 1 254 ? 18.267 -0.347 -35.963 1.00 92.06 254 VAL A N 1
ATOM 1999 C CA . VAL A 1 254 ? 16.979 0.270 -35.651 1.00 92.06 254 VAL A CA 1
ATOM 2000 C C . VAL A 1 254 ? 17.128 1.199 -34.451 1.00 92.06 254 VAL A C 1
ATOM 2002 O O . VAL A 1 254 ? 17.292 0.740 -33.324 1.00 92.06 254 VAL A O 1
ATOM 2005 N N . HIS A 1 255 ? 17.097 2.510 -34.689 1.00 93.00 255 HIS A N 1
ATOM 2006 C CA . HIS A 1 255 ? 17.268 3.523 -33.642 1.00 93.00 255 HIS A CA 1
ATOM 2007 C C . HIS A 1 255 ? 16.014 3.684 -32.777 1.00 93.00 255 HIS A C 1
ATOM 2009 O O . HIS A 1 255 ? 14.897 3.724 -33.291 1.00 93.00 255 HIS A O 1
ATOM 2015 N N . LEU A 1 256 ? 16.203 3.853 -31.467 1.00 94.25 256 LEU A N 1
ATOM 2016 C CA . LEU A 1 256 ? 15.124 3.747 -30.477 1.00 94.25 256 LEU A CA 1
ATOM 2017 C C . LEU A 1 256 ? 14.369 5.054 -30.189 1.00 94.25 256 LEU A C 1
ATOM 2019 O O . LEU A 1 256 ? 13.308 5.012 -29.570 1.00 94.25 256 LEU A O 1
ATOM 2023 N N . GLY A 1 257 ? 14.855 6.208 -30.657 1.00 92.38 257 GLY A N 1
ATOM 2024 C CA . GLY A 1 257 ? 14.281 7.524 -30.331 1.00 92.38 257 GLY A CA 1
ATOM 2025 C C . GLY A 1 257 ? 12.790 7.698 -30.659 1.00 92.38 257 GLY A C 1
ATOM 2026 O O . GLY A 1 257 ? 12.087 8.426 -29.956 1.00 92.38 257 GLY A O 1
ATOM 2027 N N . HIS A 1 258 ? 12.276 6.986 -31.667 1.00 90.88 258 HIS A N 1
ATOM 2028 C CA . HIS A 1 258 ? 10.855 7.007 -32.036 1.00 90.88 258 HIS A CA 1
ATOM 2029 C C . HIS A 1 258 ? 9.943 6.325 -30.995 1.00 90.88 258 HIS A C 1
ATOM 2031 O O . HIS A 1 258 ? 8.762 6.651 -30.907 1.00 90.88 258 HIS A O 1
ATOM 2037 N N . LEU A 1 259 ? 10.483 5.436 -30.152 1.00 93.44 259 LEU A N 1
ATOM 2038 C CA . LEU A 1 259 ? 9.734 4.729 -29.105 1.00 93.44 259 LEU A CA 1
ATOM 2039 C C . LEU A 1 259 ? 9.371 5.629 -27.911 1.00 93.44 259 LEU A C 1
ATOM 2041 O O . LEU A 1 259 ? 8.638 5.205 -27.020 1.00 93.44 259 LEU A O 1
ATOM 2045 N N . ARG A 1 260 ? 9.853 6.878 -27.872 1.00 93.75 260 ARG A N 1
ATOM 2046 C CA . ARG A 1 260 ? 9.637 7.823 -26.762 1.00 93.75 260 ARG A CA 1
ATOM 2047 C C . ARG A 1 260 ? 8.175 8.223 -26.542 1.00 93.75 260 ARG A C 1
ATOM 2049 O O . ARG A 1 260 ? 7.828 8.621 -25.435 1.00 93.75 260 ARG A O 1
ATOM 2056 N N . SER A 1 261 ? 7.326 8.113 -27.563 1.00 92.56 261 SER A N 1
ATOM 2057 C CA . SER A 1 261 ? 5.869 8.300 -27.460 1.00 92.56 261 SER A CA 1
ATOM 2058 C C . SER A 1 261 ? 5.097 7.006 -27.171 1.00 92.56 261 SER A C 1
ATOM 2060 O O . SER A 1 261 ? 3.909 7.071 -26.866 1.00 92.56 261 SER A O 1
ATOM 2062 N N . VAL A 1 262 ? 5.753 5.846 -27.278 1.00 93.69 262 VAL A N 1
ATOM 2063 C CA . VAL A 1 262 ? 5.164 4.508 -27.099 1.00 93.69 262 VAL A CA 1
ATOM 2064 C C . VAL A 1 262 ? 5.444 3.955 -25.706 1.00 93.69 262 VAL A C 1
ATOM 2066 O O . VAL A 1 262 ? 4.581 3.328 -25.095 1.00 93.69 262 VAL A O 1
ATOM 2069 N N . LEU A 1 263 ? 6.664 4.155 -25.211 1.00 95.19 263 LEU A N 1
ATOM 2070 C CA . LEU A 1 263 ? 7.121 3.585 -23.952 1.00 95.19 263 LEU A CA 1
ATOM 2071 C C . LEU A 1 263 ? 6.540 4.322 -22.736 1.00 95.19 263 LEU A C 1
ATOM 2073 O O . LEU A 1 263 ? 6.347 5.540 -22.786 1.00 95.19 263 LEU A O 1
ATOM 2077 N N . PRO A 1 264 ? 6.308 3.614 -21.614 1.00 94.75 264 PRO A N 1
ATOM 2078 C CA . PRO A 1 264 ? 5.870 4.240 -20.375 1.00 94.75 264 PRO A CA 1
ATOM 2079 C C . PRO A 1 264 ? 6.831 5.336 -19.909 1.00 94.75 264 PRO A C 1
ATOM 2081 O O . PRO A 1 264 ? 8.051 5.229 -20.049 1.00 94.75 264 PRO A O 1
ATOM 2084 N N . GLY A 1 265 ? 6.272 6.390 -19.313 1.00 92.56 265 GLY A N 1
ATOM 2085 C CA . GLY A 1 265 ? 7.026 7.594 -18.963 1.00 92.56 265 GLY A CA 1
ATOM 2086 C C . GLY A 1 265 ? 8.146 7.393 -17.937 1.00 92.56 265 GLY A C 1
ATOM 2087 O O . GLY A 1 265 ? 8.972 8.285 -17.793 1.00 92.56 265 GLY A O 1
ATOM 2088 N N . ASP A 1 266 ? 8.202 6.263 -17.230 1.00 90.38 266 ASP A N 1
ATOM 2089 C CA . ASP A 1 266 ? 9.253 5.890 -16.272 1.00 90.38 266 ASP A CA 1
ATOM 2090 C C . ASP A 1 266 ? 10.464 5.178 -16.912 1.00 90.38 266 ASP A C 1
ATOM 2092 O O . ASP A 1 266 ? 11.494 5.032 -16.251 1.00 90.38 266 ASP A O 1
ATOM 2096 N N . VAL A 1 267 ? 10.403 4.811 -18.200 1.00 95.31 267 VAL A N 1
ATOM 2097 C CA . VAL A 1 267 ? 11.585 4.373 -18.961 1.00 95.31 267 VAL A CA 1
ATOM 2098 C C . VAL A 1 267 ? 12.566 5.541 -19.106 1.00 95.31 267 VAL A C 1
ATOM 2100 O O . VAL A 1 267 ? 12.168 6.685 -19.363 1.00 95.31 267 VAL A O 1
ATOM 2103 N N . LEU A 1 268 ? 13.856 5.261 -18.912 1.00 96.81 268 LEU A N 1
ATOM 2104 C CA . LEU A 1 268 ? 14.921 6.263 -18.899 1.00 96.81 268 LEU A CA 1
ATOM 2105 C C . LEU A 1 268 ? 15.612 6.389 -20.258 1.00 96.81 268 LEU A C 1
ATOM 2107 O O . LEU A 1 268 ? 15.781 5.413 -20.988 1.00 96.81 268 LEU A O 1
ATOM 2111 N N . TRP A 1 269 ? 16.044 7.607 -20.565 1.00 97.06 269 TRP A N 1
ATOM 2112 C CA . TRP A 1 269 ? 16.690 7.965 -21.827 1.00 97.06 269 TRP A CA 1
ATOM 2113 C C . TRP A 1 269 ? 18.098 8.512 -21.583 1.00 97.06 269 TRP A C 1
ATOM 2115 O O . TRP A 1 269 ? 18.419 8.896 -20.464 1.00 97.06 269 TRP A O 1
ATOM 2125 N N . ASP A 1 270 ? 18.934 8.596 -22.613 1.00 95.56 270 ASP A N 1
ATOM 2126 C CA . ASP A 1 270 ? 20.282 9.192 -22.561 1.00 95.56 270 ASP A CA 1
ATOM 2127 C C . ASP A 1 270 ? 20.372 10.522 -21.776 1.00 95.56 270 ASP A C 1
ATOM 2129 O O . ASP A 1 270 ? 21.252 10.701 -20.935 1.00 95.56 270 ASP A O 1
ATOM 2133 N N . GLN A 1 271 ? 19.408 11.424 -21.959 1.00 95.44 271 GLN A N 1
ATOM 2134 C CA . GLN A 1 271 ? 19.261 12.671 -21.188 1.00 95.44 271 GLN A CA 1
ATOM 2135 C C . GLN A 1 271 ? 19.188 12.480 -19.648 1.00 95.44 271 GLN A C 1
ATOM 2137 O O . GLN A 1 271 ? 19.548 13.385 -18.895 1.00 95.44 271 GLN A O 1
ATOM 2142 N N . ASP A 1 272 ? 18.717 11.320 -19.175 1.00 96.25 272 ASP A N 1
ATOM 2143 C CA . ASP A 1 272 ? 18.566 10.955 -17.763 1.00 96.25 272 ASP A CA 1
ATOM 2144 C C . ASP A 1 272 ? 19.867 10.353 -17.174 1.00 96.25 272 ASP A C 1
ATOM 2146 O O . ASP A 1 272 ? 19.993 10.269 -15.953 1.00 96.25 272 ASP A O 1
ATOM 2150 N N . LEU A 1 273 ? 20.863 9.959 -17.990 1.00 95.00 273 LEU A N 1
ATOM 2151 C CA . LEU A 1 273 ? 22.083 9.251 -17.540 1.00 95.00 273 LEU A CA 1
ATOM 2152 C C . LEU A 1 273 ? 22.807 9.963 -16.389 1.00 95.00 273 LEU A C 1
ATOM 2154 O O . LEU A 1 273 ? 23.177 9.339 -15.391 1.00 95.00 273 LEU A O 1
ATOM 2158 N N . LYS A 1 274 ? 22.980 11.284 -16.504 1.00 94.56 274 LYS A N 1
ATOM 2159 C CA . LYS A 1 274 ? 23.737 12.100 -15.537 1.00 94.56 274 LYS A CA 1
ATOM 2160 C C . LYS A 1 274 ? 22.977 12.390 -14.242 1.00 94.56 274 LYS A C 1
ATOM 2162 O O . LYS A 1 274 ? 23.608 12.716 -13.243 1.00 94.56 274 LYS A O 1
ATOM 2167 N N . THR A 1 275 ? 21.647 12.308 -14.253 1.00 94.25 275 THR A N 1
ATOM 2168 C CA . THR A 1 275 ? 20.786 12.738 -13.136 1.00 94.25 275 THR A CA 1
ATOM 2169 C C . THR A 1 275 ? 20.083 11.581 -12.437 1.00 94.25 275 THR A C 1
ATOM 2171 O O . THR A 1 275 ? 19.742 11.710 -11.263 1.00 94.25 275 THR A O 1
ATOM 2174 N N . ALA A 1 276 ? 19.876 10.456 -13.125 1.00 94.38 276 ALA A N 1
ATOM 2175 C CA . ALA A 1 276 ? 19.231 9.275 -12.575 1.00 94.38 276 ALA A CA 1
ATOM 2176 C C . ALA A 1 276 ? 19.987 8.724 -11.360 1.00 94.38 276 ALA A C 1
ATOM 2178 O O . ALA A 1 276 ? 21.205 8.516 -11.408 1.00 94.38 276 ALA A O 1
ATOM 2179 N N . VAL A 1 277 ? 19.242 8.432 -10.298 1.00 92.75 277 VAL A N 1
ATOM 2180 C CA . VAL A 1 277 ? 19.757 7.745 -9.113 1.00 92.75 277 VAL A CA 1
ATOM 2181 C C . VAL A 1 277 ? 19.993 6.271 -9.433 1.00 92.75 277 VAL A C 1
ATOM 2183 O O . VAL A 1 277 ? 19.225 5.665 -10.182 1.00 92.75 277 VAL A O 1
ATOM 2186 N N . GLU A 1 278 ? 21.070 5.706 -8.889 1.00 90.94 278 GLU A N 1
ATOM 2187 C CA . GLU A 1 278 ? 21.388 4.280 -8.991 1.00 90.94 278 GLU A CA 1
ATOM 2188 C C . GLU A 1 278 ? 21.050 3.576 -7.673 1.00 90.94 278 GLU A C 1
ATOM 2190 O O . GLU A 1 278 ? 21.370 4.068 -6.591 1.00 90.94 278 GLU A O 1
ATOM 2195 N N . PHE A 1 279 ? 20.421 2.411 -7.775 1.00 87.25 279 PHE A N 1
ATOM 2196 C CA . PHE A 1 279 ? 20.132 1.513 -6.663 1.00 87.25 279 PHE A CA 1
ATOM 2197 C C . PHE A 1 279 ? 20.918 0.221 -6.863 1.00 87.25 279 PHE A C 1
ATOM 2199 O O . PHE A 1 279 ? 20.899 -0.311 -7.973 1.00 87.25 279 PHE A O 1
ATOM 2206 N N . SER A 1 280 ? 21.525 -0.335 -5.811 1.00 85.06 280 SER A N 1
ATOM 2207 C CA . SER A 1 280 ? 22.154 -1.662 -5.873 1.00 85.06 280 SER A CA 1
ATOM 2208 C C . SER A 1 280 ? 21.549 -2.637 -4.865 1.00 85.06 280 SER A C 1
ATOM 2210 O O . SER A 1 280 ? 20.981 -2.236 -3.845 1.00 85.06 280 SER A O 1
ATOM 2212 N N . ASN A 1 281 ? 21.670 -3.943 -5.116 1.00 78.44 281 ASN A N 1
ATOM 2213 C CA . ASN A 1 281 ? 21.464 -4.935 -4.055 1.00 78.44 281 ASN A CA 1
ATOM 2214 C C . ASN A 1 281 ? 22.728 -5.080 -3.190 1.00 78.44 281 ASN A C 1
ATOM 2216 O O . ASN A 1 281 ? 23.788 -4.585 -3.553 1.00 78.44 281 ASN A O 1
ATOM 2220 N N . ARG A 1 282 ? 22.653 -5.781 -2.048 1.00 69.75 282 ARG A N 1
ATOM 2221 C CA . ARG A 1 282 ? 23.811 -5.954 -1.136 1.00 69.75 282 ARG A CA 1
ATOM 2222 C C . ARG A 1 282 ? 25.037 -6.638 -1.765 1.00 69.75 282 ARG A C 1
ATOM 2224 O O . ARG A 1 282 ? 26.081 -6.694 -1.125 1.00 69.75 282 ARG A O 1
ATOM 2231 N N . SER A 1 283 ? 24.897 -7.227 -2.952 1.00 69.88 283 SER A N 1
ATOM 2232 C CA . SER A 1 283 ? 25.985 -7.905 -3.663 1.00 69.88 283 SER A CA 1
ATOM 2233 C C . SER A 1 283 ? 26.582 -7.074 -4.802 1.00 69.88 283 SER A C 1
ATOM 2235 O O . SER A 1 283 ? 27.476 -7.569 -5.480 1.00 69.88 283 SER A O 1
ATOM 2237 N N . ASP A 1 284 ? 26.026 -5.886 -5.072 1.00 70.69 284 ASP A N 1
ATOM 2238 C CA . ASP A 1 284 ? 26.297 -5.004 -6.221 1.00 70.69 284 ASP A CA 1
ATOM 2239 C C . ASP A 1 284 ? 26.209 -5.663 -7.616 1.00 70.69 284 ASP A C 1
ATOM 2241 O O . ASP A 1 284 ? 26.458 -5.020 -8.636 1.00 70.69 284 ASP A O 1
ATOM 2245 N N . LYS A 1 285 ? 25.773 -6.930 -7.684 1.00 72.81 285 LYS A N 1
ATOM 2246 C CA . LYS A 1 285 ? 25.529 -7.689 -8.922 1.00 72.81 285 LYS A CA 1
ATOM 2247 C C . LYS A 1 285 ? 24.351 -7.149 -9.725 1.00 72.81 285 LYS A C 1
ATOM 2249 O O . LYS A 1 285 ? 24.288 -7.386 -10.927 1.00 72.81 285 LYS A O 1
ATOM 2254 N N . LEU A 1 286 ? 23.405 -6.488 -9.057 1.00 82.00 286 LEU A N 1
ATOM 2255 C CA . LEU A 1 286 ? 22.256 -5.857 -9.691 1.00 82.00 286 LEU A CA 1
ATOM 2256 C C . LEU A 1 286 ? 22.232 -4.375 -9.407 1.00 82.00 286 LEU A C 1
ATOM 2258 O O . LEU A 1 286 ? 22.334 -3.954 -8.254 1.00 82.00 286 LEU A O 1
ATOM 2262 N N . ARG A 1 287 ? 22.020 -3.634 -10.491 1.00 87.81 287 ARG A N 1
ATOM 2263 C CA . ARG A 1 287 ? 21.764 -2.206 -10.500 1.00 87.81 287 ARG A CA 1
ATOM 2264 C C . ARG A 1 287 ? 20.397 -1.938 -11.114 1.00 87.81 287 ARG A C 1
ATOM 2266 O O . ARG A 1 287 ? 19.937 -2.672 -11.996 1.00 87.81 287 ARG A O 1
ATOM 2273 N N . TRP A 1 288 ? 19.775 -0.880 -10.625 1.00 90.38 288 TRP A N 1
ATOM 2274 C CA . TRP A 1 288 ? 18.551 -0.301 -11.156 1.00 90.38 288 TRP A CA 1
ATOM 2275 C C . TRP A 1 288 ? 18.669 1.216 -11.162 1.00 90.38 288 TRP A C 1
ATOM 2277 O O . TRP A 1 288 ? 19.464 1.791 -10.417 1.00 90.38 288 TRP A O 1
ATOM 2287 N N . TYR A 1 289 ? 17.801 1.856 -11.934 1.00 92.31 289 TYR A N 1
ATOM 2288 C CA . TYR A 1 289 ? 17.809 3.293 -12.134 1.00 92.31 289 TYR A CA 1
ATOM 2289 C C . TYR A 1 289 ? 16.403 3.882 -12.006 1.00 92.31 289 TYR A C 1
ATOM 2291 O O . TYR A 1 289 ? 15.410 3.253 -12.380 1.00 92.31 289 TYR A O 1
ATOM 2299 N N . ALA A 1 290 ? 16.323 5.112 -11.504 1.00 92.88 290 ALA A N 1
ATOM 2300 C CA . ALA A 1 290 ? 15.127 5.949 -11.582 1.00 92.88 290 ALA A CA 1
ATOM 2301 C C . ALA A 1 290 ? 15.515 7.419 -11.760 1.00 92.88 290 ALA A C 1
ATOM 2303 O O . ALA A 1 290 ? 16.641 7.822 -11.459 1.00 92.88 290 ALA A O 1
ATOM 2304 N N . ARG A 1 291 ? 14.569 8.247 -12.213 1.00 93.31 291 ARG A N 1
ATOM 2305 C CA . ARG A 1 291 ? 14.749 9.704 -12.164 1.00 93.31 291 ARG A CA 1
ATOM 2306 C C . ARG A 1 291 ? 14.818 10.176 -10.711 1.00 93.31 291 ARG A C 1
ATOM 2308 O O . ARG A 1 291 ? 14.116 9.615 -9.869 1.00 93.31 291 ARG A O 1
ATOM 2315 N N . PRO A 1 292 ? 15.616 11.213 -10.412 1.00 92.88 292 PRO A N 1
ATOM 2316 C CA . PRO A 1 292 ? 15.682 11.749 -9.068 1.00 92.88 292 PRO A CA 1
ATOM 2317 C C . PRO A 1 292 ? 14.334 12.373 -8.685 1.00 92.88 292 PRO A C 1
ATOM 2319 O O . PRO A 1 292 ? 13.768 13.179 -9.427 1.00 92.88 292 PRO A O 1
ATOM 2322 N N . THR A 1 293 ? 13.829 12.023 -7.505 1.00 92.25 293 THR A N 1
ATOM 2323 C CA . THR A 1 293 ? 12.708 12.726 -6.874 1.00 92.25 293 THR A CA 1
ATOM 2324 C C . THR A 1 293 ? 13.191 14.032 -6.234 1.00 92.25 293 THR A C 1
ATOM 2326 O O . THR A 1 293 ? 14.390 14.274 -6.068 1.00 92.25 293 THR A O 1
ATOM 2329 N N . THR A 1 294 ? 12.256 14.890 -5.832 1.00 92.38 294 THR A N 1
ATOM 2330 C CA . THR A 1 294 ? 12.549 16.089 -5.034 1.00 92.38 294 THR A CA 1
ATOM 2331 C C . THR A 1 294 ? 11.859 15.985 -3.681 1.00 92.38 294 THR A C 1
ATOM 2333 O O . THR A 1 294 ? 10.811 15.356 -3.560 1.00 92.38 294 THR A O 1
ATOM 2336 N N . ARG A 1 295 ? 12.380 16.674 -2.661 1.00 89.31 295 ARG A N 1
ATOM 2337 C CA . ARG A 1 295 ? 11.722 16.757 -1.342 1.00 89.31 295 ARG A CA 1
ATOM 2338 C C . ARG A 1 295 ? 10.272 17.242 -1.432 1.00 89.31 295 ARG A C 1
ATOM 2340 O O . ARG A 1 295 ? 9.435 16.794 -0.655 1.00 89.31 295 ARG A O 1
ATOM 2347 N N . SER A 1 296 ? 9.979 18.132 -2.385 1.00 91.94 296 SER A N 1
ATOM 2348 C CA . SER A 1 296 ? 8.619 18.612 -2.647 1.00 91.94 296 SER A CA 1
ATOM 2349 C C . SER A 1 296 ? 7.735 17.481 -3.177 1.00 91.94 296 SER A C 1
ATOM 2351 O O . SER A 1 296 ? 6.675 17.220 -2.614 1.00 91.94 296 SER A O 1
ATOM 2353 N N . ASN A 1 297 ? 8.213 16.730 -4.176 1.00 92.50 297 ASN A N 1
ATOM 2354 C CA . ASN A 1 297 ? 7.494 15.591 -4.756 1.00 92.50 297 ASN A CA 1
ATOM 2355 C C . ASN A 1 297 ? 7.227 14.490 -3.717 1.00 92.50 297 ASN A C 1
ATOM 2357 O O . ASN A 1 297 ? 6.135 13.925 -3.688 1.00 92.50 297 ASN A O 1
ATOM 2361 N N . GLU A 1 298 ? 8.192 14.204 -2.842 1.00 89.06 298 GLU A N 1
ATOM 2362 C CA . GLU A 1 298 ? 8.034 13.223 -1.762 1.00 89.06 298 GLU A CA 1
ATOM 2363 C C . GLU A 1 298 ? 7.051 13.702 -0.691 1.00 89.06 298 GLU A C 1
ATOM 2365 O O . GLU A 1 298 ? 6.178 12.949 -0.261 1.00 89.06 298 GLU A O 1
ATOM 2370 N N . THR A 1 299 ? 7.140 14.977 -0.300 1.00 90.00 299 THR A N 1
ATOM 2371 C CA . THR A 1 299 ? 6.196 15.598 0.640 1.00 90.00 299 THR A CA 1
ATOM 2372 C C . THR A 1 299 ? 4.774 15.564 0.085 1.00 90.00 299 THR A C 1
ATOM 2374 O O . THR A 1 299 ? 3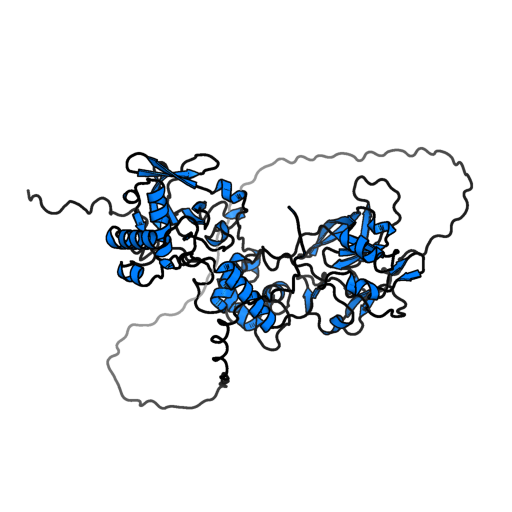.838 15.220 0.803 1.00 90.00 299 THR A O 1
ATOM 2377 N N . GLU A 1 300 ? 4.603 15.860 -1.203 1.00 93.00 300 GLU A N 1
ATOM 2378 C CA . GLU A 1 300 ? 3.308 15.830 -1.882 1.00 93.00 300 GLU A CA 1
ATOM 2379 C C . GLU A 1 300 ? 2.779 14.402 -2.072 1.00 93.00 300 GLU A C 1
ATOM 2381 O O . GLU A 1 300 ? 1.591 14.132 -1.917 1.00 93.00 300 GLU A O 1
ATOM 2386 N N . THR A 1 301 ? 3.661 13.436 -2.320 1.00 89.62 301 THR A N 1
ATOM 2387 C CA . THR A 1 301 ? 3.311 12.008 -2.327 1.00 89.62 301 THR A CA 1
ATOM 2388 C C . THR A 1 301 ? 2.827 11.553 -0.953 1.00 89.62 301 THR A C 1
ATOM 2390 O O . THR A 1 301 ? 1.784 10.910 -0.850 1.00 89.62 301 THR A O 1
ATOM 2393 N N . MET A 1 302 ? 3.502 11.972 0.116 1.00 88.88 302 MET A N 1
ATOM 2394 C CA . MET A 1 302 ? 3.104 11.665 1.486 1.00 88.88 302 MET A CA 1
ATOM 2395 C C . MET A 1 302 ? 1.787 12.351 1.896 1.00 88.88 302 MET A C 1
ATOM 2397 O O . MET A 1 302 ? 0.956 11.724 2.550 1.00 88.88 302 MET A O 1
ATOM 2401 N N . LYS A 1 303 ? 1.528 13.591 1.454 1.00 92.06 303 LYS A N 1
ATOM 2402 C CA . LYS A 1 303 ? 0.221 14.255 1.636 1.00 92.06 303 LYS A CA 1
ATOM 2403 C C . LYS A 1 303 ? -0.913 13.514 0.926 1.00 92.06 303 LYS A C 1
ATOM 2405 O O . LYS A 1 303 ? -1.950 13.295 1.542 1.00 92.06 303 LYS A O 1
ATOM 2410 N N . ARG A 1 304 ? -0.707 13.048 -0.312 1.00 92.19 304 ARG A N 1
ATOM 2411 C CA . ARG A 1 304 ? -1.694 12.216 -1.026 1.00 92.19 304 ARG A CA 1
ATOM 2412 C C . ARG A 1 304 ? -1.992 10.912 -0.275 1.00 92.19 304 ARG A C 1
ATOM 2414 O O . ARG A 1 304 ? -3.145 10.489 -0.216 1.00 92.19 304 ARG A O 1
ATOM 2421 N N . PHE A 1 305 ? -0.995 10.306 0.379 1.00 90.12 305 PHE A N 1
ATOM 2422 C CA . PHE A 1 305 ? -1.246 9.206 1.317 1.00 90.12 305 PHE A CA 1
ATOM 2423 C C . PHE A 1 305 ? -2.026 9.656 2.564 1.00 90.12 305 PHE A C 1
ATOM 2425 O O . PHE A 1 305 ? -2.925 8.939 2.995 1.00 90.12 305 PHE A O 1
ATOM 2432 N N . PHE A 1 306 ? -1.751 10.834 3.135 1.00 93.62 306 PHE A N 1
ATOM 2433 C CA . PHE A 1 306 ? -2.538 11.355 4.261 1.00 93.62 306 PHE A CA 1
ATOM 2434 C C . PHE A 1 306 ? -4.015 11.516 3.900 1.00 93.62 306 PHE A C 1
ATOM 2436 O O . PHE A 1 306 ? -4.864 11.099 4.682 1.00 93.62 306 PHE A O 1
ATOM 2443 N N . GLU A 1 307 ? -4.327 12.055 2.724 1.00 92.31 307 GLU A N 1
ATOM 2444 C CA . GLU A 1 307 ? -5.697 12.173 2.211 1.00 92.31 307 GLU A CA 1
ATOM 2445 C C . GLU A 1 307 ? -6.349 10.796 2.026 1.00 92.31 307 GLU A C 1
ATOM 2447 O O . GLU A 1 307 ? -7.391 10.531 2.629 1.00 92.31 307 GLU A O 1
ATOM 2452 N N . LYS A 1 308 ? -5.685 9.880 1.300 1.00 90.62 308 LYS A N 1
ATOM 2453 C CA . LYS A 1 308 ? -6.122 8.483 1.093 1.00 90.62 308 LYS A CA 1
ATOM 2454 C C . LYS A 1 308 ? -6.491 7.774 2.401 1.00 90.62 308 LYS A C 1
ATOM 2456 O O . LYS A 1 308 ? -7.436 6.988 2.433 1.00 90.62 308 LYS A O 1
ATOM 2461 N N . TYR A 1 309 ? -5.739 8.036 3.468 1.00 92.69 309 TYR A N 1
ATOM 2462 C CA . TYR A 1 309 ? -5.902 7.374 4.758 1.00 92.69 309 TYR A CA 1
ATOM 2463 C C . TYR A 1 309 ? -6.729 8.150 5.788 1.00 92.69 309 TYR A C 1
ATOM 2465 O O . TYR A 1 309 ? -7.025 7.578 6.830 1.00 92.69 309 TYR A O 1
ATOM 2473 N N . SER A 1 310 ? -7.137 9.399 5.536 1.00 91.56 310 SER A N 1
ATOM 2474 C CA . SER A 1 310 ? -7.907 10.181 6.523 1.00 91.56 310 SER A CA 1
ATOM 2475 C C . SER A 1 310 ? -9.358 9.694 6.654 1.00 91.56 310 SER A C 1
ATOM 2477 O O . SER A 1 310 ? -9.883 9.616 7.761 1.00 91.56 310 SER A O 1
ATOM 2479 N N . GLY A 1 311 ? -9.989 9.285 5.548 1.00 91.25 311 GLY A N 1
ATOM 2480 C CA . GLY A 1 311 ? -11.369 8.789 5.556 1.00 91.25 311 GLY A CA 1
ATOM 2481 C C . GLY A 1 311 ? -12.439 9.861 5.820 1.00 91.25 311 GLY A C 1
ATOM 2482 O O . GLY A 1 311 ? -12.135 11.054 5.867 1.00 91.25 311 GLY A O 1
ATOM 2483 N N . PRO A 1 312 ? -13.715 9.450 5.957 1.00 93.06 312 PRO A N 1
ATOM 2484 C CA . PRO A 1 312 ? -14.828 10.363 6.205 1.00 93.06 312 PRO A CA 1
ATOM 2485 C C . PRO A 1 312 ? -14.831 10.896 7.645 1.00 93.06 312 PRO A C 1
ATOM 2487 O O . PRO A 1 312 ? -14.374 10.230 8.583 1.00 93.06 312 PRO A O 1
ATOM 2490 N N . TYR A 1 313 ? -15.402 12.088 7.842 1.00 91.12 313 TYR A N 1
ATOM 2491 C CA . TYR A 1 313 ? -15.468 12.726 9.158 1.00 91.12 313 TYR A CA 1
ATOM 2492 C C . TYR A 1 313 ? -16.235 11.861 10.169 1.00 91.12 313 TYR A C 1
ATOM 2494 O O . TYR A 1 313 ? -17.370 11.451 9.933 1.00 91.12 313 TYR A O 1
ATOM 2502 N N . GLY A 1 314 ? -15.614 11.629 11.326 1.00 87.62 314 GLY A N 1
ATOM 2503 C CA . GLY A 1 314 ? -16.134 10.771 12.393 1.00 87.62 314 GLY A CA 1
ATOM 2504 C C . GLY A 1 314 ? -15.443 9.410 12.460 1.00 87.62 314 GLY A C 1
ATOM 2505 O O . GLY A 1 314 ? -15.310 8.876 13.560 1.00 87.62 314 GLY A O 1
ATOM 2506 N N . SER A 1 315 ? -14.940 8.890 11.334 1.00 93.88 315 SER A N 1
ATOM 2507 C CA . SER A 1 315 ? -14.084 7.698 11.342 1.00 93.88 315 SER A CA 1
ATOM 2508 C C . SER A 1 315 ? -12.772 7.956 12.094 1.00 93.88 315 SER A C 1
ATOM 2510 O O . SER A 1 315 ? -12.364 9.101 12.303 1.00 93.88 315 SER A O 1
ATOM 2512 N N . ILE A 1 316 ? -12.109 6.884 12.525 1.00 94.31 316 ILE A N 1
ATOM 2513 C CA . ILE A 1 316 ? -10.772 6.937 13.117 1.00 94.31 316 ILE A CA 1
ATOM 2514 C C . ILE A 1 316 ? -9.752 6.381 12.128 1.00 94.31 316 ILE A C 1
ATOM 2516 O O . ILE A 1 316 ? -9.993 5.397 11.428 1.00 94.31 316 ILE A O 1
ATOM 2520 N N . ASN A 1 317 ? -8.581 7.006 12.083 1.00 93.88 317 ASN A N 1
ATOM 2521 C CA . ASN A 1 317 ? -7.540 6.665 11.127 1.00 93.88 317 ASN A CA 1
ATOM 2522 C C . ASN A 1 317 ? -6.132 6.847 11.713 1.00 93.88 317 ASN A C 1
ATOM 2524 O O . ASN A 1 317 ? -5.909 7.542 12.707 1.00 93.88 317 ASN A O 1
ATOM 2528 N N . ILE A 1 318 ? -5.158 6.211 11.068 1.00 91.69 318 ILE A N 1
ATOM 2529 C CA . ILE A 1 318 ? -3.755 6.199 11.496 1.00 91.69 318 ILE A CA 1
ATOM 2530 C C . ILE A 1 318 ? -3.037 7.553 11.350 1.00 91.69 318 ILE A C 1
ATOM 2532 O O . ILE A 1 318 ? -1.989 7.743 11.975 1.00 91.69 318 ILE A O 1
ATOM 2536 N N . VAL A 1 319 ? -3.582 8.482 10.554 1.00 91.62 319 VAL A N 1
ATOM 2537 C CA . VAL A 1 319 ? -2.985 9.784 10.213 1.00 91.62 319 VAL A CA 1
ATOM 2538 C C . VAL A 1 319 ? -3.372 10.838 11.251 1.00 91.62 319 VAL A C 1
ATOM 2540 O O . VAL A 1 319 ? -2.510 11.408 11.912 1.00 91.62 319 VAL A O 1
ATOM 2543 N N . GLU A 1 320 ? -4.660 11.078 11.466 1.00 90.25 320 GLU A N 1
ATOM 2544 C CA . GLU A 1 320 ? -5.182 12.041 12.443 1.00 90.25 320 GLU A CA 1
ATOM 2545 C C . GLU A 1 320 ? -4.904 11.625 13.896 1.00 90.25 320 GLU A C 1
ATOM 2547 O O . GLU A 1 320 ? -4.779 12.474 14.781 1.00 90.25 320 GLU A O 1
ATOM 2552 N N . ALA A 1 321 ? -4.636 10.336 14.142 1.00 87.56 321 ALA A N 1
ATOM 2553 C CA . ALA A 1 321 ? -4.037 9.846 15.385 1.00 87.56 321 ALA A CA 1
ATOM 2554 C C . ALA A 1 321 ? -2.651 10.471 15.705 1.00 87.56 321 ALA A C 1
ATOM 2556 O O . ALA A 1 321 ? -2.071 10.214 16.776 1.00 87.56 321 ALA A O 1
ATOM 2557 N N . ARG A 1 322 ? -2.068 11.260 14.792 1.00 90.56 322 ARG A N 1
ATOM 2558 C CA . ARG A 1 322 ? -0.707 11.812 14.836 1.00 90.56 322 ARG A CA 1
ATOM 2559 C C . ARG A 1 322 ? -0.730 13.322 14.574 1.00 90.56 322 ARG A C 1
ATOM 2561 O O . ARG A 1 322 ? -1.444 13.813 13.708 1.00 90.56 322 ARG A O 1
ATOM 2568 N N . LYS A 1 323 ? 0.068 14.067 15.349 1.00 89.06 323 LYS A N 1
ATOM 2569 C CA . LYS A 1 323 ? 0.070 15.541 15.322 1.00 89.06 323 LYS A CA 1
ATOM 2570 C C . LYS A 1 323 ? 1.054 16.136 14.312 1.00 89.06 323 LYS A C 1
ATOM 2572 O O . LYS A 1 323 ? 0.703 17.099 13.646 1.00 89.06 323 LYS A O 1
ATOM 2577 N N . THR A 1 324 ? 2.262 15.583 14.216 1.00 90.25 324 THR A N 1
ATOM 2578 C CA . THR A 1 324 ? 3.340 16.109 13.362 1.00 90.25 324 THR A CA 1
ATOM 2579 C C . THR A 1 324 ? 3.426 15.348 12.040 1.00 90.25 324 THR A C 1
ATOM 2581 O O . THR A 1 324 ? 2.921 14.224 11.943 1.00 90.25 324 THR A O 1
ATOM 2584 N N . PHE A 1 325 ? 4.067 15.946 11.032 1.00 88.62 325 PHE A N 1
ATOM 2585 C CA . PHE A 1 325 ? 4.246 15.338 9.712 1.00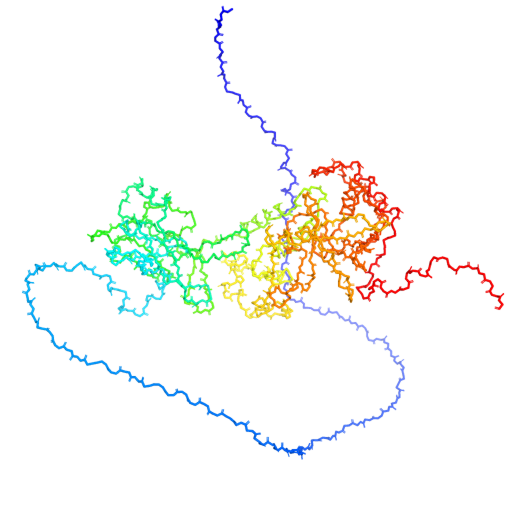 88.62 325 PHE A CA 1
ATOM 2586 C C . PHE A 1 325 ? 4.971 13.990 9.813 1.00 88.62 325 PHE A C 1
ATOM 2588 O O . PHE A 1 325 ? 4.453 12.979 9.359 1.00 88.62 325 PHE A O 1
ATOM 2595 N N . GLU A 1 326 ? 6.099 13.935 10.517 1.00 86.50 326 GLU A N 1
ATOM 2596 C CA . GLU A 1 326 ? 6.943 12.737 10.645 1.00 86.50 326 GLU A CA 1
ATOM 2597 C C . GLU A 1 326 ? 6.193 11.595 11.340 1.00 86.50 326 GLU A C 1
ATOM 2599 O O . GLU A 1 326 ? 6.349 10.431 10.976 1.00 86.50 326 GLU A O 1
ATOM 2604 N N . LEU A 1 327 ? 5.343 11.907 12.327 1.00 86.62 327 LEU A N 1
ATOM 2605 C CA . LEU A 1 327 ? 4.516 10.905 13.000 1.00 86.62 327 LEU A CA 1
ATOM 2606 C C . LEU A 1 327 ? 3.375 10.388 12.114 1.00 86.62 327 LEU A C 1
ATOM 2608 O O . LEU A 1 327 ? 2.991 9.229 12.283 1.00 86.62 327 LEU A O 1
ATOM 2612 N N . LYS A 1 328 ? 2.840 11.218 11.207 1.00 90.94 328 LYS A N 1
ATOM 2613 C CA . LYS A 1 328 ? 1.866 10.810 10.182 1.00 90.94 328 LYS A CA 1
ATOM 2614 C C . LYS A 1 328 ? 2.538 9.928 9.131 1.00 90.94 328 LYS A C 1
ATOM 2616 O O . LYS A 1 328 ? 2.077 8.814 8.903 1.00 90.94 328 LYS A O 1
ATOM 2621 N N . SER A 1 329 ? 3.673 10.355 8.584 1.00 87.75 329 SER A N 1
ATOM 2622 C CA . SER A 1 329 ? 4.463 9.594 7.609 1.00 87.75 329 SER A CA 1
ATOM 2623 C C . SER A 1 329 ? 4.926 8.247 8.165 1.00 87.75 329 SER A C 1
ATOM 2625 O O . SER A 1 329 ? 4.813 7.225 7.498 1.00 87.75 329 SER A O 1
ATOM 2627 N N . ALA A 1 330 ? 5.338 8.208 9.435 1.00 85.56 330 ALA A N 1
ATOM 2628 C CA . ALA A 1 330 ? 5.662 6.970 10.135 1.00 85.56 330 ALA A CA 1
ATOM 2629 C C . ALA A 1 330 ? 4.462 6.017 10.289 1.00 85.56 330 ALA A C 1
ATOM 2631 O O . ALA A 1 330 ? 4.655 4.810 10.413 1.00 85.56 330 ALA A O 1
ATOM 2632 N N . ALA A 1 331 ? 3.233 6.540 10.327 1.00 87.38 331 ALA A N 1
ATOM 2633 C CA . ALA A 1 331 ? 2.022 5.727 10.366 1.00 87.38 331 ALA A CA 1
ATOM 2634 C C . ALA A 1 331 ? 1.649 5.203 8.970 1.00 87.38 331 ALA A C 1
ATOM 2636 O O . ALA A 1 331 ? 1.336 4.022 8.857 1.00 87.38 331 ALA A O 1
ATOM 2637 N N . ILE A 1 332 ? 1.778 6.028 7.921 1.00 88.06 332 ILE A N 1
ATOM 2638 C CA . ILE A 1 332 ? 1.658 5.593 6.516 1.00 88.06 332 ILE A CA 1
ATOM 2639 C C . ILE A 1 332 ? 2.663 4.482 6.204 1.00 88.06 332 ILE A C 1
ATOM 2641 O O . ILE A 1 332 ? 2.272 3.445 5.682 1.00 88.06 332 ILE A O 1
ATOM 2645 N N . ALA A 1 333 ? 3.928 4.640 6.605 1.00 83.31 333 ALA A N 1
ATOM 2646 C CA . ALA A 1 333 ? 4.943 3.599 6.450 1.00 83.31 333 ALA A CA 1
ATOM 2647 C C . ALA A 1 333 ? 4.519 2.271 7.109 1.00 83.31 333 ALA A C 1
ATOM 2649 O O . ALA A 1 333 ? 4.723 1.213 6.544 1.00 83.31 333 ALA A O 1
ATOM 2650 N N . GLU A 1 334 ? 3.846 2.282 8.261 1.00 81.06 334 GLU A N 1
ATOM 2651 C CA . GLU A 1 334 ? 3.349 1.044 8.888 1.00 81.06 334 GLU A CA 1
ATOM 2652 C C . GLU A 1 334 ? 2.088 0.444 8.237 1.00 81.06 334 GLU A C 1
ATOM 2654 O O . GLU A 1 334 ? 1.743 -0.699 8.541 1.00 81.06 334 GLU A O 1
ATOM 2659 N N . ALA A 1 335 ? 1.401 1.183 7.367 1.00 83.94 335 ALA A N 1
ATOM 2660 C CA . ALA A 1 335 ? 0.238 0.706 6.618 1.00 83.94 335 ALA A CA 1
ATOM 2661 C C . ALA A 1 335 ? 0.565 0.273 5.186 1.00 83.94 335 ALA A C 1
ATOM 2663 O O . ALA A 1 335 ? -0.134 -0.574 4.639 1.00 83.94 335 ALA A O 1
ATOM 2664 N N . GLU A 1 336 ? 1.599 0.866 4.592 1.00 81.81 336 GLU A N 1
ATOM 2665 C CA . GLU A 1 336 ? 1.962 0.657 3.195 1.00 81.81 336 GLU A CA 1
ATOM 2666 C C . GLU A 1 336 ? 3.321 -0.030 3.019 1.00 81.81 336 GLU A C 1
ATOM 2668 O O . GLU A 1 336 ? 3.527 -0.603 1.963 1.00 81.81 336 GLU A O 1
ATOM 2673 N N . ASP A 1 337 ? 4.251 -0.035 3.981 1.00 78.38 337 ASP A N 1
ATOM 2674 C CA . ASP A 1 337 ? 5.541 -0.716 3.781 1.00 78.38 337 ASP A CA 1
ATOM 2675 C C . ASP A 1 337 ? 5.355 -2.251 3.755 1.00 78.38 337 ASP A C 1
ATOM 2677 O O . ASP A 1 337 ? 5.011 -2.846 4.785 1.00 78.38 337 ASP A O 1
ATOM 2681 N N . PRO A 1 338 ? 5.624 -2.922 2.618 1.00 66.94 338 PRO A N 1
ATOM 2682 C CA . PRO A 1 338 ? 5.452 -4.369 2.459 1.00 66.94 338 PRO A CA 1
ATOM 2683 C C . PRO A 1 338 ? 6.448 -5.192 3.287 1.00 66.94 338 PRO A C 1
ATOM 2685 O O . PRO A 1 338 ? 6.166 -6.335 3.638 1.00 66.94 338 PRO A O 1
ATOM 2688 N N . LYS A 1 339 ? 7.612 -4.620 3.614 1.00 67.25 339 LYS A N 1
ATOM 2689 C CA . LYS A 1 339 ? 8.633 -5.211 4.489 1.00 67.25 339 LYS A CA 1
ATOM 2690 C C . LYS A 1 339 ? 8.407 -4.811 5.953 1.00 67.25 339 LYS A C 1
ATOM 2692 O O . LYS A 1 339 ? 9.119 -5.257 6.852 1.00 67.25 339 LYS A O 1
ATOM 2697 N N . GLY A 1 340 ? 7.410 -3.962 6.214 1.00 63.66 340 GLY A N 1
ATOM 2698 C CA . GLY A 1 340 ? 7.027 -3.522 7.546 1.00 63.66 340 GLY A CA 1
ATOM 2699 C C . GLY A 1 340 ? 8.129 -2.753 8.274 1.00 63.66 340 GLY A C 1
ATOM 2700 O O . GLY A 1 340 ? 8.183 -2.825 9.512 1.00 63.66 340 GLY A O 1
ATOM 2701 N N . HIS A 1 341 ? 9.015 -2.035 7.564 1.00 60.16 341 HIS A N 1
ATOM 2702 C CA . HIS A 1 341 ? 10.061 -1.249 8.212 1.00 60.16 341 HIS A CA 1
ATOM 2703 C C . HIS A 1 341 ? 9.420 -0.190 9.107 1.00 60.16 341 HIS A C 1
ATOM 2705 O O . HIS A 1 341 ? 8.571 0.621 8.738 1.00 60.16 341 HIS A O 1
ATOM 2711 N N . ARG A 1 342 ? 9.726 -0.317 10.393 1.00 65.19 342 ARG A N 1
ATOM 2712 C CA . ARG A 1 342 ? 8.697 -0.088 11.406 1.00 65.19 342 ARG A CA 1
ATOM 2713 C C . ARG A 1 342 ? 8.473 1.411 11.614 1.00 65.19 342 ARG A C 1
ATOM 2715 O O . ARG A 1 342 ? 9.438 2.163 11.729 1.00 65.19 342 ARG A O 1
ATOM 2722 N N . ARG A 1 343 ? 7.223 1.827 11.861 1.00 65.56 343 ARG A N 1
ATOM 2723 C CA . ARG A 1 343 ? 6.833 3.180 12.334 1.00 65.56 343 ARG A CA 1
ATOM 2724 C C . ARG A 1 343 ? 7.789 3.794 13.364 1.00 65.56 343 ARG A C 1
ATOM 2726 O O . ARG A 1 343 ? 8.086 4.983 13.336 1.00 65.56 343 ARG A O 1
ATOM 2733 N N . ASN A 1 344 ? 8.270 2.984 14.307 1.00 68.38 344 ASN A N 1
ATOM 2734 C CA . ASN A 1 344 ? 9.177 3.437 15.367 1.00 68.38 344 ASN A CA 1
ATOM 2735 C C . ASN A 1 344 ? 10.575 3.835 14.861 1.00 68.38 344 ASN A C 1
ATOM 2737 O O . ASN A 1 344 ? 11.282 4.545 15.575 1.00 68.38 344 ASN A O 1
ATOM 2741 N N . CYS A 1 345 ? 10.952 3.365 13.671 1.00 74.25 345 CYS A N 1
ATOM 2742 C CA . CYS A 1 345 ? 12.233 3.572 13.011 1.00 74.25 345 CYS A CA 1
ATOM 2743 C C . CYS A 1 345 ? 12.210 4.727 12.012 1.00 74.25 345 CYS A C 1
ATOM 2745 O O . CYS A 1 345 ? 13.207 5.431 11.927 1.00 74.25 345 CYS A O 1
ATOM 2747 N N . TYR A 1 346 ? 11.065 4.997 11.371 1.00 78.50 346 TYR A N 1
ATOM 2748 C CA . TYR A 1 346 ? 10.892 6.105 10.421 1.00 78.50 346 TYR A CA 1
ATOM 2749 C C . TYR A 1 346 ? 11.516 7.420 10.911 1.00 78.50 346 TYR A C 1
ATOM 2751 O O . TYR A 1 346 ? 12.399 7.976 10.273 1.00 78.50 346 TYR A O 1
ATOM 2759 N N . LYS A 1 347 ? 11.162 7.861 12.124 1.00 75.19 347 LYS A N 1
ATOM 2760 C CA . LYS A 1 347 ? 11.693 9.093 12.737 1.00 75.19 347 LYS A CA 1
ATOM 2761 C C . LYS A 1 347 ? 13.211 9.114 13.002 1.00 75.19 347 LYS A C 1
ATOM 2763 O O . LYS A 1 347 ? 13.742 10.171 13.295 1.00 75.19 347 LYS A O 1
ATOM 2768 N N . TYR A 1 348 ? 13.888 7.963 13.020 1.00 75.75 348 TYR A N 1
ATOM 2769 C CA . TYR A 1 348 ? 15.345 7.881 13.203 1.00 75.75 348 TYR A CA 1
ATOM 2770 C C . TYR A 1 348 ? 16.092 7.926 11.868 1.00 75.75 348 TYR A C 1
ATOM 2772 O O . TYR A 1 348 ? 17.308 8.065 11.876 1.00 75.75 348 TYR A O 1
ATOM 2780 N N . TYR A 1 349 ? 15.372 7.776 10.756 1.00 79.62 349 TYR A N 1
ATOM 2781 C CA . TYR A 1 349 ? 15.895 7.720 9.395 1.00 79.62 349 TYR A CA 1
ATOM 2782 C C . TYR A 1 349 ? 15.465 8.925 8.558 1.00 79.62 349 TYR A C 1
ATOM 2784 O O . TYR A 1 349 ? 16.218 9.362 7.697 1.00 79.62 349 TYR A O 1
ATOM 2792 N N . PHE A 1 350 ? 14.277 9.474 8.831 1.00 81.31 350 PHE A N 1
ATOM 2793 C CA . PHE A 1 350 ? 13.691 10.602 8.113 1.00 81.31 350 PHE A CA 1
ATOM 2794 C C . PHE A 1 350 ? 14.623 11.811 8.077 1.00 81.31 350 PHE A C 1
ATOM 2796 O O . PHE A 1 350 ? 14.868 12.338 6.998 1.00 81.31 350 PHE A O 1
ATOM 2803 N N . ASP A 1 351 ? 15.192 12.193 9.224 1.00 80.94 351 ASP A N 1
ATOM 2804 C CA . ASP A 1 351 ? 16.107 13.333 9.313 1.00 80.94 351 ASP A CA 1
ATOM 2805 C C . ASP A 1 351 ? 17.329 13.131 8.402 1.00 80.94 351 ASP A C 1
ATOM 2807 O O . ASP A 1 351 ? 17.600 13.999 7.579 1.00 80.94 351 ASP A O 1
ATOM 2811 N N . TYR A 1 352 ? 17.983 11.960 8.462 1.00 81.38 352 TYR A N 1
ATOM 2812 C CA . TYR A 1 352 ? 19.143 11.605 7.624 1.00 81.38 352 TYR A CA 1
ATOM 2813 C C . TYR A 1 352 ? 18.816 11.549 6.130 1.00 81.38 352 TYR A C 1
ATOM 2815 O O . TYR A 1 352 ? 19.537 12.109 5.312 1.00 81.38 352 TYR A O 1
ATOM 2823 N N . TRP A 1 353 ? 17.705 10.916 5.751 1.00 85.06 353 TRP A N 1
ATOM 2824 C CA . TRP A 1 353 ? 17.225 10.929 4.367 1.00 85.06 353 TRP A CA 1
ATOM 2825 C C . TRP A 1 353 ? 16.934 12.360 3.876 1.00 85.06 353 TRP A C 1
ATOM 2827 O O . TRP A 1 353 ? 17.119 12.684 2.702 1.00 85.06 353 TRP A O 1
ATOM 2837 N N . HIS A 1 354 ? 16.525 13.239 4.792 1.00 82.00 354 HIS A N 1
ATOM 2838 C CA . HIS A 1 354 ? 16.251 14.649 4.555 1.00 82.00 354 HIS A CA 1
ATOM 2839 C C . HIS A 1 354 ? 17.475 15.570 4.804 1.00 82.00 354 HIS A C 1
ATOM 2841 O O . HIS A 1 354 ? 17.342 16.802 4.749 1.00 82.00 354 HIS A O 1
ATOM 2847 N N . GLU A 1 355 ? 18.687 15.033 5.003 1.00 79.12 355 GLU A N 1
ATOM 2848 C CA . GLU A 1 355 ? 19.935 15.812 5.087 1.00 79.12 355 GLU A CA 1
ATOM 2849 C C . GLU A 1 355 ? 20.367 16.367 3.714 1.00 79.12 355 GLU A C 1
ATOM 2851 O O . GLU A 1 355 ? 19.805 16.042 2.663 1.00 79.12 355 GLU A O 1
ATOM 2856 N N . LYS A 1 356 ? 21.311 17.319 3.720 1.00 73.50 356 LYS A N 1
ATOM 2857 C CA . LYS A 1 356 ? 21.847 17.964 2.510 1.00 73.50 356 LYS A CA 1
ATOM 2858 C C . LYS A 1 356 ? 23.266 17.440 2.222 1.00 73.50 356 LYS A C 1
ATOM 2860 O O . LYS A 1 356 ? 24.084 17.489 3.137 1.00 73.50 356 LYS A O 1
ATOM 2865 N N . PRO A 1 357 ? 23.596 17.047 0.975 1.00 81.19 357 PRO A N 1
ATOM 2866 C CA . PRO A 1 357 ? 22.728 17.020 -0.207 1.00 81.19 357 PRO A CA 1
ATOM 2867 C C . PRO A 1 357 ? 21.658 15.920 -0.123 1.00 81.19 357 PRO A C 1
ATOM 2869 O O . PRO A 1 357 ? 21.897 14.847 0.415 1.00 81.19 357 PRO A O 1
ATOM 2872 N N . PHE A 1 358 ? 20.471 16.201 -0.668 1.00 85.81 358 PHE A N 1
ATOM 2873 C CA . PHE A 1 358 ? 19.399 15.208 -0.764 1.00 85.81 358 PHE A CA 1
ATOM 2874 C C . PHE A 1 358 ? 19.782 14.128 -1.780 1.00 85.81 358 PHE A C 1
ATOM 2876 O O . PHE A 1 358 ? 20.272 14.461 -2.856 1.00 85.81 358 PHE A O 1
ATOM 2883 N N . SER A 1 359 ? 19.516 12.860 -1.465 1.00 85.06 359 SER A N 1
ATOM 2884 C CA . SER A 1 359 ? 19.902 11.711 -2.300 1.00 85.06 359 SER A CA 1
ATOM 2885 C C . SER A 1 359 ? 19.206 11.651 -3.664 1.00 85.06 359 SER A C 1
ATOM 2887 O O . SER A 1 359 ? 19.649 10.912 -4.537 1.00 85.06 359 SER A O 1
ATOM 2889 N N . GLY A 1 360 ? 18.095 12.376 -3.844 1.00 90.88 360 GLY A N 1
ATOM 2890 C CA . GLY A 1 360 ? 17.234 12.241 -5.021 1.00 90.88 360 GLY A CA 1
ATOM 2891 C C . GLY A 1 360 ? 16.432 10.935 -5.037 1.00 90.88 360 GLY A C 1
ATOM 2892 O O . GLY A 1 360 ? 15.789 10.633 -6.035 1.00 90.88 360 GLY A O 1
ATOM 2893 N N . MET A 1 361 ? 16.450 10.154 -3.956 1.00 89.81 361 MET A N 1
ATOM 2894 C CA . MET A 1 361 ? 15.737 8.879 -3.841 1.00 89.81 361 MET A CA 1
ATOM 2895 C C . MET A 1 361 ? 14.479 9.023 -2.985 1.00 89.81 361 MET A C 1
ATOM 2897 O O . MET A 1 361 ? 14.435 9.856 -2.073 1.00 89.81 361 MET A O 1
ATOM 2901 N N . THR A 1 362 ? 13.485 8.163 -3.221 1.00 89.00 362 THR A N 1
ATOM 2902 C CA . THR A 1 362 ? 12.351 8.026 -2.295 1.00 89.00 362 THR A CA 1
ATOM 2903 C C . THR A 1 362 ? 12.850 7.559 -0.926 1.00 89.00 362 THR A C 1
ATOM 2905 O O . THR A 1 362 ? 13.929 6.965 -0.819 1.00 89.00 362 THR A O 1
ATOM 2908 N N . TYR A 1 363 ? 12.080 7.801 0.137 1.00 85.06 363 TYR A N 1
ATOM 2909 C CA . TYR A 1 363 ? 12.467 7.365 1.487 1.00 85.06 363 TYR A CA 1
ATOM 2910 C C . TYR A 1 363 ? 12.745 5.849 1.557 1.00 85.06 363 TYR A C 1
ATOM 2912 O O . TYR A 1 363 ? 13.732 5.423 2.160 1.00 85.06 363 TYR A O 1
ATOM 2920 N N . PHE A 1 364 ? 11.904 5.041 0.906 1.00 83.06 364 PHE A N 1
ATOM 2921 C CA . PHE A 1 364 ? 12.016 3.581 0.924 1.00 83.06 364 PHE A CA 1
ATOM 2922 C C . PHE A 1 364 ? 13.164 3.078 0.045 1.00 83.06 364 PHE A C 1
ATOM 2924 O O . PHE A 1 364 ? 13.914 2.212 0.489 1.00 83.06 364 PHE A O 1
ATOM 2931 N N . ASP A 1 365 ? 13.378 3.648 -1.150 1.00 84.81 365 ASP A N 1
ATOM 2932 C CA . ASP A 1 365 ? 14.533 3.238 -1.960 1.00 84.81 365 ASP A CA 1
ATOM 2933 C C . ASP A 1 365 ? 15.860 3.617 -1.292 1.00 84.81 365 ASP A C 1
ATOM 2935 O O . ASP A 1 365 ? 16.816 2.841 -1.326 1.00 84.81 365 ASP A O 1
ATOM 2939 N N . TRP A 1 366 ? 15.925 4.800 -0.669 1.00 87.56 366 TRP A N 1
ATOM 2940 C CA . TRP A 1 366 ? 17.108 5.235 0.067 1.00 87.56 366 TRP A CA 1
ATOM 2941 C C . TRP A 1 366 ? 17.422 4.279 1.217 1.00 87.56 366 TRP A C 1
ATOM 2943 O O . TRP A 1 366 ? 18.574 3.865 1.353 1.00 87.56 366 TRP A O 1
ATOM 2953 N N . LEU A 1 367 ? 16.416 3.905 2.014 1.00 82.31 367 LEU A N 1
ATOM 2954 C CA . LEU A 1 367 ? 16.593 3.014 3.161 1.00 82.31 367 LEU A CA 1
ATOM 2955 C C . LEU A 1 367 ? 17.092 1.625 2.732 1.00 82.31 367 LEU A C 1
ATOM 2957 O O . LEU A 1 367 ? 17.986 1.070 3.367 1.00 82.31 367 LEU A O 1
ATOM 2961 N N . ASP A 1 368 ? 16.542 1.097 1.639 1.00 79.56 368 ASP A N 1
ATOM 2962 C CA . ASP A 1 368 ? 16.758 -0.288 1.219 1.00 79.56 368 ASP A CA 1
ATOM 2963 C C . ASP A 1 368 ? 17.961 -0.503 0.291 1.00 79.56 368 ASP A C 1
ATOM 2965 O O . ASP A 1 368 ? 18.562 -1.580 0.317 1.00 79.56 368 ASP A O 1
ATOM 2969 N N . TYR A 1 369 ? 18.292 0.476 -0.559 1.00 81.69 369 TYR A N 1
ATOM 2970 C CA . TYR A 1 369 ? 19.231 0.287 -1.676 1.00 81.69 369 TYR A CA 1
ATOM 2971 C C . TYR A 1 369 ? 20.358 1.324 -1.744 1.00 81.69 369 TYR A C 1
ATOM 2973 O O . TYR A 1 369 ? 21.300 1.110 -2.504 1.00 81.69 369 TYR A O 1
ATOM 2981 N N . SER A 1 370 ? 20.315 2.414 -0.965 1.00 82.25 370 SER A N 1
ATOM 2982 C CA . SER A 1 370 ? 21.456 3.338 -0.877 1.00 82.25 370 SER A CA 1
ATOM 2983 C C . SER A 1 370 ? 22.469 2.878 0.170 1.00 82.25 370 SER A C 1
ATOM 2985 O O . SER A 1 370 ? 22.105 2.335 1.214 1.00 82.25 370 SER A O 1
ATOM 2987 N N . ASP A 1 371 ? 23.751 3.164 -0.049 1.00 78.62 371 ASP A N 1
ATOM 2988 C CA . ASP A 1 371 ? 24.792 2.884 0.948 1.00 78.62 371 ASP A CA 1
ATOM 2989 C C . ASP A 1 371 ? 24.571 3.625 2.262 1.00 78.62 371 ASP A C 1
ATOM 2991 O O . ASP A 1 371 ? 24.918 3.103 3.317 1.00 78.62 371 ASP A O 1
ATOM 2995 N N . GLN A 1 372 ? 23.970 4.817 2.214 1.00 76.81 372 GLN A N 1
ATOM 2996 C CA . GLN A 1 372 ? 23.669 5.625 3.395 1.00 76.81 372 GLN A CA 1
ATOM 2997 C C . GLN A 1 372 ? 22.564 4.993 4.247 1.00 76.81 372 GLN A C 1
ATOM 2999 O O . GLN A 1 372 ? 22.761 4.823 5.447 1.00 76.81 372 GLN A O 1
ATOM 3004 N N . GLY A 1 373 ? 21.443 4.599 3.634 1.00 75.75 373 GLY A N 1
ATOM 3005 C CA . GLY A 1 373 ? 20.316 3.954 4.319 1.00 75.75 373 GLY A CA 1
ATOM 3006 C C . GLY A 1 373 ? 20.649 2.552 4.835 1.00 75.75 373 GLY A C 1
ATOM 3007 O O . GLY A 1 373 ? 20.317 2.217 5.973 1.00 75.75 373 GLY A O 1
ATOM 3008 N N . ARG A 1 374 ? 21.417 1.778 4.053 1.00 72.44 374 ARG A N 1
ATOM 3009 C CA . ARG A 1 374 ? 21.990 0.482 4.466 1.00 72.44 374 ARG A CA 1
ATOM 3010 C C . ARG A 1 374 ? 23.114 0.626 5.504 1.00 72.44 374 ARG A C 1
ATOM 3012 O O . ARG A 1 374 ? 23.540 -0.364 6.099 1.00 72.44 374 ARG A O 1
ATOM 3019 N N . SER A 1 375 ? 23.638 1.834 5.720 1.00 64.69 375 SER A N 1
ATOM 3020 C CA . SER A 1 375 ? 24.857 2.031 6.497 1.00 64.69 375 SER A CA 1
ATOM 3021 C C . SER A 1 375 ? 24.687 1.721 7.979 1.00 64.69 375 SER A C 1
ATOM 3023 O O . SER A 1 375 ? 23.804 2.240 8.668 1.00 64.69 375 SER A O 1
ATOM 3025 N N . LYS A 1 376 ? 25.691 1.038 8.535 1.00 51.28 376 LYS A N 1
ATOM 3026 C CA . LYS A 1 376 ? 25.915 1.009 9.985 1.00 51.28 376 LYS A CA 1
ATOM 3027 C C . LYS A 1 376 ? 26.113 2.420 10.559 1.00 51.28 376 LYS A C 1
ATOM 3029 O O . LYS A 1 376 ? 25.862 2.613 11.736 1.00 51.28 376 LYS A O 1
ATOM 3034 N N . TYR A 1 377 ? 26.506 3.434 9.783 1.00 49.62 377 TYR A N 1
ATOM 3035 C CA . TYR A 1 377 ? 26.776 4.778 10.317 1.00 49.62 377 TYR A CA 1
ATOM 3036 C C . TYR A 1 377 ? 25.549 5.578 10.775 1.00 49.62 377 TYR A C 1
ATOM 3038 O O . TYR A 1 377 ? 25.720 6.620 11.408 1.00 49.62 377 TYR A O 1
ATOM 3046 N N . ILE A 1 378 ? 24.334 5.029 10.667 1.00 56.25 378 ILE A N 1
ATOM 3047 C CA . ILE A 1 378 ? 23.154 5.485 11.427 1.00 56.25 378 ILE A CA 1
ATOM 3048 C C . ILE A 1 378 ? 23.286 5.032 12.909 1.00 56.25 378 ILE A C 1
ATOM 3050 O O . ILE A 1 378 ? 22.366 4.529 13.550 1.00 56.25 378 ILE A O 1
ATOM 3054 N N . HIS A 1 379 ? 24.493 5.164 13.475 1.00 53.06 379 HIS A N 1
ATOM 3055 C CA . HIS A 1 379 ? 24.918 4.755 14.812 1.00 53.06 379 HIS A CA 1
ATOM 3056 C C . HIS A 1 379 ? 25.327 5.968 15.658 1.00 53.06 379 HIS A C 1
ATOM 3058 O O . HIS A 1 379 ? 26.497 6.189 15.962 1.00 53.06 379 HIS A O 1
ATOM 3064 N N . LYS A 1 380 ? 24.327 6.680 16.187 1.00 51.41 380 LYS A N 1
ATOM 3065 C CA . LYS A 1 380 ? 24.438 7.320 17.517 1.00 51.41 380 LYS A CA 1
ATOM 3066 C C . LYS A 1 380 ? 23.411 6.776 18.523 1.00 51.41 380 LYS A C 1
ATOM 3068 O O . LYS A 1 380 ? 23.026 7.468 19.459 1.00 51.41 380 LYS A O 1
ATOM 3073 N N . LYS A 1 381 ? 23.079 5.481 18.365 1.00 53.75 381 LYS A N 1
ATOM 3074 C CA . LYS A 1 381 ? 22.103 4.631 19.094 1.00 53.75 381 LYS A CA 1
ATOM 3075 C C . LYS A 1 381 ? 20.714 4.529 18.434 1.00 53.75 381 LYS A C 1
ATOM 3077 O O . LYS A 1 381 ? 19.723 4.959 19.033 1.00 53.75 381 LYS A O 1
ATOM 3082 N N . PRO A 1 382 ? 20.589 3.853 17.274 1.00 53.03 382 PRO A N 1
ATOM 3083 C CA . PRO A 1 382 ? 19.322 3.217 16.954 1.00 53.03 382 PRO A CA 1
ATOM 3084 C C . PRO A 1 382 ? 19.029 2.236 18.096 1.00 53.03 382 PRO A C 1
ATOM 3086 O O . PRO A 1 382 ? 19.897 1.466 18.517 1.00 53.03 382 PRO A O 1
ATOM 3089 N N . ARG A 1 383 ? 17.818 2.283 18.658 1.00 57.97 383 ARG A N 1
ATOM 3090 C CA . ARG A 1 383 ? 17.382 1.240 19.602 1.00 57.97 383 ARG A CA 1
ATOM 3091 C C . ARG A 1 383 ? 17.508 -0.105 18.876 1.00 57.97 383 ARG A C 1
ATOM 3093 O O . ARG A 1 383 ? 17.248 -0.143 17.681 1.00 57.97 383 ARG A O 1
ATOM 3100 N N . ALA A 1 384 ? 17.823 -1.206 19.567 1.00 62.34 384 ALA A N 1
ATOM 3101 C CA . ALA A 1 384 ? 18.005 -2.528 18.931 1.00 62.34 384 ALA A CA 1
ATOM 3102 C C . ALA A 1 384 ? 16.860 -2.915 17.959 1.00 62.34 384 ALA A C 1
ATOM 3104 O O . ALA A 1 384 ? 17.086 -3.564 16.938 1.00 62.34 384 ALA A O 1
ATOM 3105 N N . LYS A 1 385 ? 15.653 -2.401 18.245 1.00 67.06 385 LYS A N 1
ATOM 3106 C CA . LYS A 1 385 ? 14.427 -2.460 17.435 1.00 67.06 385 LYS A CA 1
ATOM 3107 C C . LYS A 1 385 ? 14.436 -1.652 16.111 1.00 67.06 385 LYS A C 1
ATOM 3109 O O . LYS A 1 385 ? 13.383 -1.537 15.496 1.00 67.06 385 LYS A O 1
ATOM 3114 N N . CYS A 1 386 ? 15.567 -1.081 15.698 1.00 72.44 386 CYS A N 1
ATOM 3115 C CA . CYS A 1 386 ? 15.801 -0.384 14.423 1.00 72.44 386 CYS A CA 1
ATOM 3116 C C . CYS A 1 386 ? 17.209 -0.701 13.887 1.00 72.44 386 CYS A C 1
ATOM 3118 O O . CYS A 1 386 ? 17.940 0.176 13.438 1.00 72.44 386 CYS A O 1
ATOM 3120 N N . SER A 1 387 ? 17.630 -1.959 14.025 1.00 70.81 387 SER A N 1
ATOM 3121 C CA . SER A 1 387 ? 18.807 -2.490 13.335 1.00 70.81 387 SER A CA 1
ATOM 3122 C C . SER A 1 387 ? 18.384 -3.123 12.010 1.00 70.81 387 SER A C 1
ATOM 3124 O O . SER A 1 387 ? 17.282 -3.661 11.914 1.00 70.81 387 SER A O 1
ATOM 3126 N N . GLU A 1 388 ? 19.273 -3.114 11.016 1.00 70.31 388 GLU A N 1
ATOM 3127 C CA . GLU A 1 388 ? 19.064 -3.762 9.712 1.00 70.31 388 GLU A CA 1
ATOM 3128 C C . GLU A 1 388 ? 18.603 -5.225 9.861 1.00 70.31 388 GLU A C 1
ATOM 3130 O O . GLU A 1 388 ? 17.616 -5.631 9.253 1.00 70.31 388 GLU A O 1
ATOM 3135 N N . LYS A 1 389 ? 19.239 -5.989 10.763 1.00 73.38 389 LYS A N 1
ATOM 3136 C CA . LYS A 1 389 ? 18.839 -7.364 11.105 1.00 73.38 389 LYS A CA 1
ATOM 3137 C C . LYS A 1 389 ? 17.374 -7.447 11.558 1.00 73.38 389 LYS A C 1
ATOM 3139 O O . LYS A 1 389 ? 16.614 -8.258 11.047 1.00 73.38 389 LYS A O 1
ATOM 3144 N N . PHE A 1 390 ? 16.961 -6.584 12.485 1.00 74.00 390 PHE A N 1
ATOM 3145 C CA . PHE A 1 390 ? 15.599 -6.572 13.030 1.00 74.00 390 PHE A CA 1
ATOM 3146 C C . PHE A 1 390 ? 14.537 -6.071 12.038 1.00 74.00 390 PHE A C 1
ATOM 3148 O O . PHE A 1 390 ? 13.344 -6.321 12.238 1.00 74.00 390 PHE A O 1
ATOM 3155 N N . MET A 1 391 ? 14.956 -5.332 11.006 1.00 72.69 391 MET A N 1
ATOM 3156 C CA . MET A 1 391 ? 14.113 -4.957 9.872 1.00 72.69 391 MET A CA 1
ATOM 3157 C C . MET A 1 391 ? 13.961 -6.133 8.900 1.00 72.69 391 MET A C 1
ATOM 3159 O O . MET A 1 391 ? 12.833 -6.481 8.584 1.00 72.69 391 MET A O 1
ATOM 3163 N N . ALA A 1 392 ? 15.047 -6.829 8.552 1.00 71.06 392 ALA A N 1
ATOM 3164 C CA . ALA A 1 392 ? 15.000 -8.030 7.708 1.00 71.06 392 ALA A CA 1
ATOM 3165 C C . ALA A 1 392 ? 14.245 -9.218 8.347 1.00 71.06 392 ALA A C 1
ATOM 3167 O O . ALA A 1 392 ? 13.625 -10.008 7.646 1.00 71.06 392 ALA A O 1
ATOM 3168 N N . GLU A 1 393 ? 14.276 -9.344 9.678 1.00 72.50 393 GLU A N 1
ATOM 3169 C CA . GLU A 1 393 ? 13.522 -10.357 10.439 1.00 72.50 393 GLU A CA 1
ATOM 3170 C C . GLU A 1 393 ? 12.095 -9.898 10.809 1.00 72.50 393 GLU A C 1
ATOM 3172 O O . GLU A 1 393 ? 11.343 -10.642 11.444 1.00 72.50 393 GLU A O 1
ATOM 3177 N N . ALA A 1 394 ? 11.704 -8.662 10.471 1.00 70.69 394 ALA A N 1
ATOM 3178 C CA . ALA A 1 394 ? 10.365 -8.161 10.752 1.00 70.69 394 ALA A CA 1
ATOM 3179 C C . ALA A 1 394 ? 9.339 -8.847 9.850 1.00 70.69 394 ALA A C 1
ATOM 3181 O O . ALA A 1 394 ? 9.380 -8.710 8.634 1.00 70.69 394 ALA A O 1
ATOM 3182 N N . LYS A 1 395 ? 8.365 -9.522 10.458 1.00 71.44 395 LYS A N 1
ATOM 3183 C CA . LYS A 1 395 ? 7.171 -9.985 9.754 1.00 71.44 395 LYS A CA 1
ATOM 3184 C C . LYS A 1 395 ? 5.986 -9.111 10.144 1.00 71.44 395 LYS A C 1
ATOM 3186 O O . LYS A 1 395 ? 5.813 -8.784 11.322 1.00 71.44 395 LYS A O 1
ATOM 3191 N N . VAL A 1 396 ? 5.210 -8.713 9.143 1.00 73.44 396 VAL A N 1
ATOM 3192 C CA . VAL A 1 396 ? 3.881 -8.123 9.297 1.00 73.44 396 VAL A CA 1
ATOM 3193 C C . VAL A 1 396 ? 2.998 -8.809 8.270 1.00 73.44 396 VAL A C 1
ATOM 3195 O O . VAL A 1 396 ? 3.253 -8.728 7.074 1.00 73.44 396 VAL A O 1
ATOM 3198 N N . HIS A 1 397 ? 1.977 -9.509 8.742 1.00 83.38 397 HIS A N 1
ATOM 3199 C CA . HIS A 1 397 ? 0.917 -10.014 7.886 1.00 83.38 397 HIS A CA 1
ATOM 3200 C C . HIS A 1 397 ? -0.154 -8.934 7.741 1.00 83.38 397 HIS A C 1
ATOM 3202 O O . HIS A 1 397 ? -0.528 -8.312 8.733 1.00 83.38 397 HIS A O 1
ATOM 3208 N N . PHE A 1 398 ? -0.625 -8.709 6.520 1.00 86.06 398 PHE A N 1
ATOM 3209 C CA . PHE A 1 398 ? -1.805 -7.906 6.221 1.00 86.06 398 PHE A CA 1
ATOM 3210 C C . PHE A 1 398 ? -2.838 -8.852 5.625 1.00 86.06 398 PHE A C 1
ATOM 3212 O O . PHE A 1 398 ? -2.512 -9.567 4.681 1.00 86.06 398 PHE A O 1
ATOM 3219 N N . PHE A 1 399 ? -4.044 -8.865 6.186 1.00 88.50 399 PHE A N 1
ATOM 3220 C CA . PHE A 1 399 ? -5.092 -9.786 5.757 1.00 88.50 399 PHE A CA 1
ATOM 3221 C C . PHE A 1 399 ? -5.627 -9.345 4.390 1.00 88.50 399 PHE A C 1
ATOM 3223 O O . PHE A 1 399 ? -5.999 -8.174 4.223 1.00 88.50 399 PHE A O 1
ATOM 3230 N N . SER A 1 400 ? -5.696 -10.267 3.428 1.00 88.38 400 SER A N 1
ATOM 3231 C CA . SER A 1 400 ? -6.415 -10.036 2.170 1.00 88.38 400 SER A CA 1
ATOM 3232 C C . SER A 1 400 ? -7.924 -9.880 2.414 1.00 88.38 400 SER A C 1
ATOM 3234 O O . SER A 1 400 ? -8.430 -10.162 3.504 1.00 88.38 400 SER A O 1
ATOM 3236 N N . ASP A 1 401 ? -8.673 -9.421 1.409 1.00 88.38 401 ASP A N 1
ATOM 3237 C CA . ASP A 1 401 ? -10.136 -9.324 1.519 1.00 88.38 401 ASP A CA 1
ATOM 3238 C C . ASP A 1 401 ? -10.811 -10.718 1.533 1.00 88.38 401 ASP A C 1
ATOM 3240 O O . ASP A 1 401 ? -11.948 -10.860 1.980 1.00 88.38 401 ASP A O 1
ATOM 3244 N N . GLU A 1 402 ? -10.100 -11.772 1.120 1.00 89.75 402 GLU A N 1
ATOM 3245 C CA . GLU A 1 402 ? -10.463 -13.178 1.317 1.00 89.75 402 GLU A CA 1
ATOM 3246 C C . GLU A 1 402 ? -10.172 -13.630 2.749 1.00 89.75 402 GLU A C 1
ATOM 3248 O O . GLU A 1 402 ? -11.090 -14.094 3.417 1.00 89.75 402 GLU A O 1
ATOM 3253 N N . GLU A 1 403 ? -8.944 -13.439 3.247 1.00 91.50 403 GLU A N 1
ATOM 3254 C CA . GLU A 1 403 ? -8.557 -13.844 4.611 1.00 91.50 403 GLU A CA 1
ATOM 3255 C C . GLU A 1 403 ? -9.402 -13.132 5.682 1.00 91.50 403 GLU A C 1
ATOM 3257 O O . GLU A 1 403 ? -9.699 -13.707 6.728 1.00 91.50 403 GLU A O 1
ATOM 3262 N N . LYS A 1 404 ? -9.865 -11.902 5.410 1.00 92.81 404 LYS A N 1
ATOM 3263 C CA . LYS A 1 404 ? -10.813 -11.178 6.275 1.00 92.81 404 LYS A CA 1
ATOM 3264 C C . LYS A 1 404 ? -12.130 -11.916 6.501 1.00 92.81 404 LYS A C 1
ATOM 3266 O O . LYS A 1 404 ? -12.714 -11.744 7.565 1.00 92.81 404 LYS A O 1
ATOM 3271 N N . LYS A 1 405 ? -12.591 -12.744 5.559 1.00 93.31 405 LYS A N 1
ATOM 3272 C CA . LYS A 1 405 ? -13.845 -13.512 5.695 1.00 93.31 405 LYS A CA 1
ATOM 3273 C C . LYS A 1 405 ? -13.740 -14.578 6.788 1.00 93.31 405 LYS A C 1
ATOM 3275 O O . LYS A 1 405 ? -14.733 -14.865 7.448 1.00 93.31 405 LYS A O 1
ATOM 3280 N N . ASP A 1 406 ? -12.538 -15.102 7.026 1.00 93.56 406 ASP A N 1
ATOM 3281 C CA . ASP A 1 406 ? -12.282 -16.098 8.073 1.00 93.56 406 ASP A CA 1
ATOM 3282 C C . ASP A 1 406 ? -12.136 -15.485 9.472 1.00 93.56 406 ASP A C 1
ATOM 3284 O O . ASP A 1 406 ? -12.333 -16.170 10.474 1.00 93.56 406 ASP A O 1
ATOM 3288 N N . VAL A 1 407 ? -11.833 -14.185 9.548 1.00 95.19 407 VAL A N 1
ATOM 3289 C CA . VAL A 1 407 ? -11.742 -13.414 10.801 1.00 95.19 407 VAL A CA 1
ATOM 3290 C C . VAL A 1 407 ? -12.925 -12.466 11.034 1.00 95.19 407 VAL A C 1
ATOM 3292 O O . VAL A 1 407 ? -12.965 -11.778 12.056 1.00 95.19 407 VAL A O 1
ATOM 3295 N N . ALA A 1 408 ? -13.900 -12.433 10.122 1.00 97.56 408 ALA A N 1
ATOM 3296 C CA . ALA A 1 408 ? -15.162 -11.719 10.287 1.00 97.56 408 ALA A CA 1
ATOM 3297 C C . ALA A 1 408 ? -16.023 -12.393 11.362 1.00 97.56 408 ALA A C 1
ATOM 3299 O O . ALA A 1 408 ? -16.105 -13.624 11.431 1.00 97.56 408 ALA A O 1
ATOM 3300 N N . ILE A 1 409 ? -16.671 -11.587 12.202 1.00 98.06 409 ILE A N 1
ATOM 3301 C CA . ILE A 1 409 ? -17.541 -12.054 13.277 1.00 98.06 409 ILE A CA 1
ATOM 3302 C C . ILE A 1 409 ? -18.884 -11.340 13.293 1.00 98.06 409 ILE A C 1
ATOM 3304 O O . ILE A 1 409 ? -18.987 -10.135 13.064 1.00 98.06 409 ILE A O 1
ATOM 3308 N N . ARG A 1 410 ? -19.895 -12.088 13.727 1.00 97.50 410 ARG A N 1
ATOM 3309 C CA . ARG A 1 410 ? -21.209 -11.562 14.090 1.00 97.50 410 ARG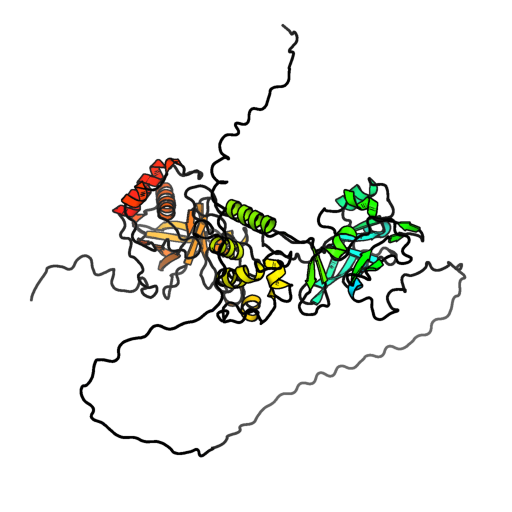 A CA 1
ATOM 3310 C C . ARG A 1 410 ? -21.450 -11.699 15.589 1.00 97.50 410 ARG A C 1
ATOM 3312 O O . ARG A 1 410 ? -20.964 -12.638 16.229 1.00 97.50 410 ARG A O 1
ATOM 3319 N N . ILE A 1 411 ? -22.199 -10.748 16.140 1.00 97.81 411 ILE A N 1
ATOM 3320 C CA . ILE A 1 411 ? -22.619 -10.735 17.543 1.00 97.81 411 ILE A CA 1
ATOM 3321 C C . ILE A 1 411 ? -24.088 -11.149 17.608 1.00 97.81 411 ILE A C 1
ATOM 3323 O O . ILE A 1 411 ? -24.922 -10.577 16.913 1.00 97.81 411 ILE A O 1
ATOM 3327 N N . GLU A 1 412 ? -24.401 -12.129 18.450 1.00 96.81 412 GLU A N 1
ATOM 3328 C CA . GLU A 1 412 ? -25.742 -12.701 18.602 1.00 96.81 412 GLU A CA 1
ATOM 3329 C C . GLU A 1 412 ? -26.225 -12.604 20.062 1.00 96.81 412 GLU A C 1
ATOM 3331 O O . GLU A 1 412 ? -25.408 -12.696 20.988 1.00 96.81 412 GLU A O 1
ATOM 3336 N N . PRO A 1 413 ? -27.541 -12.462 20.306 1.00 96.50 413 PRO A N 1
ATOM 3337 C CA . PRO A 1 413 ? -28.111 -12.607 21.639 1.00 96.50 413 PRO A CA 1
ATOM 3338 C C . PRO A 1 413 ? -28.083 -14.072 22.103 1.00 96.50 413 PRO A C 1
ATOM 3340 O O . PRO A 1 413 ? -28.377 -14.997 21.349 1.00 96.50 413 PRO A O 1
ATOM 3343 N N . SER A 1 414 ? -27.769 -14.282 23.380 1.00 94.56 414 SER A N 1
ATOM 3344 C CA . SER A 1 414 ? -27.731 -15.587 24.046 1.00 94.56 414 SER A CA 1
ATOM 3345 C C . SER A 1 414 ? -28.305 -15.445 25.460 1.00 94.56 414 SER A C 1
ATOM 3347 O O . SER A 1 414 ? -27.574 -15.435 26.458 1.00 94.56 414 SER A O 1
ATOM 3349 N N . GLY A 1 415 ? -29.629 -15.296 25.540 1.00 91.56 415 GLY A N 1
ATOM 3350 C CA . GLY A 1 415 ? -30.316 -14.882 26.764 1.00 91.56 415 GLY A CA 1
ATOM 3351 C C . GLY A 1 415 ? -29.964 -13.434 27.107 1.00 91.56 415 GLY A C 1
ATOM 3352 O O . GLY A 1 415 ? -29.991 -12.567 26.240 1.00 91.56 415 GLY A O 1
ATOM 3353 N N . GLU A 1 416 ? -29.583 -13.175 28.357 1.00 91.00 416 GLU A N 1
ATOM 3354 C CA . GLU A 1 416 ? -29.140 -11.845 28.808 1.00 91.00 416 GLU A CA 1
ATOM 3355 C C . GLU A 1 416 ? -27.738 -11.455 28.305 1.00 91.00 416 GLU A C 1
ATOM 3357 O O . GLU A 1 416 ? -27.346 -10.295 28.419 1.00 91.00 416 GLU A O 1
ATOM 3362 N N . LYS A 1 417 ? -26.969 -12.410 27.763 1.00 94.62 417 LYS A N 1
ATOM 3363 C CA . LYS A 1 417 ? -25.596 -12.205 27.279 1.00 94.62 417 LYS A CA 1
ATOM 3364 C C . LYS A 1 417 ? -25.562 -11.999 25.767 1.00 94.62 417 LYS A C 1
ATOM 3366 O O . LYS A 1 417 ? -26.445 -12.458 25.047 1.00 94.62 417 LYS A O 1
ATOM 3371 N N . LEU A 1 418 ? -24.480 -11.397 25.282 1.00 97.25 418 LEU A N 1
ATOM 3372 C CA . LEU A 1 418 ? -24.112 -11.415 23.866 1.00 97.25 418 LEU A CA 1
ATOM 3373 C C . LEU A 1 418 ? -22.958 -12.394 23.641 1.00 97.25 418 LEU A C 1
ATOM 3375 O O . LEU A 1 418 ? -22.058 -12.486 24.478 1.00 97.25 418 LEU A O 1
ATOM 3379 N N . VAL A 1 419 ? -22.972 -13.112 22.520 1.00 97.69 419 VAL A N 1
ATOM 3380 C CA . VAL A 1 419 ? -21.900 -14.029 22.099 1.00 97.69 419 VAL A CA 1
ATOM 3381 C C . VAL A 1 419 ? -21.351 -13.629 20.735 1.00 97.69 419 VAL A C 1
ATOM 3383 O O . VAL A 1 419 ? -22.083 -13.096 19.905 1.00 97.69 419 VAL A O 1
ATOM 3386 N N . ALA A 1 420 ? -20.067 -13.890 20.499 1.00 97.25 420 ALA A N 1
ATOM 3387 C CA . ALA A 1 420 ? -19.417 -13.663 19.210 1.00 97.25 420 ALA A CA 1
ATOM 3388 C C . ALA A 1 420 ? -19.141 -14.991 18.492 1.00 97.25 420 ALA A C 1
ATOM 3390 O O . ALA A 1 420 ? -18.620 -15.933 19.101 1.00 97.25 420 ALA A O 1
ATOM 3391 N N . ARG A 1 421 ? -19.432 -15.044 17.188 1.00 97.44 421 ARG A N 1
ATOM 3392 C CA . ARG A 1 421 ? -19.120 -16.178 16.303 1.00 97.44 421 ARG A CA 1
ATOM 3393 C C . ARG A 1 421 ? -18.395 -15.718 15.052 1.00 97.44 421 ARG A C 1
ATOM 3395 O O . ARG A 1 421 ? -18.758 -14.682 14.505 1.00 97.44 421 ARG A O 1
ATOM 3402 N N . PHE A 1 422 ? -17.462 -16.528 14.560 1.00 97.19 422 PHE A N 1
ATOM 3403 C CA . PHE A 1 422 ? -16.918 -16.366 13.210 1.00 97.19 422 PHE A CA 1
ATOM 3404 C C . PHE A 1 422 ? -18.013 -16.584 12.165 1.00 97.19 422 PHE A C 1
ATOM 3406 O O . PHE A 1 422 ? -18.777 -17.546 12.261 1.00 97.19 422 PHE A O 1
ATOM 3413 N N . GLU A 1 423 ? -18.093 -15.710 11.164 1.00 96.69 423 GLU A N 1
ATOM 3414 C CA . GLU A 1 423 ? -19.137 -15.787 10.137 1.00 96.69 423 GLU A CA 1
ATOM 3415 C C . GLU A 1 423 ? -18.951 -16.989 9.206 1.00 96.69 423 GLU A C 1
ATOM 3417 O O . GLU A 1 423 ? -19.933 -17.653 8.877 1.00 96.69 423 GLU A O 1
ATOM 3422 N N . SER A 1 424 ? -17.704 -17.312 8.840 1.00 95.12 424 SER A N 1
ATOM 3423 C CA . SER A 1 424 ? -17.388 -18.407 7.913 1.00 95.12 424 SER A CA 1
ATOM 3424 C C . SER A 1 424 ? -17.664 -19.804 8.481 1.00 95.12 424 SER A C 1
ATOM 3426 O O . SER A 1 424 ? -18.067 -20.699 7.740 1.00 95.12 424 SER A O 1
ATOM 3428 N N . SER A 1 425 ? -17.471 -20.004 9.791 1.00 95.38 425 SER A N 1
ATOM 3429 C CA . SER A 1 425 ? -17.568 -21.322 10.444 1.00 95.38 425 SER A CA 1
ATOM 3430 C C . SER A 1 425 ? -18.704 -21.457 11.463 1.00 95.38 425 SER A C 1
ATOM 3432 O O . SER A 1 425 ? -19.028 -22.568 11.881 1.00 95.38 425 SER A O 1
ATOM 3434 N N . GLY A 1 426 ? -19.297 -20.351 11.923 1.00 96.25 426 GLY A N 1
ATOM 3435 C CA . GLY A 1 426 ? -20.286 -20.339 13.008 1.00 96.25 426 GLY A CA 1
ATOM 3436 C C . GLY A 1 426 ? -19.729 -20.707 14.394 1.00 96.25 426 GLY A C 1
ATOM 3437 O O . GLY A 1 426 ? -20.481 -20.717 15.378 1.00 96.25 426 GLY A O 1
ATOM 3438 N N . HIS A 1 427 ? -18.430 -21.003 14.508 1.00 97.06 427 HIS A N 1
ATOM 3439 C CA . HIS A 1 427 ? -17.788 -21.320 15.780 1.00 97.06 427 HIS A CA 1
ATOM 3440 C C . HIS A 1 427 ? -17.718 -20.091 16.692 1.00 97.06 427 HIS A C 1
ATOM 3442 O O . HIS A 1 427 ? -17.476 -18.970 16.244 1.00 97.06 427 HIS A O 1
ATOM 3448 N N . LEU A 1 428 ? -17.929 -20.321 17.990 1.00 96.94 428 LEU A N 1
ATOM 3449 C CA . LEU A 1 428 ? -17.786 -19.302 19.028 1.00 96.94 428 LEU A CA 1
ATOM 3450 C C . LEU A 1 428 ? -16.321 -18.879 19.163 1.00 96.94 428 LEU A C 1
ATOM 3452 O O . LEU A 1 428 ? -15.416 -19.703 19.022 1.00 96.94 428 LEU A O 1
ATOM 3456 N N . LEU A 1 429 ? -16.092 -17.610 19.501 1.00 95.25 429 LEU A N 1
ATOM 3457 C CA . LEU A 1 429 ? -14.758 -17.147 19.884 1.00 95.25 429 LEU A CA 1
ATOM 3458 C C . LEU A 1 429 ? -14.283 -17.887 21.139 1.00 95.25 429 LEU A C 1
ATOM 3460 O O . LEU A 1 429 ? -15.067 -18.164 22.053 1.00 95.25 429 LEU A O 1
ATOM 3464 N N . ARG A 1 430 ? -12.982 -18.190 21.195 1.00 93.19 430 ARG A N 1
ATOM 3465 C CA . ARG A 1 430 ? -12.384 -18.858 22.357 1.00 93.19 430 ARG A CA 1
ATOM 3466 C C . ARG A 1 430 ? -12.376 -17.895 23.555 1.00 93.19 430 ARG A C 1
ATOM 3468 O O . ARG A 1 430 ? -12.208 -16.693 23.348 1.00 93.19 430 ARG A O 1
ATOM 3475 N N . PRO A 1 431 ? -12.487 -18.378 24.802 1.00 91.69 431 PRO A N 1
ATOM 3476 C CA . PRO A 1 431 ? -12.276 -17.525 25.964 1.00 91.69 431 PRO A CA 1
ATOM 3477 C C . PRO A 1 431 ? -10.881 -16.879 25.935 1.00 91.69 431 PRO A C 1
ATOM 3479 O O . PRO A 1 431 ? -9.876 -17.531 25.625 1.00 91.69 431 PRO A O 1
ATOM 3482 N N . THR A 1 432 ? -10.807 -15.591 26.265 1.00 88.06 432 THR A N 1
ATOM 3483 C CA . THR A 1 432 ? -9.557 -14.827 26.352 1.00 88.06 432 THR A CA 1
ATOM 3484 C C . THR A 1 432 ? -8.839 -15.182 27.652 1.00 88.06 432 THR A C 1
ATOM 3486 O O . THR A 1 432 ? -9.006 -14.519 28.678 1.00 88.06 432 THR A O 1
ATOM 3489 N N . ALA A 1 433 ? -8.075 -16.274 27.614 1.00 76.56 433 ALA A N 1
ATOM 3490 C CA . ALA A 1 433 ? -7.172 -16.689 28.684 1.00 76.56 433 ALA A CA 1
ATOM 3491 C C . ALA A 1 433 ? -5.983 -15.720 28.823 1.00 76.56 433 ALA A C 1
ATOM 3493 O O . ALA A 1 433 ? -5.667 -14.981 27.892 1.00 76.56 433 ALA A O 1
ATOM 3494 N N . ASN A 1 434 ? -5.335 -15.717 29.994 1.00 74.00 434 ASN A N 1
ATOM 3495 C CA . ASN A 1 434 ? -4.107 -14.956 30.285 1.00 74.00 434 ASN A CA 1
ATOM 3496 C C . ASN A 1 434 ? -4.136 -13.469 29.891 1.00 74.00 434 ASN A C 1
ATOM 3498 O O . ASN A 1 434 ? -3.092 -12.843 29.729 1.00 74.00 434 ASN A O 1
ATOM 3502 N N . CYS A 1 435 ? -5.337 -12.885 29.818 1.00 72.94 435 CYS A N 1
ATOM 3503 C CA . CYS A 1 435 ? -5.537 -11.460 29.567 1.00 72.94 435 CYS A CA 1
ATOM 3504 C C . CYS A 1 435 ? -5.075 -11.033 28.164 1.00 72.94 435 CYS A C 1
ATOM 3506 O O . CYS A 1 435 ? -4.726 -9.876 27.948 1.00 72.94 435 CYS A O 1
ATOM 3508 N N . GLU A 1 436 ? -5.131 -11.974 27.219 1.00 84.56 436 GLU A N 1
ATOM 3509 C 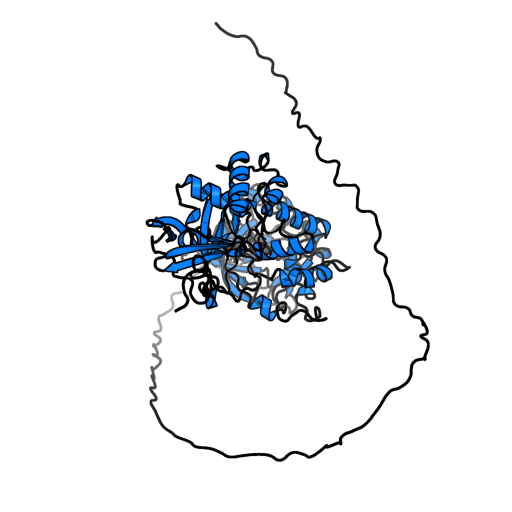CA . GLU A 1 436 ? -4.877 -11.792 25.793 1.00 84.56 436 GLU A CA 1
ATOM 3510 C C . GLU A 1 436 ? -6.227 -11.597 25.080 1.00 84.56 436 GLU A C 1
ATOM 3512 O O . GLU A 1 436 ? -6.882 -12.579 24.715 1.00 84.56 436 GLU A O 1
ATOM 3517 N N . PRO A 1 437 ? -6.730 -10.353 24.946 1.00 91.38 437 PRO A N 1
ATOM 3518 C CA . PRO A 1 437 ? -7.959 -10.105 24.217 1.00 91.38 437 PRO A CA 1
ATOM 3519 C C . PRO A 1 437 ? -7.740 -10.257 22.713 1.00 91.38 437 PRO A C 1
ATOM 3521 O O . PRO A 1 437 ? -6.648 -10.028 22.192 1.00 91.38 437 PRO A O 1
ATOM 3524 N N . TYR A 1 438 ? -8.826 -10.514 21.994 1.00 94.50 438 TYR A N 1
ATOM 3525 C CA . TYR A 1 438 ? -8.826 -10.368 20.546 1.00 94.50 438 TYR A CA 1
ATOM 3526 C C . TYR A 1 438 ? -8.632 -8.897 20.168 1.00 94.50 438 TYR A C 1
ATOM 3528 O O . TYR A 1 438 ? -9.310 -8.026 20.713 1.00 94.50 438 TYR A O 1
ATOM 3536 N N . LEU A 1 439 ? -7.756 -8.607 19.208 1.00 94.75 439 LEU A N 1
ATOM 3537 C CA . LEU A 1 439 ? -7.727 -7.318 18.520 1.00 94.75 439 LEU A CA 1
ATOM 3538 C C . LEU A 1 439 ? -8.936 -7.244 17.585 1.00 94.75 439 LEU A C 1
ATOM 3540 O O . LEU A 1 439 ? -9.188 -8.212 16.875 1.00 94.75 439 LEU A O 1
ATOM 3544 N N . TYR A 1 440 ? -9.640 -6.111 17.531 1.00 96.44 440 TYR A N 1
ATOM 3545 C CA . TYR A 1 440 ? -10.742 -5.917 16.584 1.00 96.44 440 TYR A CA 1
ATOM 3546 C C . TYR A 1 440 ? -10.587 -4.680 15.699 1.00 96.44 440 TYR A C 1
ATOM 3548 O O . TYR A 1 440 ? -9.982 -3.675 16.096 1.00 96.44 440 TYR A O 1
ATOM 3556 N N . ILE A 1 441 ? -11.207 -4.761 14.522 1.00 97.06 441 ILE A N 1
ATOM 3557 C CA . ILE A 1 441 ? -11.523 -3.646 13.627 1.00 97.06 441 ILE A CA 1
ATOM 3558 C C . ILE A 1 441 ? -13.015 -3.690 13.297 1.00 97.06 441 ILE A C 1
ATOM 3560 O O . ILE A 1 441 ? -13.529 -4.737 12.925 1.00 97.06 441 ILE A O 1
ATOM 3564 N N . PHE A 1 442 ? -13.679 -2.541 13.385 1.00 97.56 442 PHE A N 1
ATOM 3565 C CA . PHE A 1 442 ? -15.032 -2.312 12.885 1.00 97.56 442 PHE A CA 1
ATOM 3566 C C . PHE A 1 442 ? -14.934 -1.366 11.684 1.00 97.56 442 PHE A C 1
ATOM 3568 O O . PHE A 1 442 ? -14.633 -0.183 11.865 1.00 97.56 442 PHE A O 1
ATOM 3575 N N . ASP A 1 443 ? -15.070 -1.891 10.465 1.00 96.38 443 ASP A N 1
ATOM 3576 C CA . ASP A 1 443 ? -14.817 -1.134 9.229 1.00 96.38 443 ASP A CA 1
ATOM 3577 C C . ASP A 1 443 ? -15.948 -0.149 8.872 1.00 96.38 443 ASP A C 1
ATOM 3579 O O . ASP A 1 443 ? -16.979 -0.086 9.540 1.00 96.38 443 ASP A O 1
ATOM 3583 N N . LEU A 1 444 ? -15.751 0.652 7.817 1.00 95.88 444 LEU A N 1
ATOM 3584 C CA . LEU A 1 444 ? -16.740 1.642 7.363 1.00 95.88 444 LEU A CA 1
ATOM 3585 C C . LEU A 1 444 ? -18.033 1.011 6.817 1.00 95.88 444 LEU A C 1
ATOM 3587 O O . LEU A 1 444 ? -19.060 1.681 6.764 1.00 95.88 444 LEU A O 1
ATOM 3591 N N . GLN A 1 445 ? -17.995 -0.265 6.432 1.00 95.75 445 GLN A N 1
ATOM 3592 C CA . GLN A 1 445 ? -19.137 -1.040 5.946 1.00 95.75 445 GLN A CA 1
ATOM 3593 C C . GLN A 1 445 ? -19.940 -1.669 7.105 1.00 95.75 445 GLN A C 1
ATOM 3595 O O . GLN A 1 445 ? -21.071 -2.118 6.896 1.00 95.75 445 GLN A O 1
ATOM 3600 N N . ARG A 1 446 ? -19.409 -1.580 8.337 1.00 96.00 446 ARG A N 1
ATOM 3601 C CA . ARG A 1 446 ? -19.920 -2.144 9.598 1.00 96.00 446 ARG A CA 1
ATOM 3602 C C . ARG A 1 446 ? -19.687 -3.653 9.735 1.00 96.00 446 ARG A C 1
ATOM 3604 O O . ARG A 1 446 ? -20.404 -4.311 10.487 1.00 96.00 446 ARG A O 1
ATOM 3611 N N . ASN A 1 447 ? -18.669 -4.188 9.065 1.00 96.94 447 ASN A N 1
ATOM 3612 C CA . ASN A 1 447 ? -18.157 -5.526 9.354 1.00 96.94 447 ASN A CA 1
ATOM 3613 C C . ASN A 1 447 ? -17.239 -5.462 10.581 1.00 96.94 447 ASN A C 1
ATOM 3615 O O . ASN A 1 447 ? -16.476 -4.504 10.752 1.00 96.94 447 ASN A O 1
ATOM 3619 N N . LEU A 1 448 ? -17.295 -6.487 11.431 1.00 97.69 448 LEU A N 1
ATOM 3620 C CA . LEU A 1 448 ? -16.464 -6.601 12.625 1.00 97.69 448 LEU A CA 1
ATOM 3621 C C . LEU A 1 448 ? -15.481 -7.760 12.443 1.00 97.69 448 LEU A C 1
ATOM 3623 O O . LEU A 1 448 ? -15.890 -8.913 12.391 1.00 97.69 448 LEU A O 1
ATOM 3627 N N . TYR A 1 449 ? -14.186 -7.466 12.366 1.00 97.69 449 TYR A N 1
ATOM 3628 C CA . TYR A 1 449 ? -13.131 -8.477 12.259 1.00 97.69 449 TYR A CA 1
ATOM 3629 C C . TYR A 1 449 ? -12.382 -8.604 13.578 1.00 97.69 449 TYR A C 1
ATOM 3631 O O . TYR A 1 449 ? -12.109 -7.587 14.225 1.00 97.69 449 TYR A O 1
ATOM 3639 N N . VAL A 1 450 ? -11.982 -9.824 13.940 1.00 96.38 450 VAL A N 1
ATOM 3640 C CA . VAL A 1 450 ? -11.142 -10.091 15.113 1.00 96.38 450 VAL A CA 1
ATOM 3641 C C . VAL A 1 450 ? -9.946 -10.974 14.787 1.00 96.38 450 VAL A C 1
ATOM 3643 O O . VAL A 1 450 ? -10.076 -12.002 14.135 1.00 96.38 450 VAL A O 1
ATOM 3646 N N . ALA A 1 451 ? -8.781 -10.635 15.329 1.00 93.94 451 ALA A N 1
ATOM 3647 C CA . ALA A 1 451 ? -7.629 -11.526 15.326 1.00 93.94 451 ALA A CA 1
ATOM 3648 C C . ALA A 1 451 ? -7.050 -11.672 16.728 1.00 93.94 451 ALA A C 1
ATOM 3650 O O . ALA A 1 451 ? -6.992 -10.726 17.513 1.00 93.94 451 ALA A O 1
ATOM 3651 N N . ASP A 1 452 ? -6.594 -12.882 17.019 1.00 89.81 452 ASP A N 1
ATOM 3652 C CA . ASP A 1 452 ? -5.670 -13.142 18.112 1.00 89.81 452 ASP A CA 1
ATOM 3653 C C . ASP A 1 452 ? -4.345 -12.410 17.818 1.00 89.81 452 ASP A C 1
ATOM 3655 O O . ASP A 1 452 ? -3.833 -12.487 16.697 1.00 89.81 452 ASP A O 1
ATOM 3659 N N . GLU A 1 453 ? -3.783 -11.684 18.791 1.00 83.44 453 GLU A N 1
ATOM 3660 C CA . GLU A 1 453 ? -2.496 -10.992 18.608 1.00 83.44 453 GLU A CA 1
ATOM 3661 C C . GLU A 1 453 ? -1.373 -11.983 18.243 1.00 83.44 453 GLU A C 1
ATOM 3663 O O . GLU A 1 453 ? -0.449 -11.627 17.508 1.00 83.44 453 GLU A O 1
ATOM 3668 N N . TYR A 1 454 ? -1.484 -13.231 18.707 1.00 83.06 454 TYR A N 1
ATOM 3669 C CA . TYR A 1 454 ? -0.519 -14.309 18.490 1.00 83.06 454 TYR A CA 1
ATOM 3670 C C . TYR A 1 454 ? -0.917 -15.266 17.357 1.00 83.06 454 TYR A C 1
ATOM 3672 O O . TYR A 1 454 ? -0.345 -16.352 17.240 1.00 83.06 454 TYR A O 1
ATOM 3680 N N . PHE A 1 455 ? -1.883 -14.890 16.507 1.00 80.94 455 PHE A N 1
ATOM 3681 C CA . PHE A 1 455 ? -2.318 -15.714 15.379 1.00 80.94 455 PHE A CA 1
ATOM 3682 C C . PHE A 1 455 ? -1.145 -16.077 14.452 1.00 80.94 455 PHE A C 1
ATOM 3684 O O . PHE A 1 455 ? -0.678 -15.264 13.652 1.00 80.94 455 PHE A O 1
ATOM 3691 N N . ASN A 1 456 ? -0.698 -17.333 14.553 1.00 80.31 456 ASN A N 1
ATOM 3692 C CA . ASN A 1 456 ? 0.411 -17.895 13.784 1.00 80.31 456 ASN A CA 1
ATOM 3693 C C . ASN A 1 456 ? 1.695 -17.040 13.871 1.00 80.31 456 ASN A C 1
ATOM 3695 O O . ASN A 1 456 ? 2.324 -16.716 12.859 1.00 80.31 456 ASN A O 1
ATOM 3699 N N . ASP A 1 457 ? 2.077 -16.656 15.092 1.00 78.44 457 ASP A N 1
ATOM 3700 C CA . ASP A 1 457 ? 3.187 -15.740 15.381 1.00 78.44 457 ASP A CA 1
ATOM 3701 C C . ASP A 1 457 ? 4.539 -16.165 14.765 1.00 78.44 457 ASP A C 1
ATOM 3703 O O . ASP A 1 457 ? 5.283 -15.321 14.262 1.00 78.44 457 ASP A O 1
ATOM 3707 N N . GLY A 1 458 ? 4.836 -17.465 14.691 1.00 77.31 458 GLY A N 1
ATOM 3708 C CA . GLY A 1 458 ? 6.013 -17.989 13.989 1.00 77.31 458 GLY A CA 1
ATOM 3709 C C . GLY A 1 458 ? 6.011 -17.691 12.480 1.00 77.31 458 GLY A C 1
ATOM 3710 O O . GLY A 1 458 ? 7.061 -17.390 11.890 1.00 77.31 458 GLY A O 1
ATOM 3711 N N . LYS A 1 459 ? 4.835 -17.709 11.836 1.00 78.75 459 LYS A N 1
ATOM 3712 C CA . LYS A 1 459 ? 4.680 -17.360 10.415 1.00 78.75 459 LYS A CA 1
ATOM 3713 C C . LYS A 1 459 ? 4.614 -15.849 10.203 1.00 78.75 459 LYS A C 1
ATOM 3715 O O . LYS A 1 459 ? 5.256 -15.375 9.270 1.00 78.75 459 LYS A O 1
ATOM 3720 N N . TYR A 1 460 ? 3.894 -15.113 11.049 1.00 73.56 460 TYR A N 1
ATOM 3721 C CA . TYR A 1 460 ? 3.439 -13.743 10.769 1.00 73.56 460 TYR A CA 1
ATOM 3722 C C . TYR A 1 460 ? 3.927 -12.658 11.741 1.00 73.56 460 TYR A C 1
ATOM 3724 O O . TYR A 1 460 ? 3.806 -11.470 11.438 1.00 73.56 460 TYR A O 1
ATOM 3732 N N . GLY A 1 461 ? 4.521 -13.037 12.873 1.00 78.44 461 GLY A N 1
ATOM 3733 C CA . GLY A 1 461 ? 4.764 -12.137 13.998 1.00 78.44 461 GLY A CA 1
ATOM 3734 C C . GLY A 1 461 ? 3.470 -11.764 14.732 1.00 78.44 461 GLY A C 1
ATOM 3735 O O . GLY A 1 461 ? 2.409 -12.330 14.486 1.00 78.44 461 GLY A O 1
ATOM 3736 N N . LYS A 1 462 ? 3.557 -10.787 15.642 1.00 82.62 462 LYS A N 1
ATOM 3737 C CA . LYS A 1 462 ? 2.381 -10.250 16.344 1.00 82.62 462 LYS A CA 1
ATOM 3738 C C . LYS A 1 462 ? 1.488 -9.456 15.390 1.00 82.62 462 LYS A C 1
ATOM 3740 O O . LYS A 1 462 ? 1.955 -8.495 14.766 1.00 82.62 462 LYS A O 1
ATOM 3745 N N . ILE A 1 463 ? 0.209 -9.817 15.332 1.00 85.88 463 ILE A N 1
ATOM 3746 C CA . ILE A 1 463 ? -0.814 -9.104 14.561 1.00 85.88 463 ILE A CA 1
ATOM 3747 C C . ILE A 1 463 ? -1.044 -7.704 15.160 1.00 85.88 463 ILE A C 1
ATOM 3749 O O . ILE A 1 463 ? -0.838 -7.463 16.348 1.00 85.88 463 ILE A O 1
ATOM 3753 N N . LYS A 1 464 ? -1.457 -6.746 14.324 1.00 86.00 464 LYS A N 1
ATOM 3754 C CA . LYS A 1 464 ? -1.773 -5.362 14.719 1.00 86.00 464 LYS A CA 1
ATOM 3755 C C . LYS A 1 464 ? -3.136 -4.949 14.177 1.00 86.00 464 LYS A C 1
ATOM 3757 O O . LYS A 1 464 ? -3.565 -5.449 13.146 1.00 86.00 464 LYS A O 1
ATOM 3762 N N . HIS A 1 465 ? -3.749 -3.914 14.753 1.00 89.31 465 HIS A N 1
ATOM 3763 C CA . HIS A 1 465 ? -4.955 -3.287 14.179 1.00 89.31 465 HIS A CA 1
ATOM 3764 C C . HIS A 1 465 ? -4.793 -2.872 12.708 1.00 89.31 465 HIS A C 1
ATOM 3766 O O . HIS A 1 465 ? -5.733 -2.988 11.927 1.00 89.31 465 HIS A O 1
ATOM 3772 N N . THR A 1 466 ? -3.602 -2.408 12.311 1.00 87.75 466 THR A N 1
ATOM 3773 C CA . THR A 1 466 ? -3.327 -2.006 10.922 1.00 87.75 466 THR A CA 1
ATOM 3774 C C . THR A 1 466 ? -3.274 -3.185 9.949 1.00 87.75 466 THR A C 1
ATOM 3776 O O . THR A 1 466 ? -3.532 -2.971 8.771 1.00 87.75 466 THR A O 1
ATOM 3779 N N . ALA A 1 467 ? -3.020 -4.412 10.420 1.00 86.75 467 ALA A N 1
ATOM 3780 C CA . ALA A 1 467 ? -3.030 -5.628 9.600 1.00 86.75 467 ALA A CA 1
ATOM 3781 C C . ALA A 1 467 ? -4.436 -5.993 9.104 1.00 86.75 467 ALA A C 1
ATOM 3783 O O . ALA A 1 467 ? -4.605 -6.390 7.956 1.00 86.75 467 ALA A O 1
ATOM 3784 N N . LEU A 1 468 ? -5.443 -5.830 9.969 1.00 90.19 468 LEU A N 1
ATOM 3785 C CA . LEU A 1 468 ? -6.841 -6.198 9.706 1.00 90.19 468 LEU A CA 1
ATOM 3786 C C . LEU A 1 468 ? -7.549 -5.261 8.711 1.00 90.19 468 LEU A C 1
ATOM 3788 O O . LEU A 1 468 ? -8.576 -5.618 8.147 1.00 90.19 468 LEU A O 1
ATOM 3792 N N . SER A 1 469 ? -7.017 -4.056 8.490 1.00 90.19 469 SER A N 1
ATOM 3793 C CA . SER A 1 469 ? -7.609 -3.026 7.615 1.00 90.19 469 SER A CA 1
ATOM 3794 C C . SER A 1 469 ? -6.628 -2.444 6.591 1.00 90.19 469 SER A C 1
ATOM 3796 O O . SER A 1 469 ? -6.976 -1.502 5.884 1.00 90.19 469 SER A O 1
ATOM 3798 N N . SER A 1 470 ? -5.395 -2.953 6.516 1.00 87.38 470 SER A N 1
ATOM 3799 C CA . SER A 1 470 ? -4.299 -2.366 5.718 1.00 87.38 470 SER A CA 1
ATOM 3800 C C . SER A 1 470 ? -4.114 -0.860 5.973 1.00 87.38 470 SER A C 1
ATOM 3802 O O . SER A 1 470 ? -3.926 -0.059 5.058 1.00 87.38 470 SER A O 1
ATOM 3804 N N . GLY A 1 471 ? -4.266 -0.469 7.245 1.00 89.12 471 GLY A N 1
ATOM 3805 C CA . GLY A 1 471 ? -4.228 0.913 7.733 1.00 89.12 471 GLY A CA 1
ATOM 3806 C C . GLY A 1 471 ? -5.428 1.805 7.383 1.00 89.12 471 GLY A C 1
ATOM 3807 O O . GLY A 1 471 ? -5.432 2.962 7.807 1.00 89.12 471 GLY A O 1
ATOM 3808 N N . ARG A 1 472 ? -6.404 1.318 6.595 1.00 92.06 472 ARG A N 1
ATOM 3809 C CA . ARG A 1 472 ? -7.551 2.110 6.106 1.00 92.06 472 ARG A CA 1
ATOM 3810 C C . ARG A 1 472 ? -8.354 2.720 7.270 1.00 92.06 472 ARG A C 1
ATOM 3812 O O . ARG A 1 472 ? -8.349 2.154 8.360 1.00 92.06 472 ARG A O 1
ATOM 3819 N N . PRO A 1 473 ? -9.057 3.849 7.060 1.00 94.62 473 PRO A N 1
ATOM 3820 C CA . PRO A 1 473 ? -9.986 4.401 8.049 1.00 94.62 473 PRO A CA 1
ATOM 3821 C C . PRO A 1 473 ? -11.054 3.376 8.462 1.00 94.62 473 PRO A C 1
ATOM 3823 O O . PRO A 1 473 ? -11.520 2.583 7.644 1.00 94.62 473 PRO A O 1
ATOM 3826 N N . VAL A 1 474 ? -11.439 3.407 9.738 1.00 96.31 474 VAL A N 1
ATOM 3827 C CA . VAL A 1 474 ? -12.379 2.464 10.371 1.00 96.31 474 VAL A CA 1
ATOM 3828 C C . VAL A 1 474 ? -13.329 3.216 11.304 1.00 96.31 474 VAL A C 1
ATOM 3830 O O . VAL A 1 474 ? -13.041 4.339 11.714 1.00 96.31 474 VAL A O 1
ATOM 3833 N N . LEU A 1 475 ? -14.465 2.623 11.667 1.00 97.00 475 LEU A N 1
ATOM 3834 C CA . LEU A 1 475 ? -15.388 3.214 12.643 1.00 97.00 475 LEU A CA 1
ATOM 3835 C C . LEU A 1 475 ? -14.870 3.036 14.070 1.00 97.00 475 LEU A C 1
ATOM 3837 O O . LEU A 1 475 ? -14.909 3.971 14.866 1.00 97.00 475 LEU A O 1
ATOM 3841 N N . ALA A 1 476 ? -14.348 1.849 14.387 1.00 96.19 476 ALA A N 1
ATOM 3842 C CA . ALA A 1 476 ? -13.755 1.557 15.685 1.00 96.19 476 ALA A CA 1
ATOM 3843 C C . ALA A 1 476 ? -12.603 0.547 15.589 1.00 96.19 476 ALA A C 1
ATOM 3845 O O . ALA A 1 476 ? -12.515 -0.255 14.661 1.00 96.19 476 ALA A O 1
ATOM 3846 N N . ALA A 1 477 ? -11.718 0.591 16.582 1.00 95.88 477 ALA A N 1
ATOM 3847 C CA . ALA A 1 477 ? -10.587 -0.314 16.731 1.00 95.88 477 ALA A CA 1
ATOM 3848 C C . ALA A 1 477 ? -10.241 -0.472 18.214 1.00 95.88 477 ALA A C 1
ATOM 3850 O O . ALA A 1 477 ? -10.323 0.494 18.984 1.00 95.88 477 ALA A O 1
ATOM 3851 N N . GLY A 1 478 ? -9.786 -1.660 18.604 1.00 94.56 478 GLY A N 1
ATOM 3852 C CA . GLY A 1 478 ? -9.380 -1.924 19.981 1.00 94.56 478 GLY A CA 1
ATOM 3853 C C . GLY A 1 478 ? -9.344 -3.410 20.315 1.00 94.56 478 GLY A C 1
ATOM 3854 O O . GLY A 1 478 ? -8.822 -4.199 19.528 1.00 94.56 478 GLY A O 1
ATOM 3855 N N . SER A 1 479 ? -9.877 -3.794 21.472 1.00 93.88 479 SER A N 1
ATOM 3856 C CA . SER A 1 479 ? -9.798 -5.160 21.994 1.00 93.88 479 SER A CA 1
ATOM 3857 C C . SER A 1 479 ? -11.146 -5.690 22.495 1.00 93.88 479 SER A C 1
ATOM 3859 O O . SER A 1 479 ? -11.874 -4.960 23.164 1.00 93.88 479 SER A O 1
ATOM 3861 N N . ILE A 1 480 ? -11.464 -6.957 22.212 1.00 94.75 480 ILE A N 1
ATOM 3862 C CA . ILE A 1 480 ? -12.649 -7.667 22.723 1.00 94.75 480 ILE A CA 1
ATOM 3863 C C . ILE A 1 480 ? -12.207 -8.737 23.725 1.00 94.75 480 ILE A C 1
ATOM 3865 O O . ILE A 1 480 ? -11.339 -9.560 23.433 1.00 94.75 480 ILE A O 1
ATOM 3869 N N . PHE A 1 481 ? -12.830 -8.731 24.903 1.00 93.50 481 PHE A N 1
ATOM 3870 C CA . PHE A 1 481 ? -12.649 -9.746 25.939 1.00 93.50 481 PHE A CA 1
ATOM 3871 C C . PHE A 1 481 ? -13.802 -10.745 25.884 1.00 93.50 481 PHE A C 1
ATOM 3873 O O . PHE A 1 481 ? -14.972 -10.354 25.940 1.00 93.50 481 PHE A O 1
ATOM 3880 N N . VAL A 1 482 ? -13.463 -12.029 25.801 1.00 94.56 482 VAL A N 1
ATOM 3881 C CA . VAL A 1 482 ? -14.413 -13.126 25.596 1.00 94.56 482 VAL A CA 1
ATOM 3882 C C . VAL A 1 482 ? -14.322 -14.072 26.789 1.00 94.56 482 VAL A C 1
ATOM 3884 O O . VAL A 1 482 ? -13.244 -14.540 27.141 1.00 94.56 482 VAL A O 1
ATOM 3887 N N . GLY A 1 483 ? -15.444 -14.317 27.451 1.00 92.56 483 GLY A N 1
ATOM 3888 C CA . GLY A 1 483 ? -15.564 -15.287 28.533 1.00 92.56 483 GLY A CA 1
ATOM 3889 C C . GLY A 1 483 ? -15.976 -16.659 28.012 1.00 92.56 483 GLY A C 1
ATOM 3890 O O . GLY A 1 483 ? -15.938 -16.934 26.811 1.00 92.56 483 GLY A O 1
ATOM 3891 N N . ASP A 1 484 ? -16.426 -17.513 28.925 1.00 90.62 484 ASP A N 1
ATOM 3892 C CA . ASP A 1 484 ? -16.905 -18.850 28.581 1.00 90.62 484 ASP A CA 1
ATOM 3893 C C . ASP A 1 484 ? -18.042 -18.806 27.550 1.00 90.62 484 ASP A C 1
ATOM 3895 O O . ASP A 1 484 ? -18.835 -17.854 27.494 1.00 90.62 484 ASP A O 1
ATOM 3899 N N . ASN A 1 485 ? -18.109 -19.853 26.725 1.00 92.56 485 ASN A N 1
ATOM 3900 C CA . ASN A 1 485 ? -19.094 -20.033 25.655 1.00 92.56 485 ASN A CA 1
ATOM 3901 C C . ASN A 1 485 ? -19.184 -18.844 24.676 1.00 92.56 485 ASN A C 1
ATOM 3903 O O . ASN A 1 485 ? -20.270 -18.499 24.216 1.00 92.56 485 ASN A O 1
ATOM 3907 N N . GLY A 1 486 ? -18.053 -18.198 24.368 1.00 92.81 486 GLY A N 1
ATOM 3908 C CA . GLY A 1 486 ? -17.985 -17.090 23.408 1.00 92.81 486 GLY A CA 1
ATOM 3909 C C . GLY A 1 486 ? -18.644 -15.792 23.882 1.00 92.81 486 GLY A C 1
ATOM 3910 O O . GLY A 1 486 ? -18.874 -14.899 23.066 1.00 92.81 486 GLY A O 1
ATOM 3911 N N . SER A 1 487 ? -18.979 -15.679 25.173 1.00 95.69 487 SER A N 1
ATOM 3912 C CA . SER A 1 487 ? -19.700 -14.522 25.713 1.00 95.69 487 SER A CA 1
ATOM 3913 C C . SER A 1 487 ? -18.835 -13.261 25.743 1.00 95.69 487 SER A C 1
ATOM 3915 O O . SER A 1 487 ? -17.746 -13.255 26.312 1.00 95.69 487 SER A O 1
ATOM 3917 N N . ILE A 1 488 ? -19.319 -12.166 25.161 1.00 95.75 488 ILE A N 1
ATOM 3918 C CA . ILE A 1 488 ? -18.599 -10.891 25.121 1.00 95.75 488 ILE A CA 1
ATOM 3919 C C . ILE A 1 488 ? -18.683 -10.243 26.503 1.00 95.75 488 ILE A C 1
ATOM 3921 O O . ILE A 1 488 ? -19.740 -9.781 26.920 1.00 95.75 488 ILE A O 1
ATOM 3925 N N . GLN A 1 489 ? -17.559 -10.202 27.215 1.00 92.19 489 GLN A N 1
ATOM 3926 C CA . GLN A 1 489 ? -17.474 -9.612 28.554 1.00 92.19 489 GLN A CA 1
ATOM 3927 C C . GLN A 1 489 ? -17.205 -8.107 28.480 1.00 92.19 489 GLN A C 1
ATOM 3929 O O . GLN A 1 489 ? -17.732 -7.328 29.277 1.00 92.19 489 GLN A O 1
ATOM 3934 N N . ALA A 1 490 ? -16.374 -7.686 27.523 1.00 91.88 490 ALA A N 1
ATOM 3935 C CA . ALA A 1 490 ? -16.040 -6.283 27.339 1.00 91.88 490 ALA A CA 1
ATOM 3936 C C . ALA A 1 490 ? -15.573 -5.943 25.922 1.00 91.88 490 ALA A C 1
ATOM 3938 O O . ALA A 1 490 ? -14.920 -6.750 25.260 1.00 91.88 490 ALA A O 1
ATOM 3939 N N . ILE A 1 491 ? -15.825 -4.697 25.521 1.00 93.44 491 ILE A N 1
ATOM 3940 C CA . ILE A 1 491 ? -15.261 -4.067 24.326 1.00 93.44 491 ILE A CA 1
ATOM 3941 C C . ILE A 1 491 ? -14.459 -2.843 24.775 1.00 93.44 491 ILE A C 1
ATOM 3943 O O . ILE A 1 491 ? -14.987 -1.905 25.374 1.00 93.44 491 ILE A O 1
ATOM 3947 N N . ASN A 1 492 ? -13.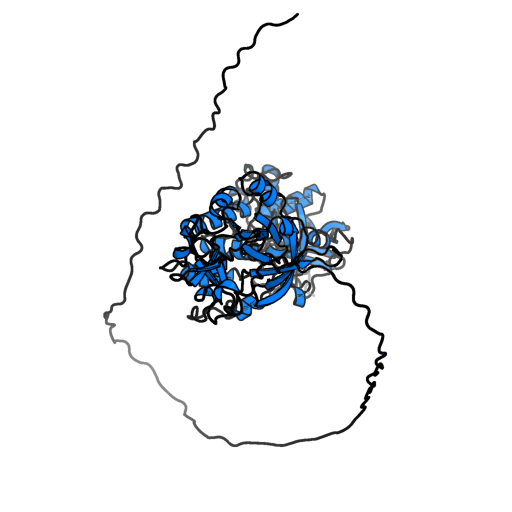162 -2.857 24.487 1.00 91.31 492 ASN A N 1
ATOM 3948 C CA . ASN A 1 492 ? -12.223 -1.796 24.811 1.00 91.31 492 ASN A CA 1
ATOM 3949 C C . ASN A 1 492 ? -11.828 -1.039 23.543 1.00 91.31 492 ASN A C 1
ATOM 3951 O O . ASN A 1 492 ? -11.297 -1.630 22.612 1.00 91.31 492 ASN A O 1
ATOM 3955 N N . PHE A 1 493 ? -12.024 0.276 23.517 1.00 91.44 493 PHE A N 1
ATOM 3956 C CA . PHE A 1 493 ? -11.689 1.148 22.388 1.00 91.44 493 PHE A CA 1
ATOM 3957 C C . PHE A 1 493 ? -10.208 1.587 22.387 1.00 91.44 493 PHE A C 1
ATOM 3959 O O . PHE A 1 493 ? -9.823 2.511 21.678 1.00 91.44 493 PHE A O 1
ATOM 3966 N N . ASN A 1 494 ? -9.332 0.962 23.177 1.00 86.81 494 ASN A N 1
ATOM 3967 C CA . ASN A 1 494 ? -7.903 1.272 23.161 1.00 86.81 494 ASN A CA 1
ATOM 3968 C C . ASN A 1 494 ? -7.181 0.641 21.950 1.00 86.81 494 ASN A C 1
ATOM 3970 O O . ASN A 1 494 ? -6.808 -0.529 21.979 1.00 86.81 494 ASN A O 1
ATOM 3974 N N . SER A 1 495 ? -6.908 1.437 20.910 1.00 87.25 495 SER A N 1
ATOM 3975 C CA . SER A 1 495 ? -5.942 1.093 19.854 1.00 87.25 495 SER A CA 1
ATOM 3976 C C . SER A 1 495 ? -4.751 2.053 19.858 1.00 87.25 495 SER A C 1
ATOM 3978 O O . SER A 1 495 ? -4.902 3.259 19.658 1.00 87.25 495 SER A O 1
ATOM 3980 N N . GLY A 1 496 ? -3.526 1.531 19.988 1.00 80.44 496 GLY A N 1
ATOM 3981 C CA . GLY A 1 496 ? -2.305 2.347 19.907 1.00 80.44 496 GLY A CA 1
ATOM 3982 C C . GLY A 1 496 ? -2.040 2.952 18.516 1.00 80.44 496 GLY A C 1
ATOM 3983 O O . GLY A 1 496 ? -1.334 3.968 18.391 1.00 80.44 496 GLY A O 1
ATOM 3984 N N . HIS A 1 497 ? -2.612 2.353 17.465 1.00 82.62 497 HIS A N 1
ATOM 3985 C CA . HIS A 1 497 ? -2.440 2.780 16.074 1.00 82.62 497 HIS A CA 1
ATOM 3986 C C . HIS A 1 497 ? -3.511 3.790 15.658 1.00 82.62 497 HIS A C 1
ATOM 3988 O O . HIS A 1 497 ? -3.143 4.897 15.269 1.00 82.62 497 HIS A O 1
ATOM 3994 N N . TYR A 1 498 ? -4.791 3.459 15.844 1.00 88.94 498 TYR A N 1
ATOM 3995 C CA . TYR A 1 498 ? -5.916 4.329 15.479 1.00 88.94 498 TYR A CA 1
ATOM 3996 C C . TYR A 1 498 ? -6.270 5.384 16.537 1.00 88.94 498 TYR A C 1
ATOM 3998 O O . TYR A 1 498 ? -6.898 6.381 16.204 1.00 88.94 498 TYR A O 1
ATOM 4006 N N . ARG A 1 499 ? -5.846 5.199 17.800 1.00 84.56 499 ARG A N 1
ATOM 4007 C CA . ARG A 1 499 ? -6.142 6.090 18.942 1.00 84.56 499 ARG A CA 1
ATOM 4008 C C . ARG A 1 499 ? -7.618 6.475 19.018 1.00 84.56 499 ARG A C 1
ATOM 4010 O O . ARG A 1 499 ? -7.964 7.655 18.971 1.00 84.56 499 ARG A O 1
ATOM 4017 N N . SER A 1 500 ? -8.463 5.457 19.129 1.00 82.56 500 SER A N 1
ATOM 4018 C CA . SER A 1 500 ? -9.910 5.592 19.045 1.00 82.56 500 SER A CA 1
ATOM 4019 C C . SER A 1 500 ? -10.442 6.663 19.998 1.00 82.56 500 SER A C 1
ATOM 4021 O O . SER A 1 500 ? -10.033 6.782 21.157 1.00 82.56 500 SER A O 1
ATOM 4023 N N . SER A 1 501 ? -11.353 7.462 19.466 1.00 86.69 501 SER A N 1
ATOM 4024 C CA . SER A 1 501 ? -12.020 8.576 20.124 1.00 86.69 501 SER A CA 1
ATOM 4025 C C . SER A 1 501 ? -13.472 8.200 20.433 1.00 86.69 501 SER A C 1
ATOM 4027 O O . SER A 1 501 ? -13.964 7.166 19.982 1.00 86.69 501 SER A O 1
ATOM 4029 N N . ILE A 1 502 ? -14.184 9.035 21.192 1.00 89.62 502 ILE A N 1
ATOM 4030 C CA . ILE A 1 502 ? -15.566 8.732 21.587 1.00 89.62 502 ILE A CA 1
ATOM 4031 C C . ILE A 1 502 ? -16.563 8.464 20.427 1.00 89.62 502 ILE A C 1
ATOM 4033 O O . ILE A 1 502 ? -17.437 7.618 20.631 1.00 89.62 502 ILE A O 1
ATOM 4037 N N . PRO A 1 503 ? -16.441 9.041 19.204 1.00 92.00 503 PRO A N 1
ATOM 4038 C CA . PRO A 1 503 ? -17.211 8.581 18.046 1.00 92.00 503 PRO A CA 1
ATOM 4039 C C . PRO A 1 503 ? -17.179 7.068 17.843 1.00 92.00 503 PRO A C 1
ATOM 4041 O O . PRO A 1 503 ? -18.231 6.489 17.609 1.00 92.00 503 PRO A O 1
ATOM 4044 N N . ALA A 1 504 ? -16.029 6.410 18.018 1.00 93.94 504 ALA A N 1
ATOM 4045 C CA . ALA A 1 504 ? -15.898 4.968 17.813 1.00 93.94 504 ALA A CA 1
ATOM 4046 C C . ALA A 1 504 ? -16.838 4.149 18.717 1.00 93.94 504 ALA A C 1
ATOM 4048 O O . ALA A 1 504 ? -17.463 3.190 18.264 1.00 93.94 504 ALA A O 1
ATOM 4049 N N . ALA A 1 505 ? -16.990 4.567 19.978 1.00 93.62 505 ALA A N 1
ATOM 4050 C CA . ALA A 1 505 ? -17.942 3.955 20.900 1.00 93.62 505 ALA A CA 1
ATOM 4051 C C . ALA A 1 505 ? -19.396 4.282 20.527 1.00 93.62 505 ALA A C 1
ATOM 4053 O O . ALA A 1 505 ? -20.240 3.393 20.569 1.00 93.62 505 ALA A O 1
ATOM 4054 N N . ALA A 1 506 ? -19.686 5.518 20.108 1.00 95.19 506 ALA A N 1
ATOM 4055 C CA . ALA A 1 506 ? -21.025 5.917 19.670 1.00 95.19 506 ALA A CA 1
ATOM 4056 C C . ALA A 1 506 ? -21.484 5.172 18.398 1.00 95.19 506 ALA A C 1
ATOM 4058 O O . ALA A 1 506 ? -22.629 4.725 18.345 1.00 95.19 506 ALA A O 1
ATOM 4059 N N . PHE A 1 507 ? -20.597 4.978 17.411 1.00 96.75 507 PHE A N 1
ATOM 4060 C CA . PHE A 1 507 ? -20.863 4.178 16.207 1.00 96.75 507 PHE A CA 1
ATOM 4061 C C . PHE A 1 507 ? -21.189 2.729 16.561 1.00 96.75 507 PHE A C 1
ATOM 4063 O O . PHE A 1 507 ? -22.208 2.204 16.119 1.00 96.75 507 PHE A O 1
ATOM 4070 N N . MET A 1 508 ? -20.347 2.085 17.374 1.00 96.00 508 MET A N 1
ATOM 4071 C CA . MET A 1 508 ? -20.551 0.685 17.740 1.00 96.00 508 MET A CA 1
ATOM 4072 C C . MET A 1 508 ? -21.792 0.494 18.625 1.00 96.00 508 MET A C 1
ATOM 4074 O O . MET A 1 508 ? -22.541 -0.449 18.395 1.00 96.00 508 MET A O 1
ATOM 4078 N N . HIS A 1 509 ? -22.072 1.407 19.565 1.00 95.44 509 HIS A N 1
ATOM 4079 C CA . HIS A 1 509 ? -23.301 1.380 20.369 1.00 95.44 509 HIS A CA 1
ATOM 4080 C C . HIS A 1 509 ? -24.542 1.479 19.485 1.00 95.44 509 HIS A C 1
ATOM 4082 O O . HIS A 1 509 ? -25.376 0.578 19.509 1.00 95.44 509 HIS A O 1
ATOM 4088 N N . ARG A 1 510 ? -24.618 2.508 18.629 1.00 96.44 510 ARG A N 1
ATOM 4089 C CA . ARG A 1 510 ? -25.760 2.706 17.729 1.00 96.44 510 ARG A CA 1
ATOM 4090 C C . ARG A 1 510 ? -25.946 1.536 16.764 1.00 96.44 510 ARG A C 1
ATOM 4092 O O . ARG A 1 510 ? -27.076 1.147 16.493 1.00 96.44 510 ARG A O 1
ATOM 4099 N N . TRP A 1 511 ? -24.857 0.965 16.249 1.00 97.25 511 TRP A N 1
ATOM 4100 C CA . TRP A 1 511 ? -24.925 -0.226 15.404 1.00 97.25 511 TRP A CA 1
ATOM 4101 C C . TRP A 1 511 ? -25.504 -1.427 16.164 1.00 97.25 511 TRP A C 1
ATOM 4103 O O . TRP A 1 511 ? -26.423 -2.059 15.654 1.00 97.25 511 TRP A O 1
ATOM 4113 N N . MET A 1 512 ? -25.047 -1.697 17.391 1.00 96.31 512 MET A N 1
ATOM 4114 C CA . MET A 1 512 ? -25.585 -2.787 18.216 1.00 96.31 512 MET A CA 1
ATOM 4115 C C . MET A 1 512 ? -27.069 -2.582 18.562 1.00 96.31 512 MET A C 1
ATOM 4117 O O . MET A 1 512 ? -27.854 -3.521 18.442 1.00 96.31 512 MET A O 1
ATOM 4121 N N . GLU A 1 513 ? -27.477 -1.361 18.921 1.00 94.69 513 GLU A N 1
ATOM 4122 C CA . GLU A 1 513 ? -28.885 -1.022 19.185 1.00 94.69 513 GLU A CA 1
ATOM 4123 C C . GLU A 1 513 ? -29.775 -1.209 17.954 1.00 94.69 513 GLU A C 1
ATOM 4125 O O . GLU A 1 513 ? -30.856 -1.786 18.056 1.00 94.69 513 GLU A O 1
ATOM 4130 N N . ASN A 1 514 ? -29.311 -0.773 16.779 1.00 95.44 514 ASN A N 1
ATOM 4131 C CA . ASN A 1 514 ? -30.042 -0.935 15.520 1.00 95.44 514 ASN A CA 1
ATOM 4132 C C . ASN A 1 514 ? -30.221 -2.417 15.127 1.00 95.44 514 ASN A C 1
ATOM 4134 O O . ASN A 1 514 ? -31.136 -2.733 14.372 1.00 95.44 514 ASN A O 1
ATOM 4138 N N . GLN A 1 515 ? -29.377 -3.318 15.645 1.00 95.12 515 GLN A N 1
ATOM 4139 C CA . GLN A 1 515 ? -29.497 -4.777 15.503 1.00 95.12 515 GLN A CA 1
ATOM 4140 C C . GLN A 1 515 ? -30.324 -5.429 16.635 1.00 95.12 515 GLN A C 1
ATOM 4142 O O . GLN A 1 515 ? -30.418 -6.653 16.706 1.00 95.12 515 GLN A O 1
ATOM 4147 N N . GLY A 1 516 ? -30.902 -4.642 17.551 1.00 95.50 516 GLY A N 1
ATOM 4148 C CA . GLY A 1 516 ? -31.663 -5.145 18.701 1.00 95.50 516 GLY A CA 1
ATOM 4149 C C . GLY A 1 516 ? -30.810 -5.827 19.780 1.00 95.50 516 GLY A C 1
ATOM 4150 O O . GLY A 1 516 ? -31.346 -6.556 20.615 1.00 95.50 516 GLY A O 1
ATOM 4151 N N . LEU A 1 517 ? -29.488 -5.624 19.778 1.00 95.75 517 LEU A N 1
ATOM 4152 C CA . LEU A 1 517 ? -28.582 -6.238 20.748 1.00 95.75 517 LEU A CA 1
ATOM 4153 C C . LEU A 1 517 ? -28.608 -5.480 22.081 1.00 95.75 517 LEU A C 1
ATOM 4155 O O . LEU A 1 517 ? -28.537 -4.251 22.118 1.00 95.75 517 LEU A O 1
ATOM 4159 N N . ASN A 1 518 ? -28.626 -6.214 23.196 1.00 93.75 518 ASN A N 1
ATOM 4160 C CA . ASN A 1 518 ? -28.561 -5.620 24.530 1.00 93.75 518 ASN A CA 1
ATOM 4161 C C . ASN A 1 518 ? -27.163 -5.032 24.816 1.00 93.75 518 ASN A C 1
ATOM 4163 O O . ASN A 1 518 ? -26.277 -5.726 25.316 1.00 93.75 518 ASN A O 1
ATOM 4167 N N . THR A 1 519 ? -26.965 -3.739 24.549 1.00 91.88 519 THR A N 1
ATOM 4168 C CA . THR A 1 519 ? -25.687 -3.041 24.788 1.00 91.88 519 THR A CA 1
ATOM 4169 C C . THR A 1 519 ? -25.270 -2.999 26.261 1.00 91.88 519 THR A C 1
ATOM 4171 O O . THR A 1 519 ? -24.078 -2.858 26.541 1.00 91.88 519 THR A O 1
ATOM 4174 N N . THR A 1 520 ? -26.206 -3.185 27.203 1.00 90.69 520 THR A N 1
ATOM 4175 C CA . THR A 1 520 ? -25.910 -3.249 28.648 1.00 90.69 520 THR A CA 1
ATOM 4176 C C . THR A 1 520 ? -25.267 -4.571 29.079 1.00 90.69 520 THR A C 1
ATOM 4178 O O . THR A 1 520 ? -24.628 -4.623 30.128 1.00 90.69 520 THR A O 1
ATOM 4181 N N . ALA A 1 521 ? -25.363 -5.623 28.255 1.00 90.69 521 ALA A N 1
ATOM 4182 C CA . ALA A 1 521 ? -24.737 -6.922 28.511 1.00 90.69 521 ALA A CA 1
ATOM 4183 C C . ALA A 1 521 ? -23.203 -6.909 28.349 1.00 90.69 521 ALA A C 1
ATOM 4185 O O . ALA A 1 521 ? -22.533 -7.873 28.716 1.00 90.69 521 ALA A O 1
ATOM 4186 N N . VAL A 1 522 ? -22.644 -5.832 27.787 1.00 89.75 522 VAL A N 1
ATOM 4187 C CA . VAL A 1 522 ? -21.216 -5.676 27.485 1.00 89.75 522 VAL A CA 1
ATOM 4188 C C . VAL A 1 522 ? -20.639 -4.521 28.296 1.00 89.75 522 VAL A C 1
ATOM 4190 O O . VAL A 1 522 ? -21.232 -3.448 28.384 1.00 89.75 522 VAL A O 1
ATOM 4193 N N . ARG A 1 523 ? -19.438 -4.699 28.858 1.00 89.00 523 ARG A N 1
ATOM 4194 C CA . ARG A 1 523 ? -18.699 -3.600 29.495 1.00 89.00 523 ARG A CA 1
ATOM 4195 C C . ARG A 1 523 ? -17.904 -2.805 28.460 1.00 89.00 523 ARG A C 1
ATOM 4197 O O . ARG A 1 523 ? -17.013 -3.348 27.812 1.00 89.00 523 ARG A O 1
ATOM 4204 N N . TRP A 1 524 ? -18.166 -1.508 28.349 1.00 88.56 524 TRP A N 1
ATOM 4205 C CA . TRP A 1 524 ? -17.461 -0.626 27.417 1.00 88.56 524 TRP A CA 1
ATOM 4206 C C . TRP A 1 524 ? -16.272 0.028 28.135 1.00 88.56 524 TRP A C 1
ATOM 4208 O O . TRP A 1 524 ? -16.397 0.485 29.271 1.00 88.56 524 TRP A O 1
ATOM 4218 N N . MET A 1 525 ? -15.094 0.023 27.510 1.00 86.81 525 MET A N 1
ATOM 4219 C CA . MET A 1 525 ? -13.841 0.503 28.112 1.00 86.81 525 MET A CA 1
ATOM 4220 C C . MET A 1 525 ? -13.077 1.415 27.159 1.00 86.81 525 MET A C 1
ATOM 4222 O O . MET A 1 525 ? -13.163 1.274 25.943 1.00 86.81 525 MET A O 1
ATOM 4226 N N . GLY A 1 526 ? -12.281 2.333 27.698 1.00 78.69 526 GLY A N 1
ATOM 4227 C CA . GLY A 1 526 ? -11.551 3.313 26.904 1.00 78.69 526 GLY A CA 1
ATOM 4228 C C . GLY A 1 526 ? -10.202 3.638 27.524 1.00 78.69 526 GLY A C 1
ATOM 4229 O O . GLY A 1 526 ? -9.981 3.431 28.715 1.00 78.69 526 GLY A O 1
ATOM 4230 N N . TYR A 1 527 ? -9.297 4.186 26.711 1.00 71.69 527 TYR A N 1
ATOM 4231 C CA . TYR A 1 527 ? -7.969 4.616 27.167 1.00 71.69 527 TYR A CA 1
ATOM 4232 C C . TYR A 1 527 ? -8.036 5.704 28.257 1.00 71.69 527 TYR A C 1
ATOM 4234 O O . TYR A 1 527 ? -7.126 5.850 29.064 1.00 71.69 527 TYR A O 1
ATOM 4242 N N . HIS A 1 528 ? -9.110 6.493 28.268 1.00 77.31 528 HIS A N 1
ATOM 4243 C CA . HIS A 1 528 ? -9.379 7.526 29.261 1.00 77.31 528 HIS A CA 1
ATOM 4244 C C . HIS A 1 528 ? -10.886 7.621 29.509 1.00 77.31 528 HIS A C 1
ATOM 4246 O O . HIS A 1 528 ? -11.689 7.237 28.659 1.00 77.31 528 HIS A O 1
ATOM 4252 N N . LYS A 1 529 ? -11.273 8.155 30.671 1.00 79.19 529 LYS A N 1
ATOM 4253 C CA . LYS A 1 529 ? -12.677 8.404 31.005 1.00 79.19 529 LYS A CA 1
ATOM 4254 C C . LYS A 1 529 ? -13.219 9.564 30.167 1.00 79.19 529 LYS A C 1
ATOM 4256 O O . LYS A 1 529 ? -12.879 10.719 30.427 1.00 79.19 529 LYS A O 1
ATOM 4261 N N . TRP A 1 530 ? -14.075 9.254 29.199 1.00 84.94 530 TRP A N 1
ATOM 4262 C CA . TRP A 1 530 ? -14.840 10.256 28.460 1.00 84.94 530 TRP A CA 1
ATOM 4263 C C . TRP A 1 530 ? -15.980 10.830 29.307 1.00 84.94 530 TRP A C 1
ATOM 4265 O O . TRP A 1 530 ? -16.505 10.166 30.204 1.00 84.94 530 TRP A O 1
ATOM 4275 N N . LYS A 1 531 ? -16.358 12.079 29.028 1.00 87.50 531 LYS A N 1
ATOM 4276 C CA . LYS A 1 531 ? -17.482 12.777 29.666 1.00 87.50 531 LYS A CA 1
ATOM 4277 C C . LYS A 1 531 ? -18.505 13.176 28.603 1.00 87.50 531 LYS A C 1
ATOM 4279 O O . LYS A 1 531 ? -18.142 13.420 27.458 1.00 87.50 531 LYS A O 1
ATOM 4284 N N . SER A 1 532 ? -19.768 13.354 28.986 1.00 87.25 532 SER A N 1
ATOM 4285 C CA . SER A 1 532 ? -20.813 13.871 28.082 1.00 87.25 532 SER A CA 1
ATOM 4286 C C . SER A 1 532 ? -20.459 15.244 27.489 1.00 87.25 532 SER A C 1
ATOM 4288 O O . SER A 1 532 ? -20.779 15.546 26.342 1.00 87.25 532 SER A O 1
ATOM 4290 N N . THR A 1 533 ? -19.682 16.057 28.211 1.00 90.25 533 THR A N 1
ATOM 4291 C CA . THR A 1 533 ? -19.133 17.324 27.701 1.00 90.25 533 THR A CA 1
ATOM 4292 C C . THR A 1 533 ? -18.157 17.164 26.530 1.00 90.25 533 THR A C 1
ATOM 4294 O O . THR A 1 533 ? -17.899 18.145 25.831 1.00 90.25 533 THR A O 1
ATOM 4297 N N . ASP A 1 534 ? -17.625 15.965 26.278 1.00 90.56 534 ASP A N 1
ATOM 4298 C CA . ASP A 1 534 ? -16.806 15.668 25.101 1.00 90.56 534 ASP A CA 1
ATOM 4299 C C . ASP A 1 534 ? -17.671 15.408 23.855 1.00 90.56 534 ASP A C 1
ATOM 4301 O O . ASP A 1 534 ? -17.276 15.809 22.759 1.00 90.56 534 ASP A O 1
ATOM 4305 N N . CYS A 1 535 ? -18.888 14.867 24.014 1.00 92.56 535 CYS A N 1
ATOM 4306 C CA . CYS A 1 535 ? -19.872 14.734 22.929 1.00 92.56 535 CYS A CA 1
ATOM 4307 C C . CYS A 1 535 ? -20.225 16.094 22.313 1.00 92.56 535 CYS A C 1
ATOM 4309 O O . CYS A 1 535 ? -20.297 16.227 21.092 1.00 92.56 535 CYS A O 1
ATOM 4311 N N . ASN A 1 536 ? -20.352 17.129 23.149 1.00 91.56 536 ASN A N 1
ATOM 4312 C CA . ASN A 1 536 ? -20.696 18.492 22.727 1.00 91.56 536 ASN A CA 1
ATOM 4313 C C . ASN A 1 536 ? -19.603 19.184 21.888 1.00 91.56 536 ASN A C 1
ATOM 4315 O O . ASN A 1 536 ? -19.870 20.203 21.254 1.00 91.56 536 ASN A O 1
ATOM 4319 N N . LYS A 1 537 ? -18.368 18.660 21.876 1.00 90.88 537 LYS A N 1
ATOM 4320 C CA . LYS A 1 537 ? -17.248 19.208 21.083 1.00 90.88 537 LYS A CA 1
ATOM 4321 C C . LYS A 1 537 ? -17.243 18.694 19.640 1.00 90.88 537 LYS A C 1
ATOM 4323 O O . LYS A 1 537 ? -16.502 19.215 18.804 1.00 90.88 537 LYS A O 1
ATOM 4328 N N . LEU A 1 538 ? -18.026 17.656 19.351 1.00 92.00 538 LEU A N 1
ATOM 4329 C CA . LEU A 1 538 ? -18.014 16.937 18.082 1.00 92.00 538 LEU A CA 1
ATOM 4330 C C . LEU A 1 538 ? -19.098 17.463 17.143 1.00 92.00 538 LEU A C 1
ATOM 4332 O O . LEU A 1 538 ? -20.222 17.765 17.539 1.00 92.00 538 LEU A O 1
ATOM 4336 N N . LYS A 1 539 ? -18.758 17.585 15.858 1.00 94.69 539 LYS A N 1
ATOM 4337 C CA . LYS A 1 539 ? -19.651 18.156 14.844 1.00 94.69 539 LYS A CA 1
ATOM 4338 C C . LYS A 1 539 ? -20.488 17.048 14.217 1.00 94.69 539 LYS A C 1
ATOM 4340 O O . LYS A 1 539 ? -20.367 16.806 13.025 1.00 94.69 539 LYS A O 1
ATOM 4345 N N . TRP A 1 540 ? -21.326 16.372 15.001 1.00 93.75 540 TRP A N 1
ATOM 4346 C CA . TRP A 1 540 ? -22.051 15.171 14.554 1.00 93.75 540 TRP A CA 1
ATOM 4347 C C . TRP A 1 540 ? -22.865 15.352 13.265 1.00 93.75 540 TRP A C 1
ATOM 4349 O O . TRP A 1 540 ? -22.923 14.443 12.452 1.00 93.75 540 TRP A O 1
ATOM 4359 N N . ARG A 1 541 ? -23.400 16.555 13.013 1.00 92.50 541 ARG A N 1
ATOM 4360 C CA . ARG A 1 541 ? -24.071 16.921 11.745 1.00 92.50 541 ARG A CA 1
ATOM 4361 C C . ARG A 1 541 ? -23.159 16.920 10.502 1.00 92.50 541 ARG A C 1
ATOM 4363 O O . ARG A 1 541 ? -23.639 17.201 9.413 1.00 92.50 541 ARG A O 1
ATOM 4370 N N . LYS A 1 542 ? -21.852 16.703 10.669 1.00 93.62 542 LYS A N 1
ATOM 4371 C CA . LYS A 1 542 ? -20.858 16.536 9.599 1.00 93.62 542 LYS A CA 1
ATOM 4372 C C . LYS A 1 542 ? -20.405 15.084 9.427 1.00 93.62 542 LYS A C 1
ATOM 4374 O O . LYS A 1 542 ? -19.511 14.850 8.624 1.00 93.62 542 LYS A O 1
ATOM 4379 N N . VAL A 1 543 ? -20.935 14.143 10.212 1.00 91.75 543 VAL A N 1
ATOM 4380 C CA . VAL A 1 543 ? -20.674 12.720 9.975 1.00 91.75 543 VAL A CA 1
ATOM 4381 C C . VAL A 1 543 ? -21.337 12.345 8.658 1.00 91.75 543 VAL A C 1
ATOM 4383 O O . VAL A 1 543 ? -22.537 12.545 8.497 1.00 91.75 543 VAL A O 1
ATOM 4386 N N . ASP A 1 544 ? -20.528 11.834 7.740 1.00 88.31 544 ASP A N 1
ATOM 4387 C CA . ASP A 1 544 ? -20.925 11.427 6.395 1.00 88.31 544 ASP A CA 1
ATOM 4388 C C . ASP A 1 544 ? -20.509 9.964 6.210 1.00 88.31 544 ASP A C 1
ATOM 4390 O O . ASP A 1 544 ? -19.466 9.642 5.641 1.00 88.31 544 ASP A O 1
ATOM 4394 N N . ILE A 1 545 ? -21.257 9.083 6.878 1.00 93.31 545 ILE A N 1
ATOM 4395 C CA . ILE A 1 545 ? -21.015 7.640 6.924 1.00 93.31 545 ILE A CA 1
ATOM 4396 C C . ILE A 1 545 ? -22.366 6.945 6.787 1.00 93.31 545 ILE A C 1
ATOM 4398 O O . ILE A 1 545 ? -23.287 7.183 7.571 1.00 93.31 545 ILE A O 1
ATOM 4402 N N . GLU A 1 546 ? -22.479 6.082 5.782 1.00 93.25 546 GLU A N 1
ATOM 4403 C CA . GLU A 1 546 ? -23.741 5.468 5.388 1.00 93.25 546 GLU A CA 1
ATOM 4404 C C . GLU A 1 546 ? -24.415 4.706 6.546 1.00 93.25 546 GLU A C 1
ATOM 4406 O O . GLU A 1 546 ? -23.795 3.921 7.269 1.00 93.25 546 GLU A O 1
ATOM 4411 N N . GLY A 1 547 ? -25.722 4.923 6.716 1.00 91.94 547 GLY A N 1
ATOM 4412 C CA . GLY A 1 547 ? -26.535 4.281 7.753 1.00 91.94 547 GLY A CA 1
ATOM 4413 C C . GLY A 1 547 ? -26.317 4.795 9.181 1.00 91.94 547 GLY A C 1
ATOM 4414 O O . GLY A 1 547 ? -26.879 4.214 10.108 1.00 91.94 547 GLY A O 1
ATOM 4415 N N . PHE A 1 548 ? -25.562 5.881 9.377 1.00 95.38 548 PHE A N 1
ATOM 4416 C CA . PHE A 1 548 ? -25.495 6.586 10.657 1.00 95.38 548 PHE A CA 1
ATOM 4417 C C . PHE A 1 548 ? -26.019 8.018 10.543 1.00 95.38 548 PHE A C 1
ATOM 4419 O O . PHE A 1 548 ? -25.511 8.823 9.770 1.00 95.38 548 PHE A O 1
ATOM 4426 N N . ASP A 1 549 ? -27.003 8.358 11.376 1.00 95.44 549 ASP A N 1
ATOM 4427 C CA . ASP A 1 549 ? -27.474 9.733 11.531 1.00 95.44 549 ASP A CA 1
ATOM 4428 C C . ASP A 1 549 ? -26.702 10.462 12.644 1.00 95.44 549 ASP A C 1
ATOM 4430 O O . ASP A 1 549 ? -26.506 9.947 13.749 1.00 95.44 549 ASP A O 1
ATOM 4434 N N . GLY A 1 550 ? -26.301 11.704 12.371 1.00 94.50 550 GLY A N 1
ATOM 4435 C CA . GLY A 1 550 ? -25.526 12.520 13.303 1.00 94.50 550 GLY A CA 1
ATOM 4436 C C . GLY A 1 550 ? -26.269 12.883 14.595 1.00 94.50 550 GLY A C 1
ATOM 4437 O O . GLY A 1 550 ? -25.640 13.024 15.644 1.00 94.50 550 GLY A O 1
ATOM 4438 N N . LYS A 1 551 ? -27.599 13.029 14.572 1.00 95.25 551 LYS A N 1
ATOM 4439 C CA . LYS A 1 551 ? -28.372 13.296 15.795 1.00 95.25 551 LYS A CA 1
ATOM 4440 C C . LYS A 1 551 ? -28.415 12.038 16.672 1.00 95.25 551 LYS A C 1
ATOM 4442 O O . LYS A 1 551 ? -28.080 12.130 17.853 1.00 95.25 551 LYS A O 1
ATOM 4447 N N . LEU A 1 552 ? -28.716 10.877 16.088 1.00 96.62 552 LEU A N 1
ATOM 4448 C CA . LEU A 1 552 ? -28.708 9.580 16.775 1.00 96.62 552 LEU A CA 1
ATOM 4449 C C . LEU A 1 552 ? -27.319 9.227 17.332 1.00 96.62 552 LEU A C 1
ATOM 4451 O O . LEU A 1 552 ? -27.207 8.730 18.452 1.00 96.62 552 LEU A O 1
ATOM 4455 N N . LEU A 1 553 ? -26.232 9.534 16.617 1.00 96.62 553 LEU A N 1
ATOM 4456 C CA . LEU A 1 553 ? -24.869 9.361 17.140 1.00 96.62 553 LEU A CA 1
ATOM 4457 C C . LEU A 1 553 ? -24.580 10.254 18.354 1.00 96.62 553 LEU A C 1
ATOM 4459 O O . LEU A 1 553 ? -23.944 9.797 19.304 1.00 96.62 553 LEU A O 1
ATOM 4463 N N . ASN A 1 554 ? -25.062 11.500 18.366 1.00 95.88 554 ASN A N 1
ATOM 4464 C CA . ASN A 1 554 ? -24.918 12.377 19.530 1.00 95.88 554 ASN A CA 1
ATOM 4465 C C . ASN A 1 554 ? -25.705 11.853 20.743 1.00 95.88 554 ASN A C 1
ATOM 4467 O O . ASN A 1 554 ? -25.199 11.901 21.863 1.00 95.88 554 ASN A O 1
ATOM 4471 N N . GLU A 1 555 ? -26.916 11.333 20.536 1.00 95.12 555 GLU A N 1
ATOM 4472 C CA . GLU A 1 555 ? -27.696 10.655 21.583 1.00 95.12 555 GLU A CA 1
ATOM 4473 C C . GLU A 1 555 ? -26.898 9.463 22.144 1.00 95.12 555 GLU A C 1
ATOM 4475 O O . GLU A 1 555 ? -26.581 9.442 23.334 1.00 95.12 555 GLU A O 1
ATOM 4480 N N . SER A 1 556 ? -26.417 8.579 21.263 1.00 95.00 556 SER A N 1
ATOM 4481 C CA . SER A 1 556 ? -25.587 7.411 21.616 1.00 95.00 556 SER A CA 1
ATOM 4482 C C . SER A 1 556 ? -24.319 7.804 22.386 1.00 95.00 556 SER A C 1
ATOM 4484 O O . SER A 1 556 ? -23.956 7.163 23.366 1.00 95.00 556 SER A O 1
ATOM 4486 N N . CYS A 1 557 ? -23.651 8.895 21.990 1.00 94.69 557 CYS A N 1
ATOM 4487 C CA . CYS A 1 557 ? -22.476 9.427 22.684 1.00 94.69 557 CYS A CA 1
ATOM 4488 C C . CYS A 1 557 ? -22.785 9.822 24.138 1.00 94.69 557 CYS A C 1
ATOM 4490 O O . CYS A 1 557 ? -22.016 9.525 25.060 1.00 94.69 557 CYS A O 1
ATOM 4492 N N . ASN A 1 558 ? -23.920 10.491 24.355 1.00 93.62 558 ASN A N 1
ATOM 4493 C CA . ASN A 1 558 ? -24.356 10.888 25.690 1.00 93.62 558 ASN A CA 1
ATOM 4494 C C . ASN A 1 558 ? -24.729 9.664 26.534 1.00 93.62 558 ASN A C 1
ATOM 4496 O O . ASN A 1 558 ? -24.396 9.615 27.716 1.00 93.62 558 ASN A O 1
ATOM 4500 N N . GLU A 1 559 ? -25.335 8.639 25.940 1.00 91.06 559 GLU A N 1
ATOM 4501 C CA . GLU A 1 559 ? -25.633 7.385 26.633 1.00 91.06 559 GLU A CA 1
ATOM 4502 C C . GLU A 1 559 ? -24.363 6.641 27.047 1.00 91.06 559 GLU A C 1
ATOM 4504 O O . GLU A 1 559 ? -24.199 6.355 28.236 1.00 91.06 559 GLU A O 1
ATOM 4509 N N . VAL A 1 560 ? -23.406 6.432 26.133 1.00 88.81 560 VAL A N 1
ATOM 4510 C CA . VAL A 1 560 ? -22.149 5.745 26.477 1.00 88.81 560 VAL A CA 1
ATOM 4511 C C . VAL A 1 560 ? -21.303 6.518 27.496 1.00 88.81 560 VAL A C 1
ATOM 4513 O O . VAL A 1 560 ? -20.504 5.920 28.207 1.00 88.81 560 VAL A O 1
ATOM 4516 N N . THR A 1 561 ? -21.473 7.837 27.639 1.00 88.31 561 THR A N 1
ATOM 4517 C CA . THR A 1 561 ? -20.751 8.634 28.657 1.00 88.31 561 THR A CA 1
ATOM 4518 C C . THR A 1 561 ? -21.458 8.782 29.994 1.00 88.31 561 THR A C 1
ATOM 4520 O O . THR A 1 561 ? -20.797 9.122 30.977 1.00 88.31 561 THR A O 1
ATOM 4523 N N . THR A 1 562 ? -22.768 8.547 30.055 1.00 83.00 562 THR A N 1
ATOM 4524 C CA . THR A 1 562 ? -23.563 8.700 31.285 1.00 83.00 562 THR A CA 1
ATOM 4525 C C . THR A 1 562 ? -23.918 7.364 31.921 1.00 83.00 562 THR A C 1
ATOM 4527 O O . THR A 1 562 ? -23.816 7.232 33.139 1.00 83.00 562 THR A O 1
ATOM 4530 N N . LYS A 1 563 ? -24.293 6.366 31.113 1.00 67.69 563 LYS A N 1
ATOM 4531 C CA . LYS A 1 563 ? -24.741 5.045 31.577 1.00 67.69 563 LYS A CA 1
ATOM 4532 C C . LYS A 1 563 ? -23.583 4.088 31.865 1.00 67.69 563 LYS A C 1
ATOM 4534 O O . LYS A 1 563 ? -23.772 3.114 32.586 1.00 67.69 563 LYS A O 1
ATOM 4539 N N . ILE A 1 564 ? -22.395 4.349 31.312 1.00 67.12 564 ILE A N 1
ATOM 4540 C CA . ILE A 1 564 ? -21.274 3.406 31.352 1.00 67.12 564 ILE A CA 1
ATOM 4541 C C . ILE A 1 564 ? -20.152 3.923 32.244 1.00 67.12 564 ILE A C 1
ATOM 4543 O O . ILE A 1 564 ? -19.611 5.018 32.063 1.00 67.12 564 ILE A O 1
ATOM 4547 N N . THR A 1 565 ? -19.759 3.097 33.209 1.00 61.75 565 THR A N 1
ATOM 4548 C CA . THR A 1 565 ? -18.485 3.262 33.896 1.00 61.75 565 THR A CA 1
ATOM 4549 C C . THR A 1 565 ? -17.361 2.956 32.915 1.00 61.75 565 THR A C 1
ATOM 4551 O O . THR A 1 565 ? -17.258 1.849 32.403 1.00 61.75 565 THR A O 1
ATOM 4554 N N . TRP A 1 566 ? -16.499 3.944 32.673 1.00 66.88 566 TRP A N 1
ATOM 4555 C CA . TRP A 1 566 ? -15.252 3.783 31.927 1.00 66.88 566 TRP A CA 1
ATOM 4556 C C . TRP A 1 566 ? -14.125 3.432 32.910 1.00 66.88 566 TRP A C 1
ATOM 4558 O O . TRP A 1 566 ? -13.514 4.360 33.457 1.00 66.88 566 TRP A O 1
ATOM 4568 N N . PRO A 1 567 ? -13.846 2.143 33.202 1.00 64.38 567 PRO A N 1
ATOM 4569 C CA . PRO A 1 567 ? -12.644 1.781 33.935 1.00 64.38 567 PRO A CA 1
ATOM 4570 C C . PRO A 1 567 ? -11.441 2.170 33.075 1.00 64.38 567 PRO A C 1
ATOM 4572 O O . PRO A 1 567 ? -11.259 1.662 31.967 1.00 64.38 567 PRO A O 1
ATOM 4575 N N . VAL A 1 568 ? -10.634 3.101 33.576 1.00 56.84 568 VAL A N 1
ATOM 4576 C CA . VAL A 1 568 ? -9.346 3.416 32.964 1.00 56.84 568 VAL A CA 1
ATOM 4577 C C . VAL A 1 568 ? -8.409 2.264 33.301 1.00 56.84 568 VAL A C 1
ATOM 4579 O O . VAL A 1 568 ? -8.203 1.947 34.471 1.00 56.84 568 VAL A O 1
ATOM 4582 N N . VAL A 1 569 ? -7.859 1.623 32.274 1.00 56.66 569 VAL A N 1
ATOM 4583 C CA . VAL A 1 569 ? -6.843 0.578 32.434 1.00 56.66 569 VAL A CA 1
ATOM 4584 C C . VAL A 1 569 ? -5.517 1.271 32.760 1.00 56.66 569 VAL A C 1
ATOM 4586 O O . VAL A 1 569 ? -4.714 1.531 31.868 1.00 56.66 569 VAL A O 1
ATOM 4589 N N . GLU A 1 570 ? -5.319 1.648 34.029 1.00 45.97 570 GLU A N 1
ATOM 4590 C CA . GLU A 1 570 ? -4.127 2.399 34.468 1.00 45.97 570 GLU A CA 1
ATOM 4591 C C . GLU A 1 570 ? -2.825 1.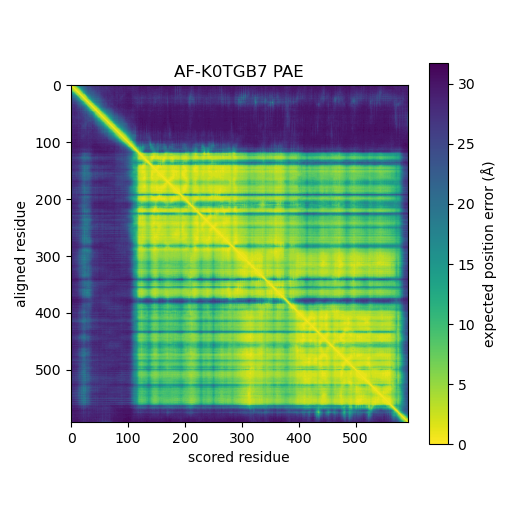588 34.372 1.00 45.97 570 GLU A C 1
ATOM 4593 O O . GLU A 1 570 ? -1.757 2.183 34.280 1.00 45.97 570 GLU A O 1
ATOM 4598 N N . ASN A 1 571 ? -2.906 0.254 34.300 1.00 43.78 571 ASN A N 1
ATOM 4599 C CA . ASN A 1 571 ? -1.849 -0.623 33.789 1.00 43.78 571 ASN A CA 1
ATOM 4600 C C . ASN A 1 571 ? -2.470 -1.837 33.081 1.00 43.78 571 ASN A C 1
ATOM 4602 O O . ASN A 1 571 ? -3.537 -2.311 33.473 1.00 43.78 571 ASN A O 1
ATOM 4606 N N . SER A 1 572 ? -1.778 -2.367 32.067 1.00 41.91 572 SER A N 1
ATOM 4607 C CA . SER A 1 572 ? -2.156 -3.574 31.304 1.00 41.91 572 SER A CA 1
ATOM 4608 C C . SER A 1 572 ? -2.297 -4.842 32.150 1.00 41.91 572 SER A C 1
ATOM 4610 O O . SER A 1 572 ? -2.900 -5.818 31.713 1.00 41.91 572 SER A O 1
ATOM 4612 N N . ASP A 1 573 ? -1.749 -4.819 33.360 1.00 41.12 573 ASP A N 1
ATOM 4613 C CA . ASP A 1 573 ? -1.432 -6.008 34.149 1.00 41.12 573 ASP A CA 1
ATOM 4614 C C . ASP A 1 573 ? -2.606 -6.435 35.055 1.00 41.12 573 ASP A C 1
ATOM 4616 O O . ASP A 1 573 ? -2.511 -7.377 35.842 1.00 41.12 573 ASP A O 1
ATOM 4620 N N . HIS A 1 574 ? -3.743 -5.741 34.940 1.00 46.78 574 HIS A N 1
ATOM 4621 C CA . HIS A 1 574 ? -5.015 -6.089 35.572 1.00 46.78 574 HIS A CA 1
ATOM 4622 C C . HIS A 1 574 ? -6.074 -6.412 34.518 1.00 46.78 574 HIS A C 1
ATOM 4624 O O . HIS A 1 574 ? -7.069 -5.715 34.320 1.00 46.78 574 HIS A O 1
ATOM 4630 N N . CYS A 1 575 ? -5.833 -7.545 33.865 1.00 55.09 575 CYS A N 1
ATOM 4631 C CA . CYS A 1 575 ? -6.810 -8.612 33.680 1.00 55.09 575 CYS A CA 1
ATOM 4632 C C . CYS A 1 575 ? -8.159 -8.411 34.397 1.00 55.09 575 CYS A C 1
ATOM 4634 O O . CYS A 1 575 ? -8.208 -8.110 35.589 1.00 55.09 575 CYS A O 1
ATOM 4636 N N . LEU A 1 576 ? -9.264 -8.752 33.726 1.00 54.34 576 LEU A N 1
ATOM 4637 C CA . LEU A 1 576 ? -10.609 -8.778 34.329 1.00 54.34 576 LEU A CA 1
ATOM 4638 C C . LEU A 1 576 ? -10.757 -9.750 35.527 1.00 54.34 576 LEU A C 1
ATOM 4640 O O . LEU A 1 576 ? -11.767 -9.727 36.232 1.00 54.34 576 LEU A O 1
ATOM 4644 N N . THR A 1 577 ? -9.742 -10.575 35.787 1.00 46.72 577 THR A N 1
ATOM 4645 C CA . THR A 1 577 ? -9.610 -11.490 36.923 1.00 46.72 577 THR A CA 1
ATOM 4646 C C . THR A 1 577 ? -9.116 -10.765 38.185 1.00 46.72 577 THR A C 1
ATOM 4648 O O . THR A 1 577 ? -7.935 -10.817 38.525 1.00 46.72 577 THR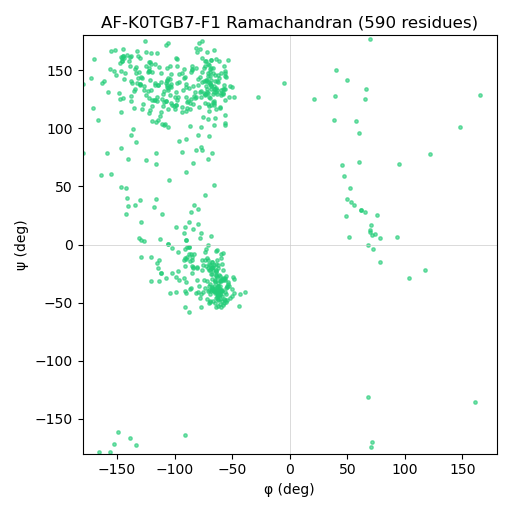 A O 1
ATOM 4651 N N . GLY A 1 578 ? -10.021 -10.096 38.907 1.00 40.38 578 GLY A N 1
ATOM 4652 C CA . GLY A 1 578 ? -9.673 -9.449 40.180 1.00 40.38 578 GLY A CA 1
ATOM 4653 C C . GLY A 1 578 ? -10.826 -8.728 40.884 1.00 40.38 578 GLY A C 1
ATOM 4654 O O . GLY A 1 578 ? -10.899 -7.507 40.846 1.00 40.38 578 GLY A O 1
ATOM 4655 N N . ASN A 1 579 ? -11.708 -9.470 41.564 1.00 37.44 579 ASN A N 1
ATOM 4656 C CA . ASN A 1 579 ? -12.651 -8.952 42.576 1.00 37.44 579 ASN A CA 1
ATOM 4657 C C . ASN A 1 579 ? -13.622 -7.811 42.180 1.00 37.44 579 ASN A C 1
ATOM 4659 O O . ASN A 1 579 ? -14.023 -7.024 43.037 1.00 37.44 579 ASN A O 1
ATOM 4663 N N . TRP A 1 580 ? -14.110 -7.766 40.935 1.00 43.44 580 TRP A N 1
ATOM 4664 C CA . TRP A 1 580 ? -15.187 -6.829 40.548 1.00 43.44 580 TRP A CA 1
ATOM 4665 C C . TRP A 1 580 ? -16.618 -7.383 40.665 1.00 43.44 580 TRP A C 1
ATOM 4667 O O . TRP A 1 580 ? -17.561 -6.600 40.649 1.00 43.44 580 TRP A O 1
ATOM 4677 N N . ILE A 1 581 ? -16.800 -8.698 40.839 1.00 35.81 581 ILE A N 1
ATOM 4678 C CA . ILE A 1 581 ? -18.133 -9.322 41.006 1.00 35.81 581 ILE A CA 1
ATOM 4679 C C . ILE A 1 581 ? -18.672 -9.183 42.451 1.00 35.81 581 ILE A C 1
ATOM 4681 O O . ILE A 1 581 ? -19.875 -9.238 42.659 1.00 35.81 581 ILE A O 1
ATOM 4685 N N . ASN A 1 582 ? -17.811 -8.922 43.445 1.00 31.02 582 ASN A N 1
ATOM 4686 C CA . ASN A 1 582 ? -18.161 -8.936 44.878 1.00 31.02 582 ASN A CA 1
ATOM 4687 C C . ASN A 1 582 ? -18.154 -7.548 45.561 1.00 31.02 582 ASN A C 1
ATOM 4689 O O . ASN A 1 582 ? -17.897 -7.461 46.763 1.00 31.02 582 ASN A O 1
ATOM 4693 N N . ARG A 1 583 ? -18.367 -6.445 44.825 1.00 30.69 583 ARG A N 1
ATOM 4694 C CA . ARG A 1 583 ? -18.324 -5.080 45.408 1.00 30.69 583 ARG A CA 1
ATOM 4695 C C . ARG A 1 583 ? -19.517 -4.170 45.112 1.00 30.69 583 ARG A C 1
ATOM 4697 O O . ARG A 1 583 ? -19.432 -2.962 45.314 1.00 30.69 583 ARG A O 1
ATOM 4704 N N . ILE A 1 584 ? -20.632 -4.772 44.721 1.00 33.34 584 ILE A N 1
ATOM 4705 C CA . ILE A 1 584 ? -21.979 -4.229 44.907 1.00 33.34 584 ILE A CA 1
ATOM 4706 C C . ILE A 1 584 ? -22.662 -5.209 45.880 1.00 33.34 584 ILE A C 1
ATOM 4708 O O . ILE A 1 584 ? -22.411 -6.409 45.798 1.00 33.34 584 ILE A O 1
ATOM 4712 N N . ASP A 1 585 ? -23.398 -4.690 46.862 1.00 33.72 585 ASP A N 1
ATOM 4713 C CA . ASP A 1 585 ? -24.023 -5.432 47.972 1.00 33.72 585 ASP A CA 1
ATOM 4714 C C . ASP A 1 585 ? -23.093 -6.218 48.919 1.00 33.72 585 ASP A C 1
ATOM 4716 O O . ASP A 1 585 ? -23.125 -7.446 49.027 1.00 33.72 585 ASP A O 1
ATOM 4720 N N . ARG A 1 586 ? -22.338 -5.465 49.739 1.00 29.86 586 ARG A N 1
ATOM 4721 C CA . ARG A 1 586 ? -22.228 -5.766 51.185 1.00 29.86 586 ARG A CA 1
ATOM 4722 C C . ARG A 1 586 ? -21.777 -4.561 52.026 1.00 29.86 586 ARG A C 1
ATOM 4724 O O . ARG A 1 586 ? -20.639 -4.456 52.486 1.00 29.86 586 ARG A O 1
ATOM 4731 N N . HIS A 1 587 ? -22.723 -3.665 52.291 1.00 32.62 587 HIS A N 1
ATOM 4732 C CA . HIS A 1 587 ? -22.714 -2.848 53.505 1.00 32.62 587 HIS A CA 1
ATOM 4733 C C . HIS A 1 587 ? -23.960 -3.184 54.330 1.00 32.62 587 HIS A C 1
ATOM 4735 O O . HIS A 1 587 ? -25.033 -3.363 53.771 1.00 32.62 587 HIS A O 1
ATOM 4741 N N . HIS A 1 588 ? -23.775 -3.280 55.650 1.00 36.00 588 HIS A N 1
ATOM 4742 C CA . HIS A 1 588 ? -24.774 -3.646 56.662 1.00 36.00 588 HIS A CA 1
ATOM 4743 C C . HIS A 1 588 ? -25.448 -5.027 56.545 1.00 36.00 588 HIS A C 1
ATOM 4745 O O . HIS A 1 588 ? -26.523 -5.157 55.977 1.00 36.00 588 HIS A O 1
ATOM 4751 N N . GLN A 1 589 ? -24.908 -6.003 57.286 1.00 28.69 589 GLN A N 1
ATOM 4752 C CA . GLN A 1 589 ? -25.647 -6.674 58.374 1.00 28.69 589 GLN A CA 1
ATOM 4753 C C . GLN A 1 589 ? -24.681 -7.428 59.314 1.00 28.69 589 GLN A C 1
ATOM 4755 O O . GLN A 1 589 ? -23.723 -8.011 58.822 1.00 28.69 589 GLN A O 1
ATOM 4760 N N . SER A 1 590 ? -24.939 -7.343 60.636 1.00 28.31 590 SER A N 1
ATOM 4761 C CA . SER A 1 590 ? -24.465 -8.188 61.776 1.00 28.31 590 SER A CA 1
ATOM 4762 C C . SER A 1 590 ? -23.000 -8.695 61.787 1.00 28.31 590 SER A C 1
ATOM 4764 O O . SER A 1 590 ? -22.562 -9.363 60.865 1.00 28.31 590 SER A O 1
ATOM 4766 N N . ARG A 1 591 ? -22.167 -8.524 62.830 1.00 32.50 591 ARG A N 1
ATOM 4767 C CA . ARG A 1 591 ? -22.443 -8.488 64.286 1.00 32.50 591 ARG A CA 1
ATOM 4768 C C . ARG A 1 591 ? -23.386 -9.606 64.757 1.00 32.50 591 ARG A C 1
ATOM 4770 O O . ARG A 1 591 ? -24.515 -9.313 65.135 1.00 32.50 591 ARG A O 1
ATOM 4777 N N . PHE A 1 592 ? -22.915 -10.850 64.721 1.00 28.30 592 PHE A N 1
ATOM 4778 C CA . PHE A 1 592 ? -22.731 -11.696 65.910 1.00 28.30 592 PHE A CA 1
ATOM 4779 C C . PHE A 1 592 ? -21.777 -12.853 65.578 1.00 28.30 592 PHE A C 1
ATOM 4781 O O . PHE A 1 592 ? -21.667 -13.164 64.372 1.00 28.30 592 PHE A O 1
#